Protein AF-0000000075468219 (afdb_homodimer)

pLDDT: mean 97.42, std 2.94, range [62.53, 98.94]

Radius of gyration: 25.11 Å; Cα contacts (8 Å, |Δi|>4): 1893; chains: 2; bounding box: 53×76×61 Å

Foldseek 3Di:
DFFDPPTPCNPPDFLLQLLQVLLLVCVVQVDDLQQAAEEEEFAAFDPPVQVSNLVSCVNSPRDPNYHYYYDYQWLCSQVVLVVVVQVCQVVVVGFKHKRKFWFRCNVGPDDQDDDDPVQCVDPLSVLLRDDPVLLLQLLCVVVVPALLQLLVLLVQQLVLQQVCVVVVLCQVLFGWTDDPRDIDRDYPQHDPDDDSVNSVPFFQPDDDHPSSFGLSSAFGAHTHMDMDMDGDPVVCVVVVHDDFWDFDDKDKFFDRQSNLLQQQLVAVVVQCVVRVHDLVLAQAEEEARRGSSSVSNNCVSSVRPPCRYPSNHHRSRRNRRRRHRNRVSVSSQSSVCQVVVHWKYKYKYRTRSGMIMITMMTGPDHD/DFFEPPTPCNPPDFLLQLLQVLLLVCVVQVDDLQQAAEEEEFAAFDDPVQVSNLVSCVNSPRDPNYHYYYDYQWLQSQVVLVVVVQVCQVVVVGFKHKRKFWFRCNVGPDDQDDDDPVQCVDPLSVLLRDDPVLLLQLLCVVVVPALLQLLVLLVQQLVLQQVCVVVVLCQVLFGWTDDPRDIDGDYPQHDPDDDSVNSVPFFQPDDDHPSSFGLSSAFGAHTHMDMDMDGDPVVCVVVVHDDFKDFDDKDKFFDRQSNLLQQQLVRVVVQCVVRVHDLVLAQAEEEARRGSSSVSNNCVSSVRPVCRYPSNHHRSRRNRRSRHRNRVSVSSQSSVCQVVVHWKYKYKYGTRSGMIMITIMTGPDHD

InterPro domains:
  IPR002155 Thiolase [PIRSF000429] (2-364)
  IPR002155 Thiolase [TIGR01930] (5-361)
  IPR002155 Thiolase [cd00751] (1-361)
  IPR016039 Thiolase-like [G3DSA:3.40.47.10] (1-249)
  IPR016039 Thiolase-like [G3DSA:3.40.47.10] (122-358)
  IPR016039 Thiolase-like [SSF53901] (5-240)
  IPR016039 Thiolase-like [SSF53901] (244-361)
  IPR020615 Thiolase, acyl-enzyme intermediate active site [PS00098] (71-89)
  IPR020616 Thiolase, N-terminal [PF00108] (5-233)
  IPR020617 Thiolase, C-terminal [PF02803] (242-361)
  IPR050215 3-ketoacyl-CoA thiolase-like [PTHR43853] (1-364)

Organism: Phanerochaete carnosa (strain HHB-10118-sp) (NCBI:txid650164)

Secondary structure (DSSP, 8-state):
-EETTTSTTTT--HHHHHHHHHHHHHHHH---GGG--EEEEE-SS-SSHHHHHHHHHHHTT--TTS-EEEEE-GGGHHHHHHHHHHHHHHTTS-SEEEEEEEEETTTSPPP-----HHHHTSHHHHHHTS-HHHHHHHHHHHTT--HHHHHHHHHHHHHHHHHHHHTTGGGGTPPPEEETTEEE-S---PPTT--HHHHHTPPBS--STT---BTTSBPPPEEEEEEEEEE-HHHHHHHT----EEEEEEEEEE--GGGGGGTHHHHHHHHHHHHT--GGG-SEEEE--SBHHHHHHHHHHHT--GGGB-TT--HHHH---HHHHHHHHHHHHHHHHHHHT--EEEEEEEETTTEEEEEEEEE----/-EETTTSTTTT--HHHHHHHHHHHHHHHH---GGG--EEEEE-SS-SSHHHHHHHHHHHTT--TTS-EEEEE-GGGHHHHHHHHHHHHHHTTS-SEEEEEEEEETTTSPPP-----HHHHTSHHHHHHTS-HHHHHHHHHHHTT--HHHHHHHHHHHHHHHHHHHHTTGGGGTPPPEEETTEEE-S---PPTT--HHHHHTPPBS--STT---BTTSBPPPEEEEEEEEEE-HHHHHHHT----EEEEEEEEEE--GGGGGGHHHHHHHHHHHHHT--GGG-SEEEE--SBHHHHHHHHHHHT--GGGB-TT--HHHH---HHHHHHHHHHHHHHHHHHHT--EEEEEEEETTTEEEEEEEEE----

Structure (mmCIF, N/CA/C/O backbone):
data_AF-0000000075468219-model_v1
#
loop_
_entity.id
_entity.type
_entity.pdbx_description
1 polymer '3-ketoacyl-CoA thiolase'
#
loop_
_atom_site.group_PDB
_atom_site.id
_atom_site.type_symbol
_atom_site.label_atom_id
_atom_site.label_alt_id
_atom_site.label_comp_id
_atom_site.label_asym_id
_atom_site.label_entity_id
_atom_site.label_seq_id
_atom_site.pdbx_PDB_ins_code
_atom_site.Cartn_x
_atom_site.Cartn_y
_atom_site.Cartn_z
_atom_site.occupancy
_atom_site.B_iso_or_equiv
_atom_site.auth_seq_id
_atom_site.auth_comp_id
_atom_site.auth_asym_id
_atom_site.auth_atom_id
_atom_site.pdbx_PDB_model_num
ATOM 1 N N . MET A 1 1 ? 11.445 19.703 1.246 1 97.56 1 MET A N 1
ATOM 2 C CA . MET A 1 1 ? 10.211 20.078 0.563 1 97.56 1 MET A CA 1
ATOM 3 C C . MET A 1 1 ? 10.43 21.297 -0.323 1 97.56 1 MET A C 1
ATOM 5 O O . MET A 1 1 ? 11.352 22.078 -0.095 1 97.56 1 MET A O 1
ATOM 9 N N . GLY A 1 2 ? 9.672 21.344 -1.35 1 97.69 2 GLY A N 1
ATOM 10 C CA . GLY A 1 2 ? 9.664 22.484 -2.26 1 97.69 2 GLY A CA 1
ATOM 11 C C . GLY A 1 2 ? 8.273 22.844 -2.748 1 97.69 2 GLY A C 1
ATOM 12 O O . GLY A 1 2 ? 7.391 21.984 -2.809 1 97.69 2 GLY A O 1
ATOM 13 N N . ARG A 1 3 ? 8.156 24.156 -3.078 1 96 3 ARG A N 1
ATOM 14 C CA . ARG A 1 3 ? 6.895 24.609 -3.662 1 96 3 ARG A CA 1
ATOM 15 C C . ARG A 1 3 ? 6.664 23.984 -5.031 1 96 3 ARG A C 1
ATOM 17 O O . ARG A 1 3 ? 7.605 23.812 -5.812 1 96 3 ARG A O 1
ATOM 24 N N . ALA A 1 4 ? 5.445 23.656 -5.273 1 94.75 4 ALA A N 1
ATOM 25 C CA . ALA A 1 4 ? 5.117 23.062 -6.562 1 94.75 4 ALA A CA 1
ATOM 26 C C . ALA A 1 4 ? 5.352 24.047 -7.703 1 94.75 4 ALA A C 1
ATOM 28 O O . ALA A 1 4 ? 5.105 25.234 -7.562 1 94.75 4 ALA A O 1
ATOM 29 N N . ARG A 1 5 ? 5.809 23.609 -8.82 1 94.38 5 ARG A N 1
ATOM 30 C CA . ARG A 1 5 ? 5.938 24.266 -10.117 1 94.38 5 ARG A CA 1
ATOM 31 C C . ARG A 1 5 ? 7.066 25.297 -10.102 1 94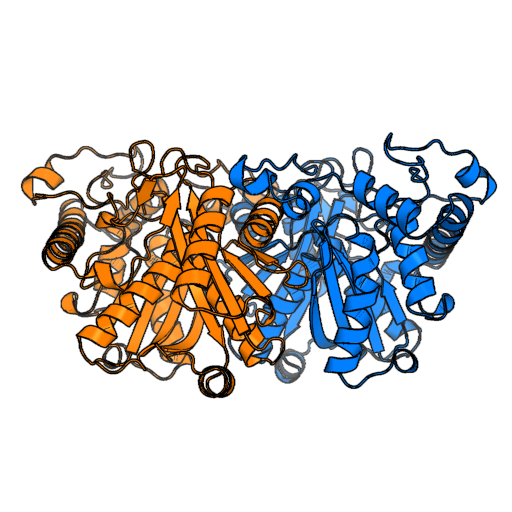.38 5 ARG A C 1
ATOM 33 O O . ARG A 1 5 ? 7.68 25.562 -11.141 1 94.38 5 ARG A O 1
ATOM 40 N N . LYS A 1 6 ? 7.328 25.875 -9 1 94.44 6 LYS A N 1
ATOM 41 C CA . LYS A 1 6 ? 8.289 26.984 -9.008 1 94.44 6 LYS A CA 1
ATOM 42 C C . LYS A 1 6 ? 9.406 26.734 -7.996 1 94.44 6 LYS A C 1
ATOM 44 O O . LYS A 1 6 ? 10.367 27.5 -7.938 1 94.44 6 LYS A O 1
ATOM 49 N N . GLY A 1 7 ? 9.336 25.781 -7.227 1 96.12 7 GLY A N 1
ATOM 50 C CA . GLY A 1 7 ? 10.266 25.562 -6.133 1 96.12 7 GLY A CA 1
ATOM 51 C C . GLY A 1 7 ? 11.477 24.734 -6.531 1 96.12 7 GLY A C 1
ATOM 52 O O . GLY A 1 7 ? 11.641 24.406 -7.707 1 96.12 7 GLY A O 1
ATOM 53 N N . GLN A 1 8 ? 12.289 24.453 -5.57 1 97.44 8 GLN A N 1
ATOM 54 C CA . GLN A 1 8 ? 13.617 23.859 -5.723 1 97.44 8 GLN A CA 1
ATOM 55 C C . GLN A 1 8 ? 13.516 22.406 -6.203 1 97.44 8 GLN A C 1
ATOM 57 O O . GLN A 1 8 ? 14.477 21.859 -6.742 1 97.44 8 GLN A O 1
ATOM 62 N N . LEU A 1 9 ? 12.352 21.797 -6.117 1 98.19 9 LEU A N 1
ATOM 63 C CA . LEU A 1 9 ? 12.203 20.391 -6.48 1 98.19 9 LEU A CA 1
ATOM 64 C C . LEU A 1 9 ? 11.281 20.234 -7.688 1 98.19 9 LEU A C 1
ATOM 66 O O . LEU A 1 9 ? 10.867 19.125 -8.023 1 98.19 9 LEU A O 1
ATOM 70 N N . LYS A 1 10 ? 10.969 21.359 -8.352 1 97.5 10 LYS A N 1
ATOM 71 C CA . LYS A 1 10 ? 9.938 21.406 -9.391 1 97.5 10 LYS A CA 1
ATOM 72 C C . LYS A 1 10 ? 10.273 20.438 -10.531 1 97.5 10 LYS A C 1
ATOM 74 O O . LYS A 1 10 ? 9.375 19.938 -11.203 1 97.5 10 LYS A O 1
ATOM 79 N N . ASP A 1 11 ? 11.578 20.125 -10.789 1 97.38 11 ASP A N 1
ATOM 80 C CA . ASP A 1 11 ? 12 19.281 -11.898 1 97.38 11 ASP A CA 1
ATOM 81 C C . ASP A 1 11 ? 12.523 17.938 -11.406 1 97.38 11 ASP A C 1
ATOM 83 O O . ASP A 1 11 ? 13.172 17.203 -12.156 1 97.38 11 ASP A O 1
ATOM 87 N N . THR A 1 12 ? 12.336 17.562 -10.172 1 98.06 12 THR A N 1
ATOM 88 C CA . THR A 1 12 ? 12.898 16.359 -9.57 1 98.06 12 THR A CA 1
ATOM 89 C C . THR A 1 12 ? 11.844 15.258 -9.477 1 98.06 12 THR A C 1
ATOM 91 O O . THR A 1 12 ? 10.953 15.305 -8.633 1 98.06 12 THR A O 1
ATOM 94 N N . PRO A 1 13 ? 11.969 14.211 -10.305 1 98.19 13 PRO A N 1
ATOM 95 C CA . PRO A 1 13 ? 11.031 13.086 -10.203 1 98.19 13 PRO A CA 1
ATOM 96 C C . PRO A 1 13 ? 11.188 12.305 -8.898 1 98.19 13 PRO A C 1
ATOM 98 O O . PRO A 1 13 ? 12.211 12.43 -8.219 1 98.19 13 PRO A O 1
ATOM 101 N N . VAL A 1 14 ? 10.188 11.539 -8.617 1 98.44 14 VAL A N 1
ATOM 102 C CA . VAL A 1 14 ? 10.086 10.82 -7.352 1 98.44 14 VAL A CA 1
ATOM 103 C C . VAL A 1 14 ? 11.289 9.891 -7.188 1 98.44 14 VAL A C 1
ATOM 105 O O . VAL A 1 14 ? 11.852 9.789 -6.098 1 98.44 14 VAL A O 1
ATOM 108 N N . ASP A 1 15 ? 11.695 9.164 -8.273 1 98.69 15 ASP A N 1
ATOM 109 C CA . ASP A 1 15 ? 12.82 8.234 -8.156 1 98.69 15 ASP A CA 1
ATOM 110 C C . ASP A 1 15 ? 14.109 8.977 -7.82 1 98.69 15 ASP A C 1
ATOM 112 O O . ASP A 1 15 ? 14.922 8.484 -7.035 1 98.69 15 ASP A O 1
ATOM 116 N N . GLU A 1 16 ? 14.336 10.148 -8.398 1 98.69 16 GLU A N 1
ATOM 117 C CA . GLU A 1 16 ? 15.508 10.961 -8.102 1 98.69 16 GLU A CA 1
ATOM 118 C C . GLU A 1 16 ? 15.492 11.445 -6.652 1 98.69 16 GLU A C 1
ATOM 120 O O . GLU A 1 16 ? 16.531 11.453 -5.984 1 98.69 16 GLU A O 1
ATOM 125 N N . LEU A 1 17 ? 14.383 11.875 -6.215 1 98.69 17 LEU A N 1
ATOM 126 C CA . LEU A 1 17 ? 14.227 12.32 -4.836 1 98.69 17 LEU A CA 1
ATOM 127 C C . LEU A 1 17 ? 14.5 11.18 -3.859 1 98.69 17 LEU A C 1
ATOM 129 O O . LEU A 1 17 ? 15.195 11.375 -2.859 1 98.69 17 LEU A O 1
ATOM 133 N N . LEU A 1 18 ? 13.922 10.023 -4.125 1 98.88 18 LEU A N 1
ATOM 134 C CA . LEU A 1 18 ? 14.141 8.844 -3.287 1 98.88 18 LEU A CA 1
ATOM 135 C C . LEU A 1 18 ? 15.609 8.445 -3.285 1 98.88 18 LEU A C 1
ATOM 137 O O . LEU A 1 18 ? 16.172 8.133 -2.232 1 98.88 18 LEU A O 1
ATOM 141 N N . HIS A 1 19 ? 16.203 8.43 -4.465 1 98.88 19 HIS A N 1
ATOM 142 C CA . HIS A 1 19 ? 17.609 8.094 -4.605 1 98.88 19 HIS A CA 1
ATOM 143 C C . HIS A 1 19 ? 18.484 8.992 -3.729 1 98.88 19 HIS A C 1
ATOM 145 O O . HIS A 1 19 ? 19.328 8.492 -2.977 1 98.88 19 HIS A O 1
ATOM 151 N N . ALA A 1 20 ? 18.25 10.273 -3.824 1 98.81 20 ALA A N 1
ATOM 152 C CA . ALA A 1 20 ? 19.016 11.25 -3.053 1 98.81 20 ALA A CA 1
ATOM 153 C C . ALA A 1 20 ? 18.781 11.078 -1.556 1 98.81 20 ALA A C 1
ATOM 155 O O . ALA A 1 20 ? 19.703 11.164 -0.756 1 98.81 20 ALA A O 1
ATOM 156 N N . LEU A 1 21 ? 17.562 10.867 -1.157 1 98.81 21 LEU A N 1
ATOM 157 C CA . LEU A 1 21 ? 17.203 10.711 0.25 1 98.81 21 LEU A CA 1
ATOM 158 C C . LEU A 1 21 ? 17.859 9.453 0.833 1 98.81 21 LEU A C 1
ATOM 160 O O . LEU A 1 21 ? 18.391 9.492 1.938 1 98.81 21 LEU A O 1
ATOM 164 N N . PHE A 1 22 ? 17.75 8.297 0.137 1 98.88 22 PHE A N 1
ATOM 165 C CA . PHE A 1 22 ? 18.359 7.051 0.597 1 98.88 22 PHE A CA 1
ATOM 166 C C . PHE A 1 22 ? 19.859 7.215 0.77 1 98.88 22 PHE A C 1
ATOM 168 O O . PHE A 1 22 ? 20.422 6.805 1.786 1 98.88 22 PHE A O 1
ATOM 175 N N . LYS A 1 23 ? 20.5 7.832 -0.2 1 98.62 23 LYS A N 1
ATOM 176 C CA . LYS A 1 23 ? 21.953 8.039 -0.132 1 98.62 23 LYS A CA 1
ATOM 177 C C . LYS A 1 23 ? 22.328 8.883 1.078 1 98.62 23 LYS A C 1
ATOM 179 O O . LYS A 1 23 ? 23.234 8.531 1.832 1 98.62 23 LYS A O 1
ATOM 184 N N . ALA A 1 24 ? 21.688 10 1.188 1 98.56 24 ALA A N 1
ATOM 185 C CA . ALA A 1 24 ? 21.969 10.906 2.295 1 98.56 24 ALA A CA 1
ATOM 186 C C . ALA A 1 24 ? 21.719 10.227 3.639 1 98.56 24 ALA A C 1
ATOM 188 O O . ALA A 1 24 ? 22.484 10.438 4.594 1 98.56 24 ALA A O 1
ATOM 189 N N . THR A 1 25 ? 20.672 9.445 3.748 1 98.31 25 THR A N 1
ATOM 190 C CA . THR A 1 25 ? 20.328 8.75 4.984 1 98.31 25 THR A CA 1
ATOM 191 C C . THR A 1 25 ? 21.406 7.742 5.359 1 98.31 25 THR A C 1
ATOM 193 O O . THR A 1 25 ? 21.828 7.68 6.512 1 98.31 25 THR A O 1
ATOM 196 N N . LEU A 1 26 ? 21.812 6.922 4.395 1 98.19 26 LEU A N 1
ATOM 197 C CA . LEU A 1 26 ? 22.844 5.93 4.645 1 98.19 26 LEU A CA 1
ATOM 198 C C . LEU A 1 26 ? 24.156 6.602 5.066 1 98.19 26 LEU A C 1
ATOM 200 O O . LEU A 1 26 ? 24.828 6.129 5.98 1 98.19 26 LEU A O 1
ATOM 204 N N . GLU A 1 27 ? 24.438 7.699 4.414 1 97.56 27 GLU A N 1
ATOM 205 C CA . GLU A 1 27 ? 25.672 8.43 4.738 1 97.56 27 GLU A CA 1
ATOM 206 C C . GLU A 1 27 ? 25.609 9.008 6.152 1 97.56 27 GLU A C 1
ATOM 208 O O . GLU A 1 27 ? 26.562 8.898 6.914 1 97.56 27 GLU A O 1
ATOM 213 N N . LYS A 1 28 ? 24.547 9.594 6.52 1 95.88 28 LYS A N 1
ATOM 214 C CA . LYS A 1 28 ? 24.391 10.273 7.805 1 95.88 28 LYS A CA 1
ATOM 215 C C . LYS A 1 28 ? 24.344 9.266 8.953 1 95.88 28 LYS A C 1
ATOM 217 O O . LYS A 1 28 ? 24.953 9.477 10 1 95.88 28 LYS A O 1
ATOM 222 N N . THR A 1 29 ? 23.625 8.18 8.797 1 95.62 29 THR A N 1
ATOM 223 C CA . THR A 1 29 ? 23.344 7.254 9.883 1 95.62 29 THR A CA 1
ATOM 224 C C . THR A 1 29 ? 24.422 6.176 9.961 1 95.62 29 THR A C 1
ATOM 226 O O . THR A 1 29 ? 24.547 5.48 10.977 1 95.62 29 THR A O 1
ATOM 229 N N . LYS A 1 30 ? 25.094 5.93 8.859 1 96.06 30 LYS A N 1
ATOM 230 C CA . LYS A 1 30 ? 26.062 4.852 8.727 1 96.06 30 LYS A CA 1
ATOM 231 C C . LYS A 1 30 ? 25.406 3.49 8.922 1 96.06 30 LYS A C 1
ATOM 233 O O . LYS A 1 30 ? 26.047 2.539 9.367 1 96.06 30 LYS A O 1
ATOM 238 N N . LEU A 1 31 ? 24.172 3.479 8.703 1 96.56 31 LEU A N 1
ATOM 239 C CA . LEU A 1 31 ? 23.422 2.229 8.75 1 96.56 31 LEU A CA 1
ATOM 240 C C . LEU A 1 31 ? 23.953 1.234 7.723 1 96.56 31 LEU A C 1
ATOM 242 O O . LEU A 1 31 ? 24.219 1.6 6.57 1 96.56 31 LEU A O 1
ATOM 246 N N . ASP A 1 32 ? 24.203 -0.008 8.172 1 97.06 32 ASP A N 1
ATOM 247 C CA . ASP A 1 32 ? 24.5 -1.084 7.238 1 97.06 32 ASP A CA 1
ATOM 248 C C . ASP A 1 32 ? 23.281 -1.449 6.406 1 97.06 32 ASP A C 1
ATOM 250 O O . ASP A 1 32 ? 22.328 -2.035 6.922 1 97.06 32 ASP A O 1
ATOM 254 N N . PRO A 1 33 ? 23.297 -1.131 5.125 1 98.19 33 PRO A N 1
ATOM 255 C CA . PRO A 1 33 ? 22.094 -1.348 4.32 1 98.19 33 PRO A CA 1
ATOM 256 C C . PRO A 1 33 ? 21.719 -2.822 4.223 1 98.19 33 PRO A C 1
ATOM 258 O O . PRO A 1 33 ? 20.562 -3.145 3.887 1 98.19 33 PRO A O 1
ATOM 261 N N . THR A 1 34 ? 22.609 -3.771 4.453 1 97.81 34 THR A N 1
ATOM 262 C CA . THR A 1 34 ? 22.312 -5.199 4.391 1 97.81 34 THR A CA 1
ATOM 263 C C . THR A 1 34 ? 21.422 -5.625 5.547 1 97.81 34 THR A C 1
ATOM 265 O O . THR A 1 34 ? 20.844 -6.715 5.527 1 97.81 34 THR A O 1
ATOM 268 N N . LYS A 1 35 ? 21.266 -4.746 6.551 1 97.62 35 LYS A N 1
ATOM 269 C CA . LYS A 1 35 ? 20.453 -5.059 7.727 1 97.62 35 LYS A CA 1
ATOM 270 C C . LYS A 1 35 ? 19.016 -4.625 7.531 1 97.62 35 LYS A C 1
ATOM 272 O O . LYS A 1 35 ? 18.141 -4.977 8.328 1 97.62 35 LYS A O 1
ATOM 277 N N . ILE A 1 36 ? 18.766 -3.924 6.445 1 98.75 36 ILE A N 1
ATOM 278 C CA . ILE A 1 36 ? 17.391 -3.518 6.141 1 98.75 36 ILE A CA 1
ATOM 279 C C . ILE A 1 36 ? 16.594 -4.719 5.633 1 98.75 36 ILE A C 1
ATOM 281 O O . ILE A 1 36 ? 17 -5.379 4.676 1 98.75 36 ILE A O 1
ATOM 285 N N . ASP A 1 37 ? 15.469 -4.977 6.258 1 98.81 37 ASP A N 1
ATOM 286 C CA . ASP A 1 37 ? 14.688 -6.16 5.914 1 98.81 37 ASP A CA 1
ATOM 287 C C . ASP A 1 37 ? 13.57 -5.812 4.93 1 98.81 37 ASP A C 1
ATOM 289 O O . ASP A 1 37 ? 13.07 -6.688 4.219 1 98.81 37 ASP A O 1
ATOM 293 N N . ASP A 1 38 ? 13.102 -4.586 4.965 1 98.88 38 ASP A N 1
ATOM 294 C CA . ASP A 1 38 ? 11.984 -4.172 4.121 1 98.88 38 ASP A CA 1
ATOM 295 C C . ASP A 1 38 ? 11.891 -2.65 4.043 1 98.88 38 ASP A C 1
ATOM 297 O O . ASP A 1 38 ? 12.328 -1.947 4.957 1 98.88 38 ASP A O 1
ATOM 301 N N . ILE A 1 39 ? 11.414 -2.123 2.947 1 98.94 39 ILE A N 1
ATOM 302 C CA . ILE A 1 39 ? 11.156 -0.7 2.756 1 98.94 39 ILE A CA 1
ATOM 303 C C . ILE A 1 39 ? 9.711 -0.494 2.307 1 98.94 39 ILE A C 1
ATOM 305 O O . ILE A 1 39 ? 9.234 -1.167 1.388 1 98.94 39 ILE A O 1
ATOM 309 N N . CYS A 1 40 ? 8.969 0.354 2.943 1 98.94 40 CYS A N 1
ATOM 310 C CA . CYS A 1 40 ? 7.617 0.722 2.543 1 98.94 40 CYS A CA 1
ATOM 311 C C . CYS A 1 40 ? 7.543 2.191 2.146 1 98.94 40 CYS A C 1
ATOM 313 O O . CYS A 1 40 ? 7.891 3.07 2.938 1 98.94 40 CYS A O 1
ATOM 315 N N . ILE A 1 41 ? 7.086 2.465 0.947 1 98.94 41 ILE A N 1
ATOM 316 C CA . ILE A 1 41 ? 7.027 3.824 0.417 1 98.94 41 ILE A CA 1
ATOM 317 C C . ILE A 1 41 ? 5.574 4.273 0.3 1 98.94 41 ILE A C 1
ATOM 319 O O . ILE A 1 41 ? 4.797 3.686 -0.457 1 98.94 41 ILE A O 1
ATOM 323 N N . GLY A 1 42 ? 5.207 5.285 1.076 1 98.88 42 GLY A N 1
ATOM 324 C CA . GLY A 1 42 ? 3.908 5.922 0.924 1 98.88 42 GLY A CA 1
ATOM 325 C C . GLY A 1 42 ? 3.891 6.992 -0.154 1 98.88 42 GLY A C 1
ATOM 326 O O . GLY A 1 42 ? 4.602 7.992 -0.054 1 98.88 42 GLY A O 1
ATOM 327 N N . THR A 1 43 ? 3.105 6.867 -1.19 1 98.69 43 THR A N 1
ATOM 328 C CA . THR A 1 43 ? 2.961 7.824 -2.283 1 98.69 43 TH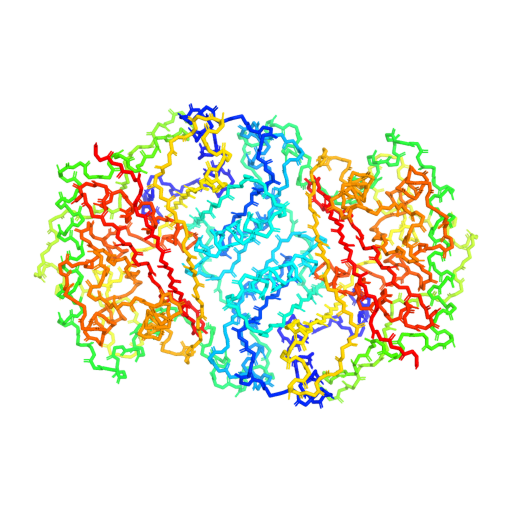R A CA 1
ATOM 329 C C . THR A 1 43 ? 1.582 7.703 -2.926 1 98.69 43 THR A C 1
ATOM 331 O O . THR A 1 43 ? 0.885 6.707 -2.732 1 98.69 43 THR A O 1
ATOM 334 N N . CYS A 1 44 ? 1.195 8.734 -3.689 1 98 44 CYS A N 1
ATOM 335 C CA . CYS A 1 44 ? -0.189 8.758 -4.148 1 98 44 CYS A CA 1
ATOM 336 C C . CYS A 1 44 ? -0.261 8.656 -5.668 1 98 44 CYS A C 1
ATOM 338 O O . CYS A 1 44 ? -0.975 7.805 -6.203 1 98 44 CYS A O 1
ATOM 340 N N . HIS A 1 45 ? 0.565 9.445 -6.402 1 96.12 45 HIS A N 1
ATOM 341 C CA . HIS A 1 45 ? 0.116 9.656 -7.773 1 96.12 45 HIS A CA 1
ATOM 342 C C . HIS A 1 45 ? 1.221 9.32 -8.773 1 96.12 45 HIS A C 1
ATOM 344 O O . HIS A 1 45 ? 0.975 9.258 -9.977 1 96.12 45 HIS A O 1
ATOM 350 N N . PRO A 1 46 ? 2.484 9.141 -8.336 1 95.25 46 PRO A N 1
ATOM 351 C CA . PRO A 1 46 ? 3.469 8.789 -9.359 1 95.25 46 PRO A CA 1
ATOM 352 C C . PRO A 1 46 ? 3.068 7.551 -10.164 1 95.25 46 PRO A C 1
ATOM 354 O O . PRO A 1 46 ? 2.51 6.605 -9.602 1 95.25 46 PRO A O 1
ATOM 357 N N . PRO A 1 47 ? 3.43 7.637 -11.461 1 93.69 47 PRO A N 1
ATOM 358 C CA . PRO A 1 47 ? 3.252 6.414 -12.25 1 93.69 47 PRO A CA 1
ATOM 359 C C . PRO A 1 47 ? 4.27 5.332 -11.891 1 93.69 47 PRO A C 1
ATOM 361 O O . PRO A 1 47 ? 5.41 5.645 -11.539 1 93.69 47 PRO A O 1
ATOM 364 N N . SER A 1 48 ? 3.955 4.094 -11.922 1 96.19 48 SER A N 1
ATOM 365 C CA . SER A 1 48 ? 4.809 2.936 -11.688 1 96.19 48 SER A CA 1
ATOM 366 C C . SER A 1 48 ? 5.539 3.049 -10.352 1 96.19 48 SER A C 1
ATOM 368 O O . SER A 1 48 ? 6.758 2.873 -10.289 1 96.19 48 SER A O 1
ATOM 370 N N . PRO A 1 49 ? 4.777 3.375 -9.281 1 97.62 49 PRO A N 1
ATOM 371 C CA . PRO A 1 49 ? 5.422 3.723 -8.008 1 97.62 49 PRO A CA 1
ATOM 372 C C . PRO A 1 49 ? 6.371 2.633 -7.516 1 97.62 49 PRO A C 1
ATOM 374 O O . PRO A 1 49 ? 7.422 2.938 -6.945 1 97.62 49 PRO A O 1
ATOM 377 N N . LEU A 1 50 ? 6.062 1.395 -7.715 1 98.56 50 LEU A N 1
ATOM 378 C CA . LEU A 1 50 ? 6.891 0.32 -7.172 1 98.56 50 LEU A CA 1
ATOM 379 C C . LEU A 1 50 ? 8.195 0.19 -7.949 1 98.56 50 LEU A C 1
ATOM 381 O O . LEU A 1 50 ? 9.266 0.062 -7.355 1 98.56 50 LEU A O 1
ATOM 385 N N . TYR A 1 51 ? 8.148 0.22 -9.289 1 98.5 51 TYR A N 1
ATOM 386 C CA . TYR A 1 51 ? 9.336 0.05 -10.125 1 98.5 51 TYR A CA 1
ATOM 387 C C . TYR A 1 51 ? 10.359 1.138 -9.844 1 98.5 51 TYR A C 1
ATOM 389 O O . TYR A 1 51 ? 11.547 0.848 -9.664 1 98.5 51 TYR A O 1
ATOM 397 N N . ILE A 1 52 ? 9.883 2.363 -9.805 1 98.5 52 ILE A N 1
ATOM 398 C CA . ILE A 1 52 ? 10.82 3.477 -9.688 1 98.5 52 ILE A CA 1
ATOM 399 C C . ILE A 1 52 ? 11.375 3.543 -8.266 1 98.5 52 ILE A C 1
ATOM 401 O O . ILE A 1 52 ? 12.523 3.949 -8.055 1 98.5 52 ILE A O 1
ATOM 405 N N . SER A 1 53 ? 10.57 3.141 -7.238 1 98.75 53 SER A N 1
ATOM 406 C CA . SER A 1 53 ? 11.039 3.096 -5.859 1 98.75 53 SER A CA 1
ATOM 407 C C . SER A 1 53 ? 12.133 2.053 -5.684 1 98.75 53 SER A C 1
ATOM 409 O O . SER A 1 53 ? 13.148 2.311 -5.027 1 98.75 53 SER A O 1
ATOM 411 N N . ARG A 1 54 ? 11.914 0.864 -6.25 1 98.81 54 ARG A N 1
ATOM 412 C CA . ARG A 1 54 ? 12.898 -0.212 -6.199 1 98.81 54 ARG A CA 1
ATOM 413 C C . ARG A 1 54 ? 14.188 0.195 -6.898 1 98.81 54 ARG A C 1
ATOM 415 O O . ARG A 1 54 ? 15.281 -0.026 -6.371 1 98.81 54 ARG A O 1
ATOM 422 N N . ALA A 1 55 ? 14.055 0.79 -8.062 1 98.88 55 ALA A N 1
ATOM 423 C CA . ALA A 1 55 ? 15.219 1.244 -8.82 1 98.88 55 ALA A CA 1
ATOM 424 C C . ALA A 1 55 ? 16.016 2.273 -8.031 1 98.88 55 ALA A C 1
ATOM 426 O O . ALA A 1 55 ? 17.25 2.207 -7.984 1 98.88 55 ALA A O 1
ATOM 427 N N . ALA A 1 56 ? 15.32 3.215 -7.422 1 98.94 56 ALA A N 1
ATOM 428 C CA . ALA A 1 56 ? 15.977 4.262 -6.641 1 98.94 56 ALA A CA 1
ATOM 429 C C . ALA A 1 56 ? 16.75 3.664 -5.465 1 98.94 56 ALA A C 1
ATOM 431 O O . ALA A 1 56 ? 17.859 4.094 -5.164 1 98.94 56 ALA A O 1
ATOM 432 N N . ALA A 1 57 ? 16.109 2.686 -4.746 1 98.94 57 ALA A N 1
ATOM 433 C CA . ALA A 1 57 ? 16.75 2.043 -3.605 1 98.94 57 ALA A CA 1
ATOM 434 C C . ALA A 1 57 ? 18.047 1.339 -4.031 1 98.94 57 ALA A C 1
ATOM 436 O O . ALA A 1 57 ? 19.078 1.483 -3.381 1 98.94 57 ALA A O 1
ATOM 437 N N . LEU A 1 58 ? 17.969 0.578 -5.117 1 98.88 58 LEU A N 1
ATOM 438 C CA . LEU A 1 58 ? 19.141 -0.137 -5.617 1 98.88 58 LEU A CA 1
ATOM 439 C C . LEU A 1 58 ? 20.25 0.835 -6 1 98.88 58 LEU A C 1
ATOM 441 O O . LEU A 1 58 ? 21.406 0.634 -5.633 1 98.88 58 LEU A O 1
ATOM 445 N N . ALA A 1 59 ? 19.875 1.898 -6.699 1 98.81 59 ALA A N 1
ATOM 446 C CA . ALA A 1 59 ? 20.859 2.883 -7.172 1 98.81 59 ALA A CA 1
ATOM 447 C C . ALA A 1 59 ? 21.5 3.613 -6 1 98.81 59 ALA A C 1
ATOM 449 O O . ALA A 1 59 ? 22.625 4.125 -6.121 1 98.81 59 ALA A O 1
ATOM 450 N N . ALA A 1 60 ? 20.828 3.664 -4.891 1 98.81 60 ALA A N 1
ATOM 451 C CA . ALA A 1 60 ? 21.328 4.371 -3.717 1 98.81 60 ALA A CA 1
ATOM 452 C C . ALA A 1 60 ? 22.297 3.5 -2.92 1 98.81 60 ALA A C 1
ATOM 454 O O . ALA A 1 60 ? 22.875 3.951 -1.931 1 98.81 60 ALA A O 1
ATOM 455 N N . GLY A 1 61 ? 22.422 2.244 -3.264 1 98.5 61 GLY A N 1
ATOM 456 C CA . GLY A 1 61 ? 23.375 1.365 -2.59 1 98.5 61 GLY A CA 1
ATOM 457 C C . GLY A 1 61 ? 22.703 0.369 -1.663 1 98.5 61 GLY A C 1
ATOM 458 O O . GLY A 1 61 ? 23.375 -0.362 -0.935 1 98.5 61 GLY A O 1
ATOM 459 N N . ILE A 1 62 ? 21.469 0.295 -1.628 1 98.88 62 ILE A N 1
ATOM 460 C CA . ILE A 1 62 ? 20.734 -0.731 -0.885 1 98.88 62 ILE A CA 1
ATOM 461 C C . ILE A 1 62 ? 20.766 -2.045 -1.664 1 98.88 62 ILE A C 1
ATOM 463 O O . ILE A 1 62 ? 20.438 -2.076 -2.852 1 98.88 62 ILE A O 1
ATOM 467 N N . PRO A 1 63 ? 21.109 -3.098 -1.048 1 98.75 63 PRO A N 1
ATOM 468 C CA . PRO A 1 63 ? 21.328 -4.359 -1.764 1 98.75 63 PRO A CA 1
ATOM 469 C C . PRO A 1 63 ? 20.047 -4.922 -2.357 1 98.75 63 PRO A C 1
ATOM 471 O O . PRO A 1 63 ? 18.953 -4.641 -1.857 1 98.75 63 PRO A O 1
ATOM 474 N N . ALA A 1 64 ? 20.219 -5.75 -3.373 1 98.69 64 ALA A N 1
ATOM 475 C CA . ALA A 1 64 ? 19.094 -6.34 -4.102 1 98.69 64 ALA A CA 1
ATOM 476 C C . ALA A 1 64 ? 18.25 -7.23 -3.189 1 98.69 64 ALA A C 1
ATOM 478 O O . ALA A 1 64 ? 17.078 -7.488 -3.473 1 98.69 64 ALA A O 1
ATOM 479 N N . GLU A 1 65 ? 18.797 -7.699 -2.072 1 98.69 65 GLU A N 1
ATOM 480 C CA . GLU A 1 65 ? 18.125 -8.609 -1.152 1 98.69 65 GLU A CA 1
ATOM 481 C C . GLU A 1 65 ? 17.031 -7.898 -0.365 1 98.69 65 GLU A C 1
ATOM 483 O O . GLU A 1 65 ? 16.188 -8.547 0.261 1 98.69 65 GLU A O 1
ATOM 488 N N . VAL A 1 66 ? 17.031 -6.539 -0.38 1 98.88 66 VAL A N 1
ATOM 489 C CA . VAL A 1 66 ? 16.078 -5.766 0.396 1 98.88 66 VAL A CA 1
ATOM 490 C C . VAL A 1 66 ? 14.836 -5.473 -0.454 1 98.88 66 VAL A C 1
ATOM 492 O O . VAL A 1 66 ? 14.922 -4.738 -1.443 1 98.88 66 VAL A O 1
ATOM 495 N N . PRO A 1 67 ? 13.695 -6.027 -0.113 1 98.88 67 PRO A N 1
ATOM 496 C CA . PRO A 1 67 ? 12.477 -5.789 -0.895 1 98.88 67 PRO A CA 1
ATOM 497 C C . PRO A 1 67 ? 11.828 -4.445 -0.579 1 98.88 67 PRO A C 1
ATOM 499 O O . PRO A 1 67 ? 12.156 -3.816 0.428 1 98.88 67 PRO A O 1
ATOM 502 N N . VAL A 1 68 ? 10.906 -4.008 -1.484 1 98.88 68 VAL A N 1
ATOM 503 C CA . VAL A 1 68 ? 10.195 -2.742 -1.339 1 98.88 68 VAL A CA 1
ATOM 504 C C . VAL A 1 68 ? 8.703 -2.957 -1.592 1 98.88 68 VAL A C 1
ATOM 506 O O . VAL A 1 68 ? 8.312 -3.869 -2.326 1 98.88 68 VAL A O 1
ATOM 509 N N . SER A 1 69 ? 7.848 -2.273 -0.959 1 98.88 69 SER A N 1
ATOM 510 C CA . SER A 1 69 ? 6.422 -2.156 -1.244 1 98.88 69 SER A CA 1
ATOM 511 C C . SER A 1 69 ? 5.98 -0.697 -1.261 1 98.88 69 SER A C 1
ATOM 513 O O . SER A 1 69 ? 6.664 0.172 -0.719 1 98.88 69 SER A O 1
ATOM 515 N N . THR A 1 70 ? 4.938 -0.396 -1.922 1 98.88 70 THR A N 1
ATOM 516 C CA . THR A 1 70 ? 4.359 0.942 -1.866 1 98.88 70 THR A CA 1
ATOM 517 C C . THR A 1 70 ? 2.934 0.893 -1.319 1 98.88 70 THR A C 1
ATOM 519 O O . THR A 1 70 ? 2.242 -0.118 -1.461 1 98.88 70 THR A O 1
ATOM 522 N N . VAL A 1 71 ? 2.539 1.949 -0.64 1 98.88 71 VAL A N 1
ATOM 523 C CA . VAL A 1 71 ? 1.197 2.072 -0.081 1 98.88 71 VAL A CA 1
ATOM 524 C C . VAL A 1 71 ? 0.606 3.432 -0.451 1 98.88 71 VAL A C 1
ATOM 526 O O . VAL A 1 71 ? 1.343 4.398 -0.669 1 98.88 71 VAL A O 1
ATOM 529 N N . ASN A 1 72 ? -0.689 3.43 -0.608 1 98.81 72 ASN A N 1
ATOM 530 C CA . ASN A 1 72 ? -1.449 4.641 -0.897 1 98.81 72 ASN A CA 1
ATOM 531 C C . ASN A 1 72 ? -2.68 4.758 -0.001 1 98.81 72 ASN A C 1
ATOM 533 O O . ASN A 1 72 ? -3.58 3.92 -0.065 1 98.81 72 ASN A O 1
ATOM 537 N N . ARG A 1 73 ? -2.645 5.68 0.892 1 98.75 73 ARG A N 1
ATOM 538 C CA . ARG A 1 73 ? -3.805 6.109 1.665 1 98.75 73 ARG A CA 1
ATOM 539 C C . ARG A 1 73 ? -3.955 7.625 1.634 1 98.75 73 ARG A C 1
ATOM 541 O O . ARG A 1 73 ? -4.137 8.258 2.676 1 98.75 73 ARG A O 1
ATOM 548 N N . LEU A 1 74 ? -3.65 8.164 0.402 1 98.5 74 LEU A N 1
ATOM 549 C CA . LEU A 1 74 ? -3.719 9.586 0.09 1 98.5 74 LEU A CA 1
ATOM 550 C C . LEU A 1 74 ? -2.943 10.406 1.117 1 98.5 74 LEU A C 1
ATOM 552 O O . LEU A 1 74 ? -1.749 10.18 1.323 1 98.5 74 LEU A O 1
ATOM 556 N N . CYS A 1 75 ? -3.539 11.328 1.785 1 98.62 75 CYS A N 1
ATOM 557 C CA . CYS A 1 75 ? -2.836 12.258 2.662 1 98.62 75 CYS A CA 1
ATOM 558 C C . CYS A 1 75 ? -2.125 11.516 3.787 1 98.62 75 CYS A C 1
ATOM 560 O O . CYS A 1 75 ? -1.193 12.047 4.395 1 98.62 75 CYS A O 1
ATOM 562 N N . ALA A 1 76 ? -2.531 10.281 4.047 1 98.81 76 ALA A N 1
ATOM 563 C CA . ALA A 1 76 ? -1.95 9.547 5.168 1 98.81 76 ALA A CA 1
ATOM 564 C C . ALA A 1 76 ? -1.007 8.453 4.68 1 98.81 76 ALA A C 1
ATOM 566 O O . ALA A 1 76 ? -0.669 7.535 5.426 1 98.81 76 ALA A O 1
ATOM 567 N N . SER A 1 77 ? -0.592 8.516 3.426 1 98.88 77 SER A N 1
ATOM 568 C CA . SER A 1 77 ? 0.262 7.473 2.871 1 98.88 77 SER A CA 1
ATOM 569 C C . SER A 1 77 ? 1.562 7.348 3.658 1 98.88 77 SER A C 1
ATOM 571 O O . SER A 1 77 ? 2.047 6.238 3.893 1 98.88 77 SER A O 1
ATOM 573 N N . GLY A 1 78 ? 2.143 8.5 4.023 1 98.88 78 GLY A N 1
ATOM 574 C CA . GLY A 1 78 ? 3.336 8.453 4.852 1 98.88 78 GLY A CA 1
ATOM 575 C C . GLY A 1 78 ? 3.113 7.77 6.188 1 98.88 78 GLY A C 1
ATOM 576 O O . GLY A 1 78 ? 3.924 6.945 6.609 1 98.88 78 GLY A O 1
ATOM 577 N N . LEU A 1 79 ? 2.012 8.094 6.895 1 98.94 79 LEU A N 1
ATOM 578 C CA . LEU A 1 79 ? 1.688 7.445 8.156 1 98.94 79 LEU A CA 1
ATOM 579 C C . LEU A 1 79 ? 1.42 5.957 7.953 1 98.94 79 LEU A C 1
ATOM 581 O O . LEU A 1 79 ? 1.787 5.133 8.797 1 98.94 79 LEU A O 1
ATOM 585 N N . GLN A 1 80 ? 0.773 5.645 6.848 1 98.94 80 GLN A N 1
ATOM 586 C CA . GLN A 1 80 ? 0.513 4.246 6.531 1 98.94 80 GLN A CA 1
ATOM 587 C C . GLN A 1 80 ? 1.814 3.473 6.344 1 98.94 80 GLN A C 1
ATOM 589 O O . GLN A 1 80 ? 1.903 2.299 6.707 1 98.94 80 GLN A O 1
ATOM 594 N N . SER A 1 81 ? 2.822 4.102 5.668 1 98.94 81 SER A N 1
ATOM 595 C CA . SER A 1 81 ? 4.113 3.434 5.512 1 98.94 81 SER A CA 1
ATOM 596 C C . SER A 1 81 ? 4.754 3.146 6.863 1 98.94 81 SER A C 1
ATOM 598 O O . SER A 1 81 ? 5.312 2.068 7.078 1 98.94 81 SER A O 1
ATOM 600 N N . ILE A 1 82 ? 4.645 4.078 7.828 1 98.94 82 ILE A N 1
ATOM 601 C CA . ILE A 1 82 ? 5.156 3.881 9.18 1 98.94 82 ILE A CA 1
ATOM 602 C C . ILE A 1 82 ? 4.41 2.729 9.852 1 98.94 82 ILE A C 1
ATOM 604 O O . ILE A 1 82 ? 5.031 1.841 10.445 1 98.94 82 ILE A O 1
ATOM 608 N N . ARG A 1 83 ? 3.07 2.742 9.75 1 98.88 83 ARG A N 1
ATOM 609 C CA . ARG A 1 83 ? 2.26 1.683 10.336 1 98.88 83 ARG A CA 1
ATOM 610 C C . ARG A 1 83 ? 2.664 0.317 9.789 1 98.88 83 ARG A C 1
ATOM 612 O O . ARG A 1 83 ? 2.775 -0.651 10.547 1 98.88 83 ARG A O 1
ATOM 619 N N . SER A 1 84 ? 2.85 0.235 8.461 1 98.88 84 SER A N 1
ATOM 620 C CA . SER A 1 84 ? 3.186 -1.029 7.816 1 98.88 84 SER A CA 1
ATOM 621 C C . SER A 1 84 ? 4.488 -1.6 8.359 1 98.88 84 SER A C 1
ATOM 623 O O . SER A 1 84 ? 4.566 -2.785 8.695 1 98.88 84 SER A O 1
ATOM 625 N N . ILE A 1 85 ? 5.516 -0.772 8.445 1 98.94 85 ILE A N 1
ATOM 626 C CA . ILE A 1 85 ? 6.812 -1.228 8.93 1 98.94 85 ILE A CA 1
ATOM 627 C C . ILE A 1 85 ? 6.73 -1.513 10.43 1 98.94 85 ILE A C 1
ATOM 629 O O . ILE A 1 85 ? 7.289 -2.502 10.906 1 98.94 85 ILE A O 1
ATOM 633 N N . ALA A 1 86 ? 6.031 -0.669 11.18 1 98.88 86 ALA A N 1
ATOM 634 C CA . ALA A 1 86 ? 5.898 -0.862 12.617 1 98.88 86 ALA A CA 1
ATOM 635 C C . ALA A 1 86 ? 5.223 -2.193 12.938 1 98.88 86 ALA A C 1
ATOM 637 O O . ALA A 1 86 ? 5.656 -2.922 13.828 1 98.88 86 ALA A O 1
ATOM 638 N N . HIS A 1 87 ? 4.121 -2.459 12.25 1 98.81 87 HIS A N 1
ATOM 639 C CA . HIS A 1 87 ? 3.418 -3.717 12.469 1 98.81 87 HIS A CA 1
ATOM 640 C C . HIS A 1 87 ? 4.297 -4.91 12.109 1 98.81 87 HIS A C 1
ATOM 642 O O . HIS A 1 87 ? 4.262 -5.938 12.797 1 98.81 87 HIS A O 1
ATOM 648 N N . ALA A 1 88 ? 5.043 -4.797 11 1 98.69 88 ALA A N 1
ATOM 649 C CA . ALA A 1 88 ? 5.93 -5.887 10.594 1 98.69 88 ALA A CA 1
ATOM 650 C C . ALA A 1 88 ? 6.996 -6.145 11.648 1 98.69 88 ALA A C 1
ATOM 652 O O . ALA A 1 88 ? 7.332 -7.301 11.938 1 98.69 88 ALA A O 1
ATOM 653 N N . VAL A 1 89 ? 7.543 -5.105 12.227 1 98.56 89 VAL A N 1
ATOM 654 C CA . VAL A 1 89 ? 8.539 -5.227 13.289 1 98.56 89 VAL A CA 1
ATOM 655 C C . VAL A 1 89 ? 7.895 -5.844 14.531 1 98.56 89 VAL A C 1
ATOM 657 O O . VAL A 1 89 ? 8.445 -6.766 15.133 1 98.56 89 VAL A O 1
ATOM 660 N N . ARG A 1 90 ? 6.727 -5.371 14.898 1 97.94 90 ARG A N 1
ATOM 661 C CA . ARG A 1 90 ? 6.039 -5.797 16.109 1 97.94 90 ARG A CA 1
ATOM 662 C C . ARG A 1 90 ? 5.664 -7.273 16.031 1 97.94 90 ARG A C 1
ATOM 664 O O . ARG A 1 90 ? 5.652 -7.969 17.062 1 97.94 90 ARG A O 1
ATOM 671 N N . THR A 1 91 ? 5.316 -7.734 14.844 1 97 91 THR A N 1
ATOM 672 C CA . THR A 1 91 ? 4.895 -9.125 14.688 1 97 91 THR A CA 1
ATOM 673 C C . THR A 1 91 ? 6.102 -10.039 14.508 1 97 91 THR A C 1
ATOM 675 O O . THR A 1 91 ? 5.949 -11.258 14.406 1 97 91 THR A O 1
ATOM 678 N N . GLY A 1 92 ? 7.297 -9.461 14.445 1 96.62 92 GLY A N 1
ATOM 679 C CA . GLY A 1 92 ? 8.516 -10.25 14.32 1 96.62 92 GLY A CA 1
ATOM 680 C C . GLY A 1 92 ? 8.828 -10.648 12.891 1 96.62 92 GLY A C 1
ATOM 681 O O . GLY A 1 92 ? 9.766 -11.406 12.641 1 96.62 92 GLY A O 1
ATOM 682 N N . SER A 1 93 ? 8.078 -10.141 11.938 1 96.81 93 SER A N 1
ATOM 683 C CA . SER A 1 93 ? 8.281 -10.484 10.531 1 96.81 93 SER A CA 1
ATOM 684 C C . SER A 1 93 ? 9.586 -9.891 10.008 1 96.81 93 SER A C 1
ATOM 686 O O . SER A 1 93 ? 10.188 -10.438 9.086 1 96.81 93 SER A O 1
ATOM 688 N N . ILE A 1 94 ? 9.906 -8.719 10.508 1 98.25 94 ILE A N 1
ATOM 689 C CA . ILE A 1 94 ? 11.18 -8.086 10.18 1 98.25 94 ILE A CA 1
ATOM 690 C C . ILE A 1 94 ? 11.812 -7.508 11.445 1 98.25 94 ILE A C 1
ATOM 692 O O . ILE A 1 94 ? 11.141 -7.379 12.477 1 98.25 94 ILE A O 1
ATOM 696 N N . SER A 1 95 ? 13.086 -7.184 11.352 1 98.06 95 SER A N 1
ATOM 697 C CA . SER A 1 95 ? 13.797 -6.598 12.492 1 98.06 95 SER A CA 1
ATOM 698 C C . SER A 1 95 ? 14 -5.098 12.297 1 98.06 95 SER A C 1
ATOM 700 O O . SER A 1 95 ? 13.992 -4.34 13.273 1 98.06 95 SER A O 1
ATOM 702 N N . LEU A 1 96 ? 14.289 -4.703 11.102 1 98.62 96 LEU A N 1
ATOM 703 C CA . LEU A 1 96 ? 14.562 -3.309 10.773 1 98.62 96 LEU A CA 1
ATOM 704 C C . LEU A 1 96 ? 13.984 -2.947 9.406 1 98.62 96 LEU A C 1
ATOM 706 O O . LEU A 1 96 ? 14.164 -3.686 8.438 1 98.62 96 LEU A O 1
ATOM 710 N N . GLY A 1 97 ? 13.258 -1.866 9.344 1 98.88 97 GLY A N 1
ATOM 711 C CA . GLY A 1 97 ? 12.695 -1.412 8.078 1 98.88 97 GLY A CA 1
ATOM 712 C C . GLY A 1 97 ? 12.711 0.098 7.93 1 98.88 97 GLY A C 1
ATOM 713 O O . GLY A 1 97 ? 12.945 0.821 8.898 1 98.88 97 GLY A O 1
ATOM 714 N N . LEU A 1 98 ? 12.562 0.56 6.68 1 98.94 98 LEU A N 1
ATOM 715 C CA . LEU A 1 98 ? 12.445 1.978 6.359 1 98.94 98 LEU A CA 1
ATOM 716 C C . LEU A 1 98 ? 11.016 2.332 5.98 1 98.94 98 LEU A C 1
ATOM 718 O O . LEU A 1 98 ? 10.398 1.654 5.152 1 98.94 98 LEU A O 1
ATOM 722 N N . ALA A 1 99 ? 10.438 3.301 6.617 1 98.94 99 ALA A N 1
ATOM 723 C CA . ALA A 1 99 ? 9.188 3.928 6.207 1 98.94 99 ALA A CA 1
ATOM 724 C C . ALA A 1 99 ? 9.438 5.273 5.539 1 98.94 99 ALA A C 1
ATOM 726 O O . ALA A 1 99 ? 10.07 6.156 6.121 1 98.94 99 ALA A O 1
ATOM 727 N N . VAL A 1 100 ? 8.93 5.398 4.336 1 98.94 100 VAL A N 1
ATOM 728 C CA . VAL A 1 100 ? 9.227 6.578 3.535 1 98.94 100 VAL A CA 1
ATOM 729 C C . VAL A 1 100 ? 7.93 7.219 3.047 1 98.94 100 VAL A C 1
ATOM 731 O O . VAL A 1 100 ? 6.945 6.52 2.801 1 98.94 100 VAL A O 1
ATOM 734 N N . GLY A 1 101 ? 7.848 8.484 3.027 1 98.88 101 GLY A N 1
ATOM 735 C CA . GLY A 1 101 ? 6.844 9.258 2.318 1 98.88 101 GLY A CA 1
ATOM 736 C C . GLY A 1 101 ? 7.426 10.141 1.233 1 98.88 101 GLY A C 1
ATOM 737 O O . GLY A 1 101 ? 8.438 10.812 1.45 1 98.88 101 GLY A O 1
ATOM 738 N N . VAL A 1 102 ? 6.805 10.094 0.046 1 98.88 102 VAL A N 1
ATOM 739 C CA . VAL A 1 102 ? 7.34 10.898 -1.047 1 98.88 102 VAL A CA 1
ATOM 740 C C . VAL A 1 102 ? 6.211 11.305 -1.99 1 98.88 102 VAL A C 1
ATOM 742 O O . VAL A 1 102 ? 5.266 10.539 -2.205 1 98.88 102 VAL A O 1
ATOM 745 N N . GLU A 1 103 ? 6.324 12.508 -2.49 1 98.62 103 GLU A N 1
ATOM 746 C CA . GLU A 1 103 ? 5.406 12.977 -3.521 1 98.62 103 GLU A CA 1
ATOM 747 C C . GLU A 1 103 ? 6.039 14.086 -4.355 1 98.62 103 GLU A C 1
ATOM 749 O O . GLU A 1 103 ? 6.77 14.93 -3.828 1 98.62 103 GLU A O 1
ATOM 754 N N . SER A 1 104 ? 5.875 14.062 -5.605 1 98.44 104 SER A N 1
ATOM 755 C CA . SER A 1 104 ? 6.0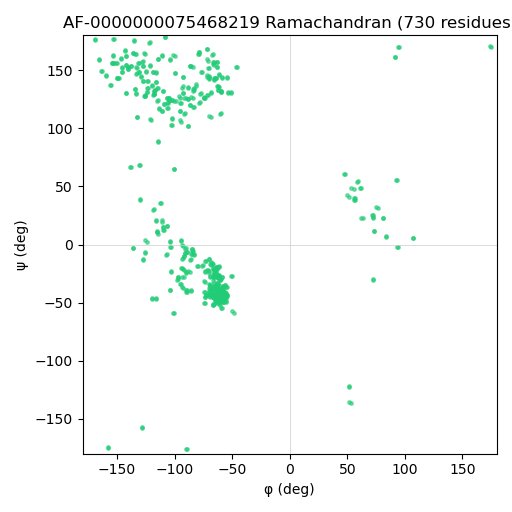94 15.195 -6.5 1 98.44 104 SER A CA 1
ATOM 756 C C . SER A 1 104 ? 4.789 15.641 -7.148 1 98.44 104 SER A C 1
ATOM 758 O O . SER A 1 104 ? 4.438 15.172 -8.234 1 98.44 104 SER A O 1
ATOM 760 N N . MET A 1 105 ? 4.133 16.516 -6.457 1 97.81 105 MET A N 1
ATOM 761 C CA . MET A 1 105 ? 2.83 16.953 -6.953 1 97.81 105 MET A CA 1
ATOM 762 C C . MET A 1 105 ? 2.988 17.828 -8.195 1 97.81 105 MET A C 1
ATOM 764 O O . MET A 1 105 ? 2.062 17.938 -9 1 97.81 105 MET A O 1
ATOM 768 N N . THR A 1 106 ? 4.191 18.438 -8.367 1 98.25 106 THR A N 1
ATOM 769 C CA . THR A 1 106 ? 4.5 19.188 -9.586 1 98.25 106 THR A CA 1
ATOM 770 C C . THR A 1 106 ? 4.41 18.281 -10.812 1 98.25 106 THR A C 1
ATOM 772 O O . THR A 1 106 ? 3.738 18.625 -11.789 1 98.25 106 THR A O 1
ATOM 775 N N . LEU A 1 107 ? 5.031 17.125 -10.734 1 97.94 107 LEU A N 1
ATOM 776 C CA . LEU A 1 107 ? 5.184 16.266 -11.906 1 97.94 107 LEU A CA 1
ATOM 777 C C . LEU A 1 107 ? 4.059 15.242 -11.969 1 97.94 107 LEU A C 1
ATOM 779 O O . LEU A 1 107 ? 3.828 14.633 -13.023 1 97.94 107 LEU A O 1
ATOM 783 N N . ASN A 1 108 ? 3.426 15 -10.844 1 97.06 108 ASN A N 1
ATOM 784 C CA . ASN A 1 108 ? 2.342 14.031 -10.758 1 97.06 108 ASN A CA 1
ATOM 785 C C . ASN A 1 108 ? 1.115 14.617 -10.062 1 97.06 108 ASN A C 1
ATOM 787 O O . ASN A 1 108 ? 0.736 14.172 -8.984 1 97.06 108 ASN A O 1
ATOM 791 N N . PRO A 1 109 ? 0.434 15.57 -10.672 1 95.75 109 PRO A N 1
ATOM 792 C CA . PRO A 1 109 ? -0.767 16.156 -10.07 1 95.75 109 PRO A CA 1
ATOM 793 C C . PRO A 1 109 ? -1.894 15.141 -9.898 1 95.75 109 PRO A C 1
ATOM 795 O O . PRO A 1 109 ? -1.908 14.109 -10.562 1 95.75 109 PRO A O 1
ATOM 798 N N . ARG A 1 110 ? -2.797 15.43 -8.961 1 94.12 110 ARG A N 1
ATOM 799 C CA . ARG A 1 110 ? -3.953 14.57 -8.742 1 94.12 110 ARG A CA 1
ATOM 800 C C . ARG A 1 110 ? -4.688 14.289 -10.047 1 94.12 110 ARG A C 1
ATOM 802 O O . ARG A 1 110 ? -5.02 15.219 -10.789 1 94.12 110 ARG A O 1
ATOM 809 N N . PRO A 1 111 ? -4.961 13.055 -10.281 1 93.62 111 PRO A N 1
ATOM 810 C CA . PRO A 1 111 ? -5.801 12.75 -11.445 1 93.62 111 PRO A CA 1
ATOM 811 C C . PRO A 1 111 ? -7.285 13 -11.188 1 93.62 111 PRO A C 1
ATOM 813 O O . PRO A 1 111 ? -7.684 13.234 -10.039 1 93.62 111 PRO A O 1
ATOM 816 N N . THR A 1 112 ? -8.055 13.023 -12.266 1 94.38 112 THR A N 1
ATOM 817 C CA . THR A 1 112 ? -9.508 12.984 -12.148 1 94.38 112 THR A CA 1
ATOM 818 C C . THR A 1 112 ? -10.008 11.547 -12.117 1 94.38 112 THR A C 1
ATOM 820 O O . THR A 1 112 ? -10.109 10.898 -13.164 1 94.38 112 THR A O 1
ATOM 823 N N . PRO A 1 113 ? -10.328 11.07 -10.938 1 96.56 113 PRO A N 1
ATOM 824 C CA . PRO A 1 113 ? -10.805 9.688 -10.883 1 96.56 113 PRO A CA 1
ATOM 825 C C . PRO A 1 113 ? -12.125 9.492 -11.625 1 96.56 113 PRO A C 1
ATOM 827 O O . PRO A 1 113 ? -12.977 10.375 -11.625 1 96.56 113 PRO A O 1
ATOM 830 N N . GLU A 1 114 ? -12.258 8.367 -12.25 1 96.25 114 GLU A N 1
ATOM 831 C CA . GLU A 1 114 ? -13.484 7.996 -12.945 1 96.25 114 GLU A CA 1
ATOM 832 C C . GLU A 1 114 ? -14.086 6.719 -12.367 1 96.25 114 GLU A C 1
ATOM 834 O O . GLU A 1 114 ? -13.352 5.785 -12.023 1 96.25 114 GLU A O 1
ATOM 839 N N . VAL A 1 115 ? -15.367 6.719 -12.203 1 97.88 115 VAL A N 1
ATOM 840 C CA . VAL A 1 115 ? -16.078 5.531 -11.734 1 97.88 115 VAL A CA 1
ATOM 841 C C . VAL A 1 115 ? -17.234 5.211 -12.688 1 97.88 115 VAL A C 1
ATOM 843 O O . VAL A 1 115 ? -17.719 6.094 -13.391 1 97.88 115 VAL A O 1
ATOM 846 N N . VAL A 1 116 ? -17.625 4.008 -12.758 1 98 116 VAL A N 1
ATOM 847 C CA . VAL A 1 116 ? -18.719 3.58 -13.617 1 98 116 VAL A CA 1
ATOM 848 C C . VAL A 1 116 ? -20.047 4.078 -13.047 1 98 116 VAL A C 1
ATOM 850 O O . VAL A 1 116 ? -20.125 4.469 -11.883 1 98 116 VAL A O 1
ATOM 853 N N . ASP A 1 117 ? -21.125 4.008 -13.781 1 97.31 117 ASP A N 1
ATOM 854 C CA . ASP A 1 117 ? -22.438 4.523 -13.406 1 97.31 117 ASP A CA 1
ATOM 855 C C . ASP A 1 117 ? -22.984 3.805 -12.172 1 97.31 117 ASP A C 1
ATOM 857 O O . ASP A 1 117 ? -23.547 4.434 -11.281 1 97.31 117 ASP A O 1
ATOM 861 N N . ALA A 1 118 ? -22.766 2.502 -12.141 1 96.75 118 ALA A N 1
ATOM 862 C CA . ALA A 1 118 ? -23.281 1.709 -11.023 1 96.75 118 ALA A CA 1
ATOM 863 C C . ALA A 1 118 ? -22.703 2.18 -9.695 1 96.75 118 ALA A C 1
ATOM 865 O O . ALA A 1 118 ? -23.359 2.113 -8.664 1 96.75 118 ALA A O 1
ATOM 866 N N . VAL A 1 119 ? -21.484 2.695 -9.734 1 98.12 119 VAL A N 1
ATOM 867 C CA . VAL A 1 119 ? -20.812 3.205 -8.539 1 98.12 119 VAL A CA 1
ATOM 868 C C . VAL A 1 119 ? -21.219 4.656 -8.297 1 98.12 119 VAL A C 1
ATOM 870 O O . VAL A 1 119 ? -21.531 5.039 -7.172 1 98.12 119 VAL A O 1
ATOM 873 N N . ARG A 1 120 ? -21.312 5.352 -9.328 1 97.44 120 ARG A N 1
ATOM 874 C CA . ARG A 1 120 ? -21.562 6.785 -9.289 1 97.44 120 ARG A CA 1
ATOM 875 C C . ARG A 1 120 ? -22.953 7.086 -8.727 1 97.44 120 ARG A C 1
ATOM 877 O O . ARG A 1 120 ? -23.188 8.172 -8.195 1 97.44 120 ARG A O 1
ATOM 884 N N . THR A 1 121 ? -23.922 6.172 -8.867 1 97.12 121 THR A N 1
ATOM 885 C CA . THR A 1 121 ? -25.297 6.383 -8.438 1 97.12 121 THR A CA 1
ATOM 886 C C . THR A 1 121 ? -25.375 6.562 -6.926 1 97.12 121 THR A C 1
ATOM 888 O O . THR A 1 121 ? -26.328 7.164 -6.414 1 97.12 121 THR A O 1
ATOM 891 N N . ASN A 1 122 ? -24.391 5.992 -6.215 1 98.12 122 ASN A N 1
ATOM 892 C CA . ASN A 1 122 ? -24.281 6.246 -4.781 1 98.12 122 ASN A CA 1
ATOM 893 C C . ASN A 1 122 ? -23.656 7.605 -4.5 1 98.12 122 ASN A C 1
ATOM 895 O O . ASN A 1 122 ? -22.516 7.863 -4.906 1 98.12 122 ASN A O 1
ATOM 899 N N . GLN A 1 123 ? -24.359 8.438 -3.777 1 98.25 123 GLN A N 1
ATOM 900 C CA . GLN A 1 123 ? -23.922 9.812 -3.596 1 98.25 123 GLN A CA 1
ATOM 901 C C . GLN A 1 123 ? -22.578 9.867 -2.873 1 98.25 123 GLN A C 1
ATOM 903 O O . GLN A 1 123 ? -21.719 10.688 -3.209 1 98.25 123 GLN A O 1
ATOM 908 N N . GLN A 1 124 ? -22.453 9.086 -1.87 1 98.5 124 GLN A N 1
ATOM 909 C CA . GLN A 1 124 ? -21.188 9.086 -1.139 1 98.5 124 GLN A CA 1
ATOM 910 C C . GLN A 1 124 ? -20.031 8.633 -2.031 1 98.5 124 GLN A C 1
ATOM 912 O O . GLN A 1 124 ? -18.906 9.133 -1.91 1 98.5 124 GLN A O 1
ATOM 917 N N . ALA A 1 125 ? -20.344 7.629 -2.896 1 98.56 125 ALA A N 1
ATOM 918 C CA . ALA A 1 125 ? -19.328 7.188 -3.857 1 98.56 125 ALA A CA 1
ATOM 919 C C . ALA A 1 125 ? -18.953 8.312 -4.82 1 98.56 125 ALA A C 1
ATOM 921 O O . ALA A 1 125 ? -17.781 8.492 -5.148 1 98.56 125 ALA A O 1
ATOM 922 N N . GLU A 1 126 ? -19.953 9.023 -5.297 1 98.25 126 GLU A N 1
ATOM 923 C CA . GLU A 1 126 ? -19.703 10.172 -6.168 1 98.25 126 GLU A CA 1
ATOM 924 C C . GLU A 1 126 ? -18.875 11.234 -5.457 1 98.25 126 GLU A C 1
ATOM 926 O O . GLU A 1 126 ? -17.984 11.836 -6.062 1 98.25 126 GLU A O 1
ATOM 931 N N . ASP A 1 127 ? -19.125 11.461 -4.199 1 98.25 127 ASP A N 1
ATOM 932 C CA . ASP A 1 127 ? -18.406 12.461 -3.41 1 98.25 127 ASP A CA 1
ATOM 933 C C . ASP A 1 127 ? -16.938 12.078 -3.254 1 98.25 127 ASP A C 1
ATOM 935 O O . ASP A 1 127 ? -16.078 12.945 -3.086 1 98.25 127 ASP A O 1
ATOM 939 N N . CYS A 1 128 ? -16.578 10.789 -3.33 1 97.69 128 CYS A N 1
ATOM 940 C CA . CYS A 1 128 ? -15.219 10.289 -3.15 1 97.69 128 CYS A CA 1
ATOM 941 C C . CYS A 1 128 ? -14.281 10.859 -4.215 1 97.69 128 CYS A C 1
ATOM 943 O O . CYS A 1 128 ? -13.078 10.984 -3.986 1 97.69 128 CYS A O 1
ATOM 945 N N . ILE A 1 129 ? -14.859 11.148 -5.355 1 97.19 129 ILE A N 1
ATOM 946 C CA . ILE A 1 129 ? -13.977 11.461 -6.473 1 97.19 129 ILE A CA 1
ATOM 947 C C . ILE A 1 129 ? -13.961 12.969 -6.719 1 97.19 129 ILE A C 1
ATOM 949 O O . ILE A 1 129 ? -13.297 13.445 -7.648 1 97.19 129 ILE A O 1
ATOM 953 N N . GLN A 1 130 ? -14.664 13.742 -5.895 1 96.75 130 GLN A N 1
ATOM 954 C CA . GLN A 1 130 ? -14.68 15.195 -6.027 1 96.75 130 GLN A CA 1
ATOM 955 C C . GLN A 1 130 ? -13.336 15.797 -5.621 1 96.75 130 GLN A C 1
ATOM 957 O O . GLN A 1 130 ? -12.586 15.195 -4.848 1 96.75 130 GLN A O 1
ATOM 962 N N . PRO A 1 131 ? -13 16.922 -6.191 1 95.44 131 PRO A N 1
ATOM 963 C CA . PRO A 1 131 ? -11.719 17.562 -5.859 1 95.44 131 PRO A CA 1
ATOM 964 C C . PRO A 1 131 ? -11.633 17.984 -4.391 1 95.44 131 PRO A C 1
ATOM 966 O O . PRO A 1 131 ? -12.656 18.297 -3.775 1 95.44 131 PRO A O 1
ATOM 969 N N . MET A 1 132 ? -10.43 18.031 -3.906 1 94.75 132 MET A N 1
ATOM 970 C CA . MET A 1 132 ? -10.195 18.344 -2.496 1 94.75 132 MET A CA 1
ATOM 971 C C . MET A 1 132 ? -10.695 19.734 -2.152 1 94.75 132 MET A C 1
ATOM 973 O O . MET A 1 132 ? -11.188 19.969 -1.05 1 94.75 132 MET A O 1
ATOM 977 N N . GLY A 1 133 ? -10.492 20.688 -3.121 1 95.38 133 GLY A N 1
ATOM 978 C CA . GLY A 1 133 ? -11.016 22.031 -2.889 1 95.38 133 GLY A CA 1
ATOM 979 C C . GLY A 1 133 ? -12.508 22.047 -2.652 1 95.38 133 GLY A C 1
ATOM 980 O O . GLY A 1 133 ? -13.008 22.859 -1.861 1 95.38 133 GLY A O 1
ATOM 981 N N . TRP A 1 134 ? -13.227 21.219 -3.402 1 96.62 134 TRP A N 1
ATOM 982 C CA . TRP A 1 134 ? -14.672 21.078 -3.205 1 96.62 134 TRP A CA 1
ATOM 983 C C . TRP A 1 134 ? -14.984 20.641 -1.775 1 96.62 134 TRP A C 1
ATOM 985 O O . TRP A 1 134 ? -15.898 21.188 -1.146 1 96.62 134 TRP A O 1
ATOM 995 N N . THR A 1 135 ? -14.242 19.75 -1.215 1 96.94 135 THR A N 1
ATOM 996 C CA . THR A 1 135 ? -14.484 19.266 0.141 1 96.94 135 THR A CA 1
ATOM 997 C C . THR A 1 135 ? -14.227 20.375 1.16 1 96.94 135 THR A C 1
ATOM 999 O O . THR A 1 135 ? -14.898 20.438 2.193 1 96.94 135 THR A O 1
ATOM 1002 N N . SER A 1 136 ? -13.195 21.219 0.924 1 97.44 136 SER A N 1
ATOM 1003 C CA . SER A 1 136 ? -12.945 22.359 1.798 1 97.44 136 SER A CA 1
ATOM 1004 C C . SER A 1 136 ? -14.164 23.266 1.901 1 97.44 136 SER A C 1
ATOM 1006 O O . SER A 1 136 ? -14.531 23.703 2.994 1 97.44 136 SER A O 1
ATOM 1008 N N . GLU A 1 137 ? -14.766 23.5 0.78 1 97.69 137 GLU A N 1
ATOM 1009 C CA . GLU A 1 137 ? -15.938 24.359 0.738 1 97.69 137 GLU A CA 1
ATOM 1010 C C . GLU A 1 137 ? -17.141 23.703 1.398 1 97.69 137 GLU A C 1
ATOM 1012 O O . GLU A 1 137 ? -17.969 24.359 2.029 1 97.69 137 GLU A O 1
ATOM 1017 N N . MET A 1 138 ? -17.281 22.359 1.206 1 97.44 138 MET A N 1
ATOM 1018 C CA . MET A 1 138 ? -18.359 21.641 1.86 1 97.44 138 MET A CA 1
ATOM 1019 C C . MET A 1 138 ? -18.25 21.75 3.377 1 97.44 138 MET A C 1
ATOM 1021 O O . MET A 1 138 ? -19.25 21.984 4.059 1 97.44 138 MET A O 1
ATOM 1025 N N . VAL A 1 139 ? -17.078 21.578 3.924 1 97.94 139 VAL A N 1
ATOM 1026 C CA . VAL A 1 139 ? -16.844 21.688 5.363 1 97.94 139 VAL A CA 1
ATOM 1027 C C . VAL A 1 139 ? -17.141 23.109 5.832 1 97.94 139 VAL A C 1
ATOM 1029 O O . VAL A 1 139 ? -17.812 23.312 6.84 1 97.94 139 VAL A O 1
ATOM 1032 N N . ALA A 1 140 ? -16.594 24.094 5.121 1 97.69 140 ALA A N 1
ATOM 1033 C CA . ALA A 1 140 ? -16.781 25.484 5.488 1 97.69 140 ALA A CA 1
ATOM 1034 C C . ALA A 1 140 ? -18.266 25.828 5.578 1 97.69 140 ALA A C 1
ATOM 1036 O O . ALA A 1 140 ? -18.688 26.531 6.504 1 97.69 140 ALA A O 1
ATOM 1037 N N . THR A 1 141 ? -19 25.344 4.617 1 96.94 141 THR A N 1
ATOM 1038 C CA . THR A 1 141 ? -20.422 25.641 4.539 1 96.94 141 THR A CA 1
ATOM 1039 C C . THR A 1 141 ? -21.203 24.859 5.609 1 96.94 141 THR A C 1
ATOM 1041 O O . THR A 1 141 ? -21.969 25.453 6.367 1 96.94 141 THR A O 1
ATOM 1044 N N . ALA A 1 142 ? -21 23.594 5.711 1 97.56 142 ALA A N 1
ATOM 1045 C CA . ALA A 1 142 ? -21.781 22.719 6.586 1 97.56 142 ALA A CA 1
ATOM 1046 C C . ALA A 1 142 ? -21.547 23.062 8.055 1 97.56 142 ALA A C 1
ATOM 1048 O O . ALA A 1 142 ? -22.453 22.938 8.883 1 97.56 142 ALA A O 1
ATOM 1049 N N . TYR A 1 143 ? -20.328 23.5 8.344 1 97.44 143 TYR A N 1
ATOM 1050 C CA . TYR A 1 143 ? -19.984 23.688 9.75 1 97.44 143 TYR A CA 1
ATOM 1051 C C . TYR A 1 143 ? -19.75 25.172 10.047 1 97.44 143 TYR A C 1
ATOM 1053 O O . TYR A 1 143 ? -19.188 25.516 11.086 1 97.44 143 TYR A O 1
ATOM 1061 N N . ASP A 1 144 ? -20.031 25.984 9.172 1 96.38 144 ASP A N 1
ATOM 1062 C CA . ASP A 1 144 ? -20.047 27.453 9.305 1 96.38 144 ASP A CA 1
ATOM 1063 C C . ASP A 1 144 ? -18.688 27.969 9.711 1 96.38 144 ASP A C 1
ATOM 1065 O O . ASP A 1 144 ? -18.562 28.688 10.711 1 96.38 144 ASP A O 1
ATOM 1069 N N . VAL A 1 145 ? -17.703 27.641 8.992 1 98.25 145 VAL A N 1
ATOM 1070 C CA . VAL A 1 145 ? -16.359 28.172 9.172 1 98.25 145 VAL A CA 1
ATOM 1071 C C . VAL A 1 145 ? -16.141 29.375 8.234 1 98.25 145 VAL A C 1
ATOM 1073 O O . VAL A 1 145 ? -15.852 29.188 7.051 1 98.25 145 VAL A O 1
ATOM 1076 N N . SER A 1 146 ? -16.156 30.547 8.773 1 97.62 146 SER A N 1
ATOM 1077 C CA . SER A 1 146 ? -16.125 31.766 7.969 1 97.62 146 SER A CA 1
ATOM 1078 C C . SER A 1 146 ? -14.758 31.969 7.32 1 97.62 146 SER A C 1
ATOM 1080 O O . SER A 1 146 ? -13.758 31.406 7.777 1 97.62 146 SER A O 1
ATOM 1082 N N . ARG A 1 147 ? -14.75 32.75 6.254 1 97.25 147 ARG A N 1
ATOM 1083 C CA . ARG A 1 147 ? -13.508 33.156 5.609 1 97.25 147 ARG A CA 1
ATOM 1084 C C . ARG A 1 147 ? -12.562 33.812 6.605 1 97.25 147 ARG A C 1
ATOM 1086 O O . ARG A 1 147 ? -11.359 33.562 6.594 1 97.25 147 ARG A O 1
ATOM 1093 N N . GLU A 1 148 ? -13.039 34.656 7.441 1 97.75 148 GLU A N 1
ATOM 1094 C CA . GLU A 1 148 ? -12.234 35.375 8.445 1 97.75 148 GLU A CA 1
ATOM 1095 C C . GLU A 1 148 ? -11.578 34.375 9.406 1 97.75 148 GLU A C 1
ATOM 1097 O O . GLU A 1 148 ? -10.391 34.5 9.727 1 97.75 148 GLU A O 1
ATOM 1102 N N . LYS A 1 149 ? -12.32 33.438 9.867 1 98.25 149 LYS A N 1
ATOM 1103 C CA . LYS A 1 149 ? -11.781 32.406 10.758 1 98.25 149 LYS A CA 1
ATOM 1104 C C . LYS A 1 149 ? -10.695 31.609 10.062 1 98.25 149 LYS A C 1
ATOM 1106 O O . LYS A 1 149 ? -9.656 31.312 10.656 1 98.25 149 LYS A O 1
ATOM 1111 N N . GLN A 1 150 ? -10.984 31.203 8.852 1 98.62 150 GLN A N 1
ATOM 1112 C CA . GLN A 1 150 ? -10.008 30.453 8.078 1 98.62 150 GLN A CA 1
ATOM 1113 C C . GLN A 1 150 ? -8.695 31.219 7.949 1 98.62 150 GLN A C 1
ATOM 1115 O O . GLN A 1 150 ? -7.617 30.672 8.172 1 98.62 150 GLN A O 1
ATOM 1120 N N . ASP A 1 151 ? -8.781 32.5 7.637 1 98.69 151 ASP A N 1
ATOM 1121 C CA . ASP A 1 151 ? -7.594 33.344 7.496 1 98.69 151 ASP A CA 1
ATOM 1122 C C . ASP A 1 151 ? -6.867 33.5 8.828 1 98.69 151 ASP A C 1
ATOM 1124 O O . ASP A 1 151 ? -5.641 33.594 8.867 1 98.69 151 ASP A O 1
ATOM 1128 N N . GLN A 1 152 ? -7.598 33.562 9.875 1 98.56 152 GLN A N 1
ATOM 1129 C CA . GLN A 1 152 ? -6.992 33.656 11.203 1 98.56 152 GLN A CA 1
ATOM 1130 C C . GLN A 1 152 ? -6.145 32.438 11.508 1 98.56 152 GLN A C 1
ATOM 1132 O O . GLN A 1 152 ? -5.02 32.562 11.992 1 98.56 152 GLN A O 1
ATOM 1137 N N . TYR A 1 153 ? -6.664 31.281 11.266 1 98.69 153 TYR A N 1
ATOM 1138 C CA . TYR A 1 153 ? -5.926 30.047 11.523 1 98.69 153 TYR A CA 1
ATOM 1139 C C . TYR A 1 153 ? -4.754 29.906 10.562 1 98.69 153 TYR A C 1
ATOM 1141 O O . TYR A 1 153 ? -3.693 29.391 10.93 1 98.69 153 TYR A O 1
ATOM 1149 N N . ALA A 1 154 ? -4.965 30.312 9.312 1 98.75 154 ALA A N 1
ATOM 1150 C CA . ALA A 1 154 ? -3.863 30.328 8.352 1 98.75 154 ALA A CA 1
ATOM 1151 C C . ALA A 1 154 ? -2.729 31.219 8.828 1 98.75 154 ALA A C 1
ATOM 1153 O O . ALA A 1 154 ? -1.553 30.891 8.672 1 98.75 154 ALA A O 1
ATOM 1154 N N . LEU A 1 155 ? -3.1 32.375 9.344 1 98.75 155 LEU A N 1
ATOM 1155 C CA . LEU A 1 155 ? -2.104 33.312 9.844 1 98.75 155 LEU A CA 1
ATOM 1156 C C . LEU A 1 155 ? -1.266 32.688 10.945 1 98.75 155 LEU A C 1
ATOM 1158 O O . LEU A 1 155 ? -0.059 32.938 11.031 1 98.75 155 LEU A O 1
ATOM 1162 N N . ILE A 1 156 ? -1.89 31.938 11.828 1 98.62 156 ILE A N 1
ATOM 1163 C CA . ILE A 1 156 ? -1.166 31.25 12.883 1 98.62 156 ILE A CA 1
ATOM 1164 C C . ILE A 1 156 ? -0.101 30.344 12.273 1 98.62 156 ILE A C 1
ATOM 1166 O O . ILE A 1 156 ? 1.059 30.359 12.688 1 98.62 156 ILE A O 1
ATOM 1170 N N . SER A 1 157 ? -0.486 29.531 11.281 1 98.69 157 SER A N 1
ATOM 1171 C CA . SER A 1 157 ? 0.429 28.609 10.617 1 98.69 157 SER A CA 1
ATOM 1172 C C . SER A 1 157 ? 1.595 29.359 9.977 1 98.69 157 SER A C 1
ATOM 1174 O O . SER A 1 157 ? 2.754 28.984 10.164 1 98.69 157 SER A O 1
ATOM 1176 N N . HIS A 1 158 ? 1.269 30.422 9.242 1 98.56 158 HIS A N 1
ATOM 1177 C CA . HIS A 1 158 ? 2.283 31.188 8.539 1 98.56 158 HIS A CA 1
ATOM 1178 C C . HIS A 1 158 ? 3.242 31.859 9.516 1 98.56 158 HIS A C 1
ATOM 1180 O O . HIS A 1 158 ? 4.457 31.844 9.305 1 98.56 158 HIS A O 1
ATOM 1186 N N . THR A 1 159 ? 2.719 32.469 10.523 1 98.38 159 THR A N 1
ATOM 1187 C CA . THR A 1 159 ? 3.523 33.156 11.508 1 98.38 159 THR A CA 1
ATOM 1188 C C . THR A 1 159 ? 4.461 32.188 12.234 1 98.38 159 THR A C 1
ATOM 1190 O O . THR A 1 159 ? 5.648 32.469 12.398 1 98.38 159 THR A O 1
ATOM 1193 N N . ARG A 1 160 ? 3.963 31.109 12.648 1 98.56 160 ARG A N 1
ATOM 1194 C CA . ARG A 1 160 ? 4.766 30.125 13.359 1 98.56 160 ARG A CA 1
ATOM 1195 C C . ARG A 1 160 ? 5.855 29.562 12.461 1 98.56 160 ARG A C 1
ATOM 1197 O O . ARG A 1 160 ? 6.992 29.359 12.898 1 98.56 160 ARG A O 1
ATOM 1204 N N . ALA A 1 161 ? 5.508 29.25 11.211 1 98.25 161 ALA A N 1
ATOM 1205 C CA . ALA A 1 161 ? 6.488 28.719 10.266 1 98.25 161 ALA A CA 1
ATOM 1206 C C . ALA A 1 161 ? 7.625 29.719 10.039 1 98.25 161 ALA A C 1
ATOM 1208 O O . ALA A 1 161 ? 8.797 29.328 10.016 1 98.25 161 ALA A O 1
ATOM 1209 N N . GLU A 1 162 ? 7.246 30.953 9.859 1 97.94 162 GLU A N 1
ATOM 1210 C CA . GLU A 1 162 ? 8.25 32 9.656 1 97.94 162 GLU A CA 1
ATOM 1211 C C . GLU A 1 162 ? 9.18 32.094 10.867 1 97.94 162 GLU A C 1
ATOM 1213 O O . GLU A 1 162 ? 10.398 32.156 10.719 1 97.94 162 GLU A O 1
ATOM 1218 N N . LYS A 1 163 ? 8.633 32.156 12.039 1 97.81 163 LYS A N 1
ATOM 1219 C CA . LYS A 1 163 ? 9.414 32.219 13.273 1 97.81 163 LYS A CA 1
ATOM 1220 C C . LYS A 1 163 ? 10.328 31 13.398 1 97.81 163 LYS A C 1
ATOM 1222 O O . LYS A 1 163 ? 11.477 31.109 13.844 1 97.81 163 LYS A O 1
ATOM 1227 N N . SER A 1 164 ? 9.828 29.859 13.078 1 97.44 164 SER A N 1
ATOM 1228 C CA . SER A 1 164 ? 10.586 28.609 13.172 1 97.44 164 SER A CA 1
ATOM 1229 C C . SER A 1 164 ? 11.797 28.641 12.242 1 97.44 164 SER A C 1
ATOM 1231 O O . SER A 1 164 ? 12.875 28.156 12.602 1 97.44 164 SER A O 1
ATOM 1233 N N . ILE A 1 165 ? 11.609 29.125 11.062 1 95.56 165 ILE A N 1
ATOM 1234 C CA . ILE A 1 165 ? 12.719 29.25 10.117 1 95.56 165 ILE A CA 1
ATOM 1235 C C . ILE A 1 165 ? 13.766 30.203 10.68 1 95.56 165 ILE A C 1
ATOM 1237 O O . ILE A 1 165 ? 14.961 29.922 10.641 1 95.56 165 ILE A O 1
ATOM 1241 N N . GLU A 1 166 ? 13.305 31.328 11.18 1 95.75 166 GLU A N 1
ATOM 1242 C CA . GLU A 1 166 ? 14.203 32.344 11.75 1 95.75 166 GLU A CA 1
ATOM 1243 C C . GLU A 1 166 ? 15.016 31.766 12.898 1 95.75 166 GLU A C 1
ATOM 1245 O O . GLU A 1 166 ? 16.188 32.125 13.078 1 95.75 166 GLU A O 1
ATOM 1250 N N . LYS A 1 167 ? 14.422 30.938 13.648 1 96.56 167 LYS A N 1
ATOM 1251 C CA . LYS A 1 167 ? 15.078 30.359 14.82 1 96.56 167 LYS A CA 1
ATOM 1252 C C . LYS A 1 167 ? 15.906 29.141 14.445 1 96.56 167 LYS A C 1
ATOM 1254 O O . LYS A 1 167 ? 16.578 28.547 15.289 1 96.56 167 LYS A O 1
ATOM 1259 N N . GLY A 1 168 ? 15.812 28.672 13.258 1 96.19 168 GLY A N 1
ATOM 1260 C CA . GLY A 1 168 ? 16.578 27.516 12.805 1 96.19 168 GLY A CA 1
ATOM 1261 C C . GLY A 1 168 ? 16.031 26.203 13.312 1 96.19 168 GLY A C 1
ATOM 1262 O O . GLY A 1 168 ? 16.781 25.234 13.492 1 96.19 168 GLY A O 1
ATOM 1263 N N . ILE A 1 169 ? 14.773 26.109 13.508 1 96.44 169 ILE A N 1
ATOM 1264 C CA . ILE A 1 169 ? 14.141 24.969 14.148 1 96.44 169 ILE A CA 1
ATOM 1265 C C . ILE A 1 169 ? 14.258 23.734 13.242 1 96.44 169 ILE A C 1
ATOM 1267 O O . ILE A 1 169 ? 14.461 22.625 13.727 1 96.44 169 ILE A O 1
ATOM 1271 N N . PHE A 1 170 ? 14.141 23.891 11.93 1 96 170 PHE A N 1
ATOM 1272 C CA . PHE A 1 170 ? 14.008 22.781 11 1 96 170 PHE A CA 1
ATOM 1273 C C . PHE A 1 170 ? 15.383 22.219 10.625 1 96 170 PHE A C 1
ATOM 1275 O O . PHE A 1 170 ? 15.477 21.156 10.008 1 96 170 PHE A O 1
ATOM 1282 N N . VAL A 1 171 ? 16.438 22.844 11.062 1 92.81 171 VAL A N 1
ATOM 1283 C CA . VAL A 1 171 ? 17.797 22.484 10.672 1 92.81 171 VAL A CA 1
ATOM 1284 C C . VAL A 1 171 ? 18.109 21.062 11.156 1 92.81 171 VAL A C 1
ATOM 1286 O O . VAL A 1 171 ? 18.766 20.297 10.453 1 92.81 171 VAL A O 1
ATOM 1289 N N . GLU A 1 172 ? 17.562 20.719 12.258 1 89.25 172 GLU A N 1
ATOM 1290 C CA . GLU A 1 172 ? 17.891 19.422 12.836 1 89.25 172 GLU A CA 1
ATOM 1291 C C . GLU A 1 172 ? 17.094 18.297 12.172 1 89.25 172 GLU A C 1
ATOM 1293 O O . GLU A 1 172 ? 17.469 17.141 12.258 1 89.25 172 GLU A O 1
ATOM 1298 N N . GLU A 1 173 ? 16.031 18.656 11.508 1 94.06 173 GLU A N 1
ATOM 1299 C CA . GLU A 1 173 ? 15.172 17.594 10.984 1 94.06 173 GLU A CA 1
ATOM 1300 C C . GLU A 1 173 ? 15.312 17.484 9.469 1 94.06 173 GLU A C 1
ATOM 1302 O O . GLU A 1 173 ? 14.836 16.516 8.867 1 94.06 173 GLU A O 1
ATOM 1307 N N . ILE A 1 174 ? 15.992 18.406 8.82 1 97.25 174 ILE A N 1
ATOM 1308 C CA . ILE A 1 174 ? 16.203 18.359 7.375 1 97.25 174 ILE A CA 1
ATOM 1309 C C . ILE A 1 174 ? 17.594 17.781 7.078 1 97.25 174 ILE A C 1
ATOM 1311 O O . ILE A 1 174 ? 18.594 18.266 7.609 1 97.25 174 ILE A O 1
ATOM 1315 N N . ILE A 1 175 ? 17.641 16.766 6.328 1 97.69 175 ILE A N 1
ATOM 1316 C CA . ILE A 1 175 ? 18.922 16.234 5.863 1 97.69 175 ILE A CA 1
ATOM 1317 C C . ILE A 1 175 ? 19.234 16.781 4.477 1 97.69 175 ILE A C 1
ATOM 1319 O O . ILE A 1 175 ? 18.406 16.719 3.57 1 97.69 175 ILE A O 1
ATOM 1323 N N . PRO A 1 176 ? 20.438 17.359 4.332 1 98.06 176 PRO A N 1
ATOM 1324 C CA . PRO A 1 176 ? 20.797 17.828 2.994 1 98.06 176 PRO A CA 1
ATOM 1325 C C . PRO A 1 176 ? 20.875 16.703 1.965 1 98.06 176 PRO A C 1
ATOM 1327 O O . PRO A 1 176 ? 21.375 15.617 2.266 1 98.06 176 PRO A O 1
ATOM 1330 N N . ILE A 1 177 ? 20.328 16.938 0.832 1 98.31 177 ILE A N 1
ATOM 1331 C CA . ILE A 1 177 ? 20.438 15.977 -0.262 1 98.31 177 ILE A CA 1
ATOM 1332 C C . ILE A 1 177 ? 21.109 16.641 -1.467 1 98.31 177 ILE A C 1
ATOM 1334 O O . ILE A 1 177 ? 21.031 17.859 -1.624 1 98.31 177 ILE A O 1
ATOM 1338 N N . GLU A 1 178 ? 21.734 15.867 -2.275 1 97.81 178 GLU A N 1
ATOM 1339 C CA . GLU A 1 178 ? 22.359 16.359 -3.492 1 97.81 178 GLU A CA 1
ATOM 1340 C C . GLU A 1 178 ? 21.562 15.961 -4.73 1 97.81 178 GLU A C 1
ATOM 1342 O O . GLU A 1 178 ? 21.281 14.773 -4.938 1 97.81 178 GLU A O 1
ATOM 1347 N N . LEU A 1 179 ? 21.156 16.891 -5.457 1 97.44 179 LEU A N 1
ATOM 1348 C CA . LEU A 1 179 ? 20.438 16.703 -6.715 1 97.44 179 LEU A CA 1
ATOM 1349 C C . LEU A 1 179 ? 21.203 17.344 -7.875 1 97.44 179 LEU A C 1
ATOM 1351 O O . LEU A 1 179 ? 21.266 18.562 -7.973 1 97.44 179 LEU A O 1
ATOM 1355 N N . ARG A 1 180 ? 21.844 16.625 -8.789 1 95.38 180 ARG A N 1
ATOM 1356 C CA . ARG A 1 180 ? 22.531 17.078 -9.992 1 95.38 180 ARG A CA 1
ATOM 1357 C C . ARG A 1 180 ? 23.609 18.094 -9.641 1 95.38 180 ARG A C 1
ATOM 1359 O O . ARG A 1 180 ? 23.688 19.156 -10.266 1 95.38 180 ARG A O 1
ATOM 1366 N N . GLY A 1 181 ? 24.234 17.844 -8.578 1 94.69 181 GLY A N 1
ATOM 1367 C CA . GLY A 1 181 ? 25.375 18.656 -8.18 1 94.69 181 GLY A CA 1
ATOM 1368 C C . GLY A 1 181 ? 25 19.797 -7.246 1 94.69 181 GLY A C 1
ATOM 1369 O O . GLY A 1 181 ? 25.875 20.5 -6.723 1 94.69 181 GLY A O 1
ATOM 1370 N N . THR A 1 182 ? 23.781 19.969 -6.941 1 96.56 182 THR A N 1
ATOM 1371 C CA . THR A 1 182 ? 23.312 21.031 -6.055 1 96.56 182 THR A CA 1
ATOM 1372 C C . THR A 1 182 ? 22.828 20.453 -4.73 1 96.56 182 THR A C 1
ATOM 1374 O O . THR A 1 182 ? 22.047 19.516 -4.715 1 96.56 182 THR A O 1
ATOM 1377 N N . VAL A 1 183 ? 23.297 21.078 -3.701 1 97.69 183 VAL A N 1
ATOM 1378 C CA . VAL A 1 183 ? 22.859 20.641 -2.381 1 97.69 183 VAL A CA 1
ATOM 1379 C C . VAL A 1 183 ? 21.594 21.375 -1.982 1 97.69 183 VAL A C 1
ATOM 1381 O O . VAL A 1 183 ? 21.547 22.609 -2.025 1 97.69 183 VAL A O 1
ATOM 1384 N N . VAL A 1 184 ? 20.578 20.688 -1.656 1 97.56 184 VAL A N 1
ATOM 1385 C CA . VAL A 1 184 ? 19.312 21.219 -1.131 1 97.56 184 VAL A CA 1
ATOM 1386 C C . VAL A 1 184 ? 19.219 20.922 0.364 1 97.56 184 VAL A C 1
ATOM 1388 O O . VAL A 1 184 ? 19.172 19.766 0.772 1 97.56 184 VAL A O 1
ATOM 1391 N N . SER A 1 185 ? 19.172 22.031 1.177 1 97 185 SER A N 1
ATOM 1392 C CA . SER A 1 185 ? 19.25 21.797 2.617 1 97 185 SER A CA 1
ATOM 1393 C C . SER A 1 185 ? 18.234 22.656 3.363 1 97 185 SER A C 1
ATOM 1395 O O . SER A 1 185 ? 18.125 22.578 4.59 1 97 185 SER A O 1
ATOM 1397 N N . VAL A 1 186 ? 17.547 23.453 2.645 1 96.31 186 VAL A N 1
ATOM 1398 C CA . VAL A 1 186 ? 16.531 24.297 3.238 1 96.31 186 VAL A CA 1
ATOM 1399 C C . VAL A 1 186 ? 15.25 24.25 2.398 1 96.31 186 VAL A C 1
ATOM 1401 O O . VAL A 1 186 ? 15.312 24.312 1.167 1 96.31 186 VAL A O 1
ATOM 1404 N N . ASP A 1 187 ? 14.148 24.094 3.084 1 97 187 ASP A N 1
ATOM 1405 C CA . ASP A 1 187 ? 12.875 24.109 2.371 1 97 187 ASP A CA 1
ATOM 1406 C C . ASP A 1 187 ? 12.547 25.5 1.859 1 97 187 ASP A C 1
ATOM 1408 O O . ASP A 1 187 ? 12.844 26.5 2.527 1 97 187 ASP A O 1
ATOM 1412 N N . ASP A 1 188 ? 11.93 25.594 0.693 1 97.31 188 ASP A N 1
ATOM 1413 C CA . ASP A 1 188 ? 11.617 26.891 0.118 1 97.31 188 ASP A CA 1
ATOM 1414 C C . ASP A 1 188 ? 10.109 27.141 0.088 1 97.31 188 ASP A C 1
ATOM 1416 O O . ASP A 1 188 ? 9.594 27.75 -0.845 1 97.31 188 ASP A O 1
ATOM 1420 N N . THR A 1 189 ? 9.422 26.703 1.03 1 96.56 189 THR A N 1
ATOM 1421 C CA . THR A 1 189 ? 7.961 26.656 0.99 1 96.56 189 THR A CA 1
ATOM 1422 C C . THR A 1 189 ? 7.359 27.781 1.814 1 96.56 189 THR A C 1
ATOM 1424 O O . THR A 1 189 ? 6.195 28.141 1.635 1 96.56 189 THR A O 1
ATOM 1427 N N . VAL A 1 190 ? 8.086 28.359 2.795 1 96.75 190 VAL A N 1
ATOM 1428 C CA . VAL A 1 190 ? 7.535 29.312 3.756 1 96.75 190 VAL A CA 1
ATOM 1429 C C . VAL A 1 190 ? 7.57 30.719 3.166 1 96.75 190 VAL A C 1
ATOM 1431 O O . VAL A 1 190 ? 8.617 31.172 2.703 1 96.75 190 VAL A O 1
ATOM 1434 N N . ARG A 1 191 ? 6.469 31.359 3.172 1 94.44 191 ARG A N 1
ATOM 1435 C CA . ARG A 1 191 ? 6.355 32.75 2.742 1 94.44 191 ARG A CA 1
ATOM 1436 C C . ARG A 1 191 ? 6.602 33.688 3.904 1 94.44 191 ARG A C 1
ATOM 1438 O O . ARG A 1 191 ? 5.988 33.562 4.965 1 94.44 191 ARG A O 1
ATOM 1445 N N . LYS A 1 192 ? 7.375 34.719 3.674 1 95.19 192 LYS A N 1
ATOM 1446 C CA . LYS A 1 192 ? 7.688 35.688 4.719 1 95.19 192 LYS A CA 1
ATOM 1447 C C . LYS A 1 192 ? 6.715 36.844 4.684 1 95.19 192 LYS A C 1
ATOM 1449 O O . LYS A 1 192 ? 6.234 37.25 3.615 1 95.19 192 LYS A O 1
ATOM 1454 N N . GLY A 1 193 ? 6.441 37.281 5.801 1 96.56 193 GLY A N 1
ATOM 1455 C CA . GLY A 1 193 ? 5.75 38.562 5.914 1 96.56 193 GLY A CA 1
ATOM 1456 C C . GLY A 1 193 ? 4.25 38.438 5.695 1 96.56 193 GLY A C 1
ATOM 1457 O O . GLY A 1 193 ? 3.598 39.406 5.32 1 96.56 193 GLY A O 1
ATOM 1458 N N . VAL A 1 194 ? 3.689 37.312 5.875 1 97.62 194 VAL A N 1
ATOM 1459 C CA . VAL A 1 194 ? 2.246 37.156 5.734 1 97.62 194 VAL A CA 1
ATOM 1460 C C . VAL A 1 194 ? 1.524 37.906 6.852 1 97.62 194 VAL A C 1
ATOM 1462 O O . VAL A 1 194 ? 1.91 37.812 8.016 1 97.62 194 VAL A O 1
ATOM 1465 N N . THR A 1 195 ? 0.53 38.688 6.504 1 98.12 195 THR A N 1
ATOM 1466 C CA . THR A 1 195 ? -0.26 39.438 7.465 1 98.12 195 THR A CA 1
ATOM 1467 C C . THR A 1 195 ? -1.748 39.156 7.289 1 98.12 195 THR A C 1
ATOM 1469 O O . THR A 1 195 ? -2.158 38.562 6.285 1 98.12 195 THR A O 1
ATOM 1472 N N . SER A 1 196 ? -2.475 39.562 8.352 1 98 196 SER A N 1
ATOM 1473 C CA . SER A 1 196 ? -3.926 39.438 8.25 1 98 196 SER A CA 1
ATOM 1474 C C . SER A 1 196 ? -4.453 40.188 7.027 1 98 196 SER A C 1
ATOM 1476 O O . SER A 1 196 ? -5.371 39.719 6.355 1 98 196 SER A O 1
ATOM 1478 N N . GLU A 1 197 ? -3.947 41.344 6.758 1 97.88 197 GLU A N 1
ATOM 1479 C CA . GLU A 1 197 ? -4.375 42.156 5.633 1 97.88 197 GLU A CA 1
ATOM 1480 C C . GLU A 1 197 ? -4.07 41.5 4.301 1 97.88 197 GLU A C 1
ATOM 1482 O O . GLU A 1 197 ? -4.906 41.469 3.395 1 97.88 197 GLU A O 1
ATOM 1487 N N . SER A 1 198 ? -2.861 41.031 4.176 1 97.75 198 SER A N 1
ATOM 1488 C CA . SER A 1 198 ? -2.488 40.375 2.924 1 97.75 198 SER A CA 1
ATOM 1489 C C . SER A 1 198 ? -3.359 39.156 2.656 1 97.75 198 SER A C 1
ATOM 1491 O O . SER A 1 198 ? -3.705 38.875 1.507 1 97.75 198 SER A O 1
ATOM 1493 N N . LEU A 1 199 ? -3.664 38.344 3.691 1 98.06 199 LEU A N 1
ATOM 1494 C CA . LEU A 1 199 ? -4.523 37.188 3.541 1 98.06 199 LEU A CA 1
ATOM 1495 C C . LEU A 1 199 ? -5.93 37.594 3.117 1 98.06 199 LEU A C 1
ATOM 1497 O O . LEU A 1 199 ? -6.543 36.938 2.268 1 98.06 199 LEU A O 1
ATOM 1501 N N . ALA A 1 200 ? -6.461 38.656 3.719 1 97.06 200 ALA A N 1
ATOM 1502 C CA . ALA A 1 200 ? -7.824 39.125 3.459 1 97.06 200 ALA A CA 1
ATOM 1503 C C . ALA A 1 200 ? -7.988 39.562 2.006 1 97.06 200 ALA A C 1
ATOM 1505 O O . ALA A 1 200 ? -9.094 39.531 1.461 1 97.06 200 ALA A O 1
ATOM 1506 N N . GLN A 1 201 ? -6.945 39.938 1.373 1 97.12 201 GLN A N 1
ATOM 1507 C CA . GLN A 1 201 ? -6.992 40.469 0.02 1 97.12 201 GLN A CA 1
ATOM 1508 C C . GLN A 1 201 ? -6.949 39.344 -1.022 1 97.12 201 GLN A C 1
ATOM 1510 O O . GLN A 1 201 ? -7.23 39.594 -2.199 1 97.12 201 GLN A O 1
ATOM 1515 N N . LEU A 1 202 ? -6.637 38.188 -0.603 1 96.81 202 LEU A N 1
ATOM 1516 C CA . LEU A 1 202 ? -6.5 37.094 -1.555 1 96.81 202 LEU A CA 1
ATOM 1517 C C . LEU A 1 202 ? -7.855 36.688 -2.115 1 96.81 202 LEU A C 1
ATOM 1519 O O . LEU A 1 202 ? -8.852 36.688 -1.391 1 96.81 202 LEU A O 1
ATOM 1523 N N . LYS A 1 203 ? -7.879 36.344 -3.369 1 95.81 203 LYS A N 1
ATOM 1524 C CA . LYS A 1 203 ? -9.094 35.906 -4.035 1 95.81 203 LYS A CA 1
ATOM 1525 C C . LYS A 1 203 ? -9.305 34.406 -3.811 1 95.81 203 LYS A C 1
ATOM 1527 O O . LYS A 1 203 ? -8.344 33.656 -3.654 1 95.81 203 LYS A O 1
ATOM 1532 N N . PRO A 1 204 ? -10.586 33.969 -3.867 1 94.69 204 PRO A N 1
ATOM 1533 C CA . PRO A 1 204 ? -10.852 32.531 -3.783 1 94.69 204 PRO A CA 1
ATOM 1534 C C . PRO A 1 204 ? -10.203 31.75 -4.926 1 94.69 204 PRO A C 1
ATOM 1536 O O . PRO A 1 204 ? -10.156 32.219 -6.059 1 94.69 204 PRO A O 1
ATOM 1539 N N . VAL A 1 205 ? -9.781 30.531 -4.641 1 91.69 205 VAL A N 1
ATOM 1540 C CA . VAL A 1 205 ? -9.117 29.703 -5.637 1 91.69 205 VAL A CA 1
ATOM 1541 C C . VAL A 1 205 ? -10.141 28.812 -6.344 1 91.69 205 VAL A C 1
ATOM 1543 O O . VAL A 1 205 ? -9.938 28.406 -7.488 1 91.69 205 VAL A O 1
ATOM 1546 N N . PHE A 1 206 ? -11.195 28.484 -5.664 1 87.25 206 PHE A N 1
ATOM 1547 C CA . PHE A 1 206 ? -12.18 27.562 -6.203 1 87.25 206 PHE A CA 1
ATOM 1548 C C . PHE A 1 206 ? -13.516 28.266 -6.438 1 87.25 206 PHE A C 1
ATOM 1550 O O . PHE A 1 206 ? -13.781 29.312 -5.848 1 87.25 206 PHE A O 1
ATOM 1557 N N . ASP A 1 207 ? -14.328 27.672 -7.277 1 84.69 207 ASP A N 1
ATOM 1558 C CA . ASP A 1 207 ? -15.586 28.297 -7.664 1 84.69 207 ASP A CA 1
ATOM 1559 C C . ASP A 1 207 ? -16.781 27.547 -7.09 1 84.69 207 ASP A C 1
ATOM 1561 O O . ASP A 1 207 ? -17.906 27.688 -7.578 1 84.69 207 ASP A O 1
ATOM 1565 N N . TRP A 1 208 ? -16.531 26.812 -6.137 1 84.31 208 TRP A N 1
ATOM 1566 C CA . TRP A 1 208 ? -17.625 26.078 -5.512 1 84.31 208 TRP A CA 1
ATOM 1567 C C . TRP A 1 208 ? -18.094 26.766 -4.238 1 84.31 208 TRP A C 1
ATOM 1569 O O . TRP A 1 208 ? -17.422 27.656 -3.719 1 84.31 208 TRP A O 1
ATOM 1579 N N . GLY A 1 209 ? -19.25 26.422 -3.793 1 84.69 209 GLY A N 1
ATOM 1580 C CA . GLY A 1 209 ? -19.75 26.875 -2.5 1 84.69 209 GLY A CA 1
ATOM 1581 C C . GLY A 1 209 ? -19.672 28.375 -2.322 1 84.69 209 GLY A C 1
ATOM 1582 O O . GLY A 1 209 ? -20.016 29.141 -3.238 1 84.69 209 GLY A O 1
ATOM 1583 N N . ASP A 1 210 ? -19.172 28.75 -1.067 1 87.62 210 ASP A N 1
ATOM 1584 C CA . ASP A 1 210 ? -19.141 30.156 -0.713 1 87.62 210 ASP A CA 1
ATOM 1585 C C . ASP A 1 210 ? -17.781 30.781 -1.034 1 87.62 210 ASP A C 1
ATOM 1587 O O . ASP A 1 210 ? -17.5 31.906 -0.635 1 87.62 210 ASP A O 1
ATOM 1591 N N . ARG A 1 211 ? -16.953 30 -1.601 1 93.06 211 ARG A N 1
ATOM 1592 C CA . ARG A 1 211 ? -15.688 30.5 -2.125 1 93.06 211 ARG A CA 1
ATOM 1593 C C . ARG A 1 211 ? -14.828 31.078 -1.011 1 93.06 211 ARG A C 1
ATOM 1595 O O . ARG A 1 211 ? -14.359 32.219 -1.115 1 93.06 211 ARG A O 1
ATOM 1602 N N . ARG A 1 212 ? -14.703 30.328 0.024 1 96.31 212 ARG A N 1
ATOM 1603 C CA . ARG A 1 212 ? -13.992 30.781 1.218 1 96.31 212 ARG A CA 1
ATOM 1604 C C . ARG A 1 212 ? -12.531 30.344 1.188 1 96.31 212 ARG A C 1
ATOM 1606 O O . ARG A 1 212 ? -11.719 30.844 1.971 1 96.31 212 ARG A O 1
ATOM 1613 N N . THR A 1 213 ? -12.188 29.438 0.267 1 97.25 213 THR A N 1
ATOM 1614 C CA . THR A 1 213 ? -10.828 28.906 0.218 1 97.25 213 THR A CA 1
ATOM 1615 C C . THR A 1 213 ? -9.945 29.75 -0.694 1 97.25 213 THR A C 1
ATOM 1617 O O . THR A 1 213 ? -10.312 30.031 -1.837 1 97.25 213 THR A O 1
ATOM 1620 N N . THR A 1 214 ? -8.852 30.188 -0.181 1 97.44 214 THR A N 1
ATOM 1621 C CA . THR A 1 214 ? -7.867 30.953 -0.949 1 97.44 214 THR A CA 1
ATOM 1622 C C . THR A 1 214 ? -6.504 30.25 -0.913 1 97.44 214 THR A C 1
ATOM 1624 O O . THR A 1 214 ? -6.316 29.281 -0.177 1 97.44 214 THR A O 1
ATOM 1627 N N . ALA A 1 215 ? -5.586 30.812 -1.695 1 95.19 215 ALA A N 1
ATOM 1628 C CA . ALA A 1 215 ? -4.227 30.281 -1.7 1 95.19 215 ALA A CA 1
ATOM 1629 C C . ALA A 1 215 ? -3.547 30.5 -0.352 1 95.19 215 ALA A C 1
ATOM 1631 O O . ALA A 1 215 ? -2.6 29.797 -0.002 1 95.19 215 ALA A O 1
ATOM 1632 N N . GLY A 1 216 ? -4.004 31.438 0.413 1 97.19 216 GLY A N 1
ATOM 1633 C CA . GLY A 1 216 ? -3.396 31.781 1.689 1 97.19 216 GLY A CA 1
ATOM 1634 C C . GLY A 1 216 ? -3.922 30.938 2.84 1 97.19 216 GLY A C 1
ATOM 1635 O O . GLY A 1 216 ? -3.289 30.859 3.895 1 97.19 216 GLY A O 1
ATOM 1636 N N . ASN A 1 217 ? -5.125 30.406 2.643 1 98.19 217 ASN A N 1
ATOM 1637 C CA . ASN A 1 217 ? -5.699 29.625 3.736 1 98.19 217 ASN A CA 1
ATOM 1638 C C . ASN A 1 217 ? -5.887 28.156 3.344 1 98.19 217 ASN A C 1
ATOM 1640 O O . ASN A 1 217 ? -6.75 27.469 3.891 1 98.19 217 ASN A O 1
ATOM 1644 N N . ALA A 1 218 ? -5.18 27.688 2.34 1 98 218 ALA A N 1
ATOM 1645 C CA . ALA A 1 218 ? -5.047 26.297 1.93 1 98 218 ALA A CA 1
ATOM 1646 C C . ALA A 1 218 ? -3.578 25.875 1.882 1 98 218 ALA A C 1
ATOM 1648 O O . ALA A 1 218 ? -2.695 26.719 1.688 1 98 218 ALA A O 1
ATOM 1649 N N . SER A 1 219 ? -3.432 24.578 2.172 1 97.31 219 SER A N 1
ATOM 1650 C CA . SER A 1 219 ? -2.059 24.109 2.037 1 97.31 219 SER A CA 1
ATOM 1651 C C . SER A 1 219 ? -1.542 24.312 0.616 1 97.31 219 SER A C 1
ATOM 1653 O O . SER A 1 219 ? -2.303 24.203 -0.348 1 97.31 219 SER A O 1
ATOM 1655 N N . GLY A 1 220 ? -0.33 24.625 0.531 1 90.94 220 GLY A N 1
ATOM 1656 C CA . GLY A 1 220 ? 0.3 24.609 -0.78 1 90.94 220 GLY A CA 1
ATOM 1657 C C . GLY A 1 220 ? 0.405 23.219 -1.382 1 90.94 220 GLY A C 1
ATOM 1658 O O . GLY A 1 220 ? 0.324 22.219 -0.665 1 90.94 220 GLY A O 1
ATOM 1659 N N . VAL A 1 221 ? 0.47 23.188 -2.707 1 94.12 221 VAL A N 1
ATOM 1660 C CA . VAL A 1 221 ? 0.91 21.984 -3.396 1 94.12 221 VAL A CA 1
ATOM 1661 C C . VAL A 1 221 ? 2.436 21.906 -3.398 1 94.12 221 VAL A C 1
ATOM 1663 O O . VAL A 1 221 ? 3.109 22.938 -3.504 1 94.12 221 VAL A O 1
ATOM 1666 N N . GLY A 1 222 ? 2.947 20.781 -3.139 1 97.06 222 GLY A N 1
ATOM 1667 C CA . GLY A 1 222 ? 4.395 20.75 -3.004 1 97.06 222 GLY A CA 1
ATOM 1668 C C . GLY A 1 222 ? 4.992 19.391 -3.34 1 97.06 222 GLY A C 1
ATOM 1669 O O . GLY A 1 222 ? 4.27 18.469 -3.723 1 97.06 222 GLY A O 1
ATOM 1670 N N . ASP A 1 223 ? 6.289 19.359 -3.289 1 98.5 223 ASP A N 1
ATOM 1671 C CA . ASP A 1 223 ? 7.137 18.203 -3.533 1 98.5 223 ASP A CA 1
ATOM 1672 C C . ASP A 1 223 ? 8.039 17.922 -2.336 1 98.5 223 ASP A C 1
ATOM 1674 O O . ASP A 1 223 ? 8.516 18.844 -1.677 1 98.5 223 ASP A O 1
ATOM 1678 N N . GLY A 1 224 ? 8.211 16.625 -2.029 1 98.38 224 GLY A N 1
ATOM 1679 C CA . GLY A 1 224 ? 9.117 16.344 -0.93 1 98.38 224 GLY A CA 1
ATOM 1680 C C . GLY A 1 224 ? 9.156 14.875 -0.562 1 98.38 224 GLY A C 1
ATOM 1681 O O . GLY A 1 224 ? 8.414 14.062 -1.122 1 98.38 224 GLY A O 1
ATOM 1682 N N . ALA A 1 225 ? 10.094 14.555 0.275 1 98.75 225 ALA A N 1
ATOM 1683 C CA . ALA A 1 225 ? 10.266 13.203 0.788 1 98.75 225 ALA A CA 1
ATOM 1684 C C . ALA A 1 225 ? 10.758 13.219 2.234 1 98.75 225 ALA A C 1
ATOM 1686 O O . ALA A 1 225 ? 11.391 14.188 2.67 1 98.75 225 ALA A O 1
ATOM 1687 N N . ALA A 1 226 ? 10.398 12.273 2.977 1 98.81 226 ALA A N 1
ATOM 1688 C CA . ALA A 1 226 ? 10.82 12.07 4.359 1 98.81 226 ALA A CA 1
ATOM 1689 C C . ALA A 1 226 ? 10.93 10.586 4.688 1 98.81 226 ALA A C 1
ATOM 1691 O O . ALA A 1 226 ? 10.375 9.742 3.973 1 98.81 226 ALA A O 1
ATOM 1692 N N . LEU A 1 227 ? 11.68 10.258 5.723 1 98.69 227 LEU A N 1
ATOM 1693 C CA . LEU A 1 227 ? 11.969 8.859 6.016 1 98.69 227 LEU A CA 1
ATOM 1694 C C . LEU A 1 227 ? 12.125 8.641 7.516 1 98.69 227 LEU A C 1
ATOM 1696 O O . LEU A 1 227 ? 12.664 9.5 8.219 1 98.69 227 LEU A O 1
ATOM 1700 N N . CYS A 1 228 ? 11.641 7.488 7.996 1 98.62 228 CYS A N 1
ATOM 1701 C CA . CYS A 1 228 ? 11.875 6.969 9.336 1 98.62 228 CYS A CA 1
ATOM 1702 C C . CYS A 1 228 ? 12.492 5.578 9.289 1 98.62 228 CYS A C 1
ATOM 1704 O O . CYS A 1 228 ? 12.086 4.746 8.469 1 98.62 228 CYS A O 1
ATOM 1706 N N . ILE A 1 229 ? 13.5 5.359 10.094 1 98.75 229 ILE A N 1
ATOM 1707 C CA . ILE A 1 229 ? 14.039 4.023 10.32 1 98.75 229 ILE A CA 1
ATOM 1708 C C . ILE A 1 229 ? 13.406 3.412 11.562 1 98.75 229 ILE A C 1
ATOM 1710 O O . ILE A 1 229 ? 13.461 3.998 12.648 1 98.75 229 ILE A O 1
ATOM 1714 N N . LEU A 1 230 ? 12.742 2.242 11.406 1 98.88 230 LEU A N 1
ATOM 1715 C CA . LEU A 1 230 ? 12.062 1.591 12.516 1 98.88 230 LEU A CA 1
ATOM 1716 C C . LEU A 1 230 ? 12.703 0.241 12.828 1 98.88 230 LEU A C 1
ATOM 1718 O O . LEU A 1 230 ? 13.062 -0.506 11.914 1 98.88 230 LEU A O 1
ATOM 1722 N N . THR A 1 231 ? 12.844 -0.079 14.078 1 98.62 231 THR A N 1
ATOM 1723 C CA . THR A 1 231 ? 13.391 -1.343 14.57 1 98.62 231 THR A CA 1
ATOM 1724 C C . THR A 1 231 ? 12.93 -1.616 16 1 98.62 231 THR A C 1
ATOM 1726 O O . THR A 1 231 ? 12.031 -0.935 16.5 1 98.62 231 THR A O 1
ATOM 1729 N N . THR A 1 232 ? 13.43 -2.668 16.625 1 98.25 232 THR A N 1
ATOM 1730 C CA . THR A 1 232 ? 13.195 -2.922 18.047 1 98.25 232 THR A CA 1
ATOM 1731 C C . THR A 1 232 ? 14.234 -2.207 18.906 1 98.25 232 THR A C 1
ATOM 1733 O O . THR A 1 232 ? 15.336 -1.928 18.438 1 98.25 232 THR A O 1
ATOM 1736 N N . ARG A 1 233 ? 13.836 -1.907 20.109 1 97.31 233 ARG A N 1
ATOM 1737 C CA . ARG A 1 233 ? 14.789 -1.297 21.031 1 97.31 233 ARG A CA 1
ATOM 1738 C C . ARG A 1 233 ? 16.047 -2.141 21.156 1 97.31 233 ARG A C 1
ATOM 1740 O O . ARG A 1 233 ? 17.156 -1.609 21.141 1 97.31 233 ARG A O 1
ATOM 1747 N N . ARG A 1 234 ? 15.883 -3.443 21.281 1 97.06 234 ARG A N 1
ATOM 1748 C CA . ARG A 1 234 ? 17.016 -4.352 21.422 1 97.06 234 ARG A CA 1
ATOM 1749 C C . ARG A 1 234 ? 17.953 -4.254 20.234 1 97.06 234 ARG A C 1
ATOM 1751 O O . ARG A 1 234 ? 19.172 -4.141 20.391 1 97.06 234 ARG A O 1
ATOM 1758 N N . HIS A 1 235 ? 17.359 -4.238 19.062 1 96.44 235 HIS A N 1
ATOM 1759 C CA . HIS A 1 235 ? 18.188 -4.156 17.859 1 96.44 235 HIS A CA 1
ATOM 1760 C C . HIS A 1 235 ? 18.922 -2.828 17.781 1 96.44 235 HIS A C 1
ATOM 1762 O O . HIS A 1 235 ? 20.094 -2.783 17.375 1 96.44 235 HIS A O 1
ATOM 1768 N N . ALA A 1 236 ? 18.234 -1.768 18.062 1 96.12 236 ALA A N 1
ATOM 1769 C CA . ALA A 1 236 ? 18.859 -0.444 18.062 1 96.12 236 ALA A CA 1
ATOM 1770 C C . ALA A 1 236 ? 20.031 -0.381 19.016 1 96.12 236 ALA A C 1
ATOM 1772 O O . ALA A 1 236 ? 21.094 0.143 18.672 1 96.12 236 ALA A O 1
ATOM 1773 N N . GLN A 1 237 ? 19.859 -0.929 20.188 1 96.38 237 GLN A N 1
ATOM 1774 C CA . GLN A 1 237 ? 20.906 -0.913 21.203 1 96.38 237 GLN A CA 1
ATOM 1775 C C . GLN A 1 237 ? 22.109 -1.748 20.781 1 96.38 237 GLN A C 1
ATOM 1777 O O . GLN A 1 237 ? 23.25 -1.306 20.906 1 96.38 237 GLN A O 1
ATOM 1782 N N . VAL A 1 238 ? 21.891 -2.924 20.266 1 95.75 238 VAL A N 1
ATOM 1783 C CA . VAL A 1 238 ? 22.953 -3.818 19.828 1 95.75 238 VAL A CA 1
ATOM 1784 C C . VAL A 1 238 ? 23.734 -3.176 18.688 1 95.75 238 VAL A C 1
ATOM 1786 O O . VAL A 1 238 ? 24.953 -3.309 18.594 1 95.75 238 VAL A O 1
ATOM 1789 N N . ALA A 1 239 ? 23.016 -2.436 17.844 1 93.69 239 ALA A N 1
ATOM 1790 C CA . ALA A 1 239 ? 23.625 -1.834 16.672 1 93.69 239 ALA A CA 1
ATOM 1791 C C . ALA A 1 239 ? 24.188 -0.455 16.984 1 93.69 239 ALA A C 1
ATOM 1793 O O . ALA A 1 239 ? 24.828 0.175 16.141 1 93.69 239 ALA A O 1
ATOM 1794 N N . GLY A 1 240 ? 23.953 0.057 18.172 1 93.62 240 GLY A N 1
ATOM 1795 C CA . GLY A 1 240 ? 24.438 1.371 18.562 1 93.62 240 GLY A CA 1
ATOM 1796 C C . GLY A 1 240 ? 23.719 2.508 17.875 1 93.62 240 GLY A C 1
ATOM 1797 O O . GLY A 1 240 ? 24.297 3.566 17.625 1 93.62 240 GLY A O 1
ATOM 1798 N N . LEU A 1 241 ? 22.5 2.271 17.469 1 93.62 241 LEU A N 1
ATOM 1799 C CA . LEU A 1 241 ? 21.688 3.311 16.844 1 93.62 241 LEU A CA 1
ATOM 1800 C C . LEU A 1 241 ? 21 4.184 17.891 1 93.62 241 LEU A C 1
ATOM 1802 O O . LEU A 1 241 ? 20.469 3.67 18.875 1 93.62 241 LEU A O 1
ATOM 1806 N N . PRO A 1 242 ? 21.078 5.535 17.672 1 94.69 242 PRO A N 1
ATOM 1807 C CA . PRO A 1 242 ? 20.344 6.383 18.594 1 94.69 242 PRO A CA 1
ATOM 1808 C C . PRO A 1 242 ? 18.828 6.141 18.547 1 94.69 242 PRO A C 1
ATOM 1810 O O . PRO A 1 242 ? 18.266 5.957 17.469 1 94.69 242 PRO A O 1
ATOM 1813 N N . ILE A 1 243 ? 18.219 6.074 19.719 1 96.88 243 ILE A N 1
ATOM 1814 C CA . ILE A 1 243 ? 16.781 5.902 19.812 1 96.88 243 ILE A CA 1
ATOM 1815 C C . ILE A 1 243 ? 16.109 7.266 19.969 1 96.88 243 ILE A C 1
ATOM 1817 O O . ILE A 1 243 ? 16.312 7.957 20.969 1 96.88 243 ILE A O 1
ATOM 1821 N N . LEU A 1 244 ? 15.289 7.668 18.938 1 96.94 244 LEU A N 1
ATOM 1822 C CA . LEU A 1 244 ? 14.695 9 18.906 1 96.94 244 LEU A CA 1
ATOM 1823 C C . LEU A 1 244 ? 13.289 8.984 19.5 1 96.94 244 LEU A C 1
ATOM 1825 O O . LEU A 1 244 ? 12.836 9.977 20.062 1 96.94 244 LEU A O 1
ATOM 1829 N N . GLY A 1 245 ? 12.602 7.855 19.266 1 98.12 245 GLY A N 1
ATOM 1830 C CA . GLY A 1 245 ? 11.219 7.75 19.703 1 98.12 245 GLY A CA 1
ATOM 1831 C C . GLY A 1 245 ? 10.672 6.344 19.594 1 98.12 245 GLY A C 1
ATOM 1832 O O . GLY A 1 245 ? 11.391 5.41 19.234 1 98.12 245 GLY A O 1
ATOM 1833 N N . LYS A 1 246 ? 9.469 6.207 20.062 1 98.38 246 LYS A N 1
ATOM 1834 C CA . LYS A 1 246 ? 8.75 4.934 20.047 1 98.38 246 LYS A CA 1
ATOM 1835 C C . LYS A 1 246 ? 7.398 5.074 19.359 1 98.38 246 LYS A C 1
ATOM 1837 O O . LYS A 1 246 ? 6.629 5.984 19.672 1 98.38 246 LYS A O 1
ATOM 1842 N N . TYR A 1 247 ? 7.137 4.227 18.406 1 98.81 247 TYR A N 1
ATOM 1843 C CA . TYR A 1 247 ? 5.801 4.082 17.844 1 98.81 247 TYR A CA 1
ATOM 1844 C C . TYR A 1 247 ? 4.883 3.334 18.797 1 98.81 247 TYR A C 1
ATOM 1846 O O . TYR A 1 247 ? 5.191 2.215 19.219 1 98.81 247 TYR A O 1
ATOM 1854 N N . VAL A 1 248 ? 3.729 3.941 19.125 1 98.75 248 VAL A N 1
ATOM 1855 C CA . VAL A 1 248 ? 2.812 3.303 20.062 1 98.75 248 VAL A CA 1
ATOM 1856 C C . VAL A 1 248 ? 1.675 2.629 19.297 1 98.75 248 VAL A C 1
ATOM 1858 O O . VAL A 1 248 ? 1.482 1.416 19.406 1 98.75 248 VAL A O 1
ATOM 1861 N N . ALA A 1 249 ? 0.923 3.414 18.516 1 98.75 249 ALA A N 1
ATOM 1862 C CA . ALA A 1 249 ? -0.224 2.91 17.766 1 98.75 249 ALA A CA 1
ATOM 1863 C C . ALA A 1 249 ? -0.667 3.914 16.703 1 98.75 249 ALA A C 1
ATOM 1865 O O . ALA A 1 249 ? -0.313 5.094 16.766 1 98.75 249 ALA A O 1
ATOM 1866 N N . SER A 1 250 ? -1.345 3.49 15.742 1 98.81 250 SER A N 1
ATOM 1867 C CA . SER A 1 250 ? -2.047 4.309 14.758 1 98.81 250 SER A CA 1
ATOM 1868 C C . SER A 1 250 ? -3.43 3.742 14.453 1 98.81 250 SER A C 1
ATOM 1870 O O . SER A 1 250 ? -3.668 2.545 14.633 1 98.81 250 SER A O 1
ATOM 1872 N N . THR A 1 251 ? -4.316 4.586 14.047 1 98.81 251 THR A N 1
ATOM 1873 C CA . THR A 1 251 ? -5.672 4.172 13.695 1 98.81 251 THR A CA 1
ATOM 1874 C C . THR A 1 251 ? -6.184 4.953 12.492 1 98.81 251 THR A C 1
ATOM 1876 O O . THR A 1 251 ? -5.664 6.027 12.172 1 98.81 251 THR A O 1
ATOM 1879 N N . PHE A 1 252 ? -7.07 4.395 11.805 1 98.88 252 PHE A N 1
ATOM 1880 C CA . PHE A 1 252 ? -7.738 5.02 10.672 1 98.88 252 PHE A CA 1
ATOM 1881 C C . PHE A 1 252 ? -9.25 4.898 10.797 1 98.88 252 PHE A C 1
ATOM 1883 O O . PHE A 1 252 ? -9.758 3.902 11.32 1 98.88 252 PHE A O 1
ATOM 1890 N N . VAL A 1 253 ? -9.945 5.93 10.352 1 98.81 253 VAL A N 1
ATOM 1891 C CA . VAL A 1 253 ? -11.398 5.996 10.422 1 98.81 253 VAL A CA 1
ATOM 1892 C C . VAL A 1 253 ? -11.969 6.461 9.086 1 98.81 253 VAL A C 1
ATOM 1894 O O . VAL A 1 253 ? -11.227 6.938 8.227 1 98.81 253 VAL A O 1
ATOM 1897 N N . GLY A 1 254 ? -13.273 6.242 8.922 1 98.75 254 GLY A N 1
ATOM 1898 C CA . GLY A 1 254 ? -13.992 6.816 7.797 1 98.75 254 GLY A CA 1
ATOM 1899 C C . GLY A 1 254 ? -15.062 7.805 8.219 1 98.75 254 GLY A C 1
ATOM 1900 O O . GLY A 1 254 ? -15.602 7.711 9.32 1 98.75 254 GLY A O 1
ATOM 1901 N N . VAL A 1 255 ? -15.266 8.766 7.402 1 98.75 255 VAL A N 1
ATOM 1902 C CA . VAL A 1 255 ? -16.375 9.703 7.5 1 98.75 255 VAL A CA 1
ATOM 1903 C C . VAL A 1 255 ? -17 9.914 6.125 1 98.75 255 VAL A C 1
ATOM 1905 O O . VAL A 1 255 ? -16.547 9.336 5.137 1 98.75 255 VAL A O 1
ATOM 1908 N N . GLU A 1 256 ? -18.094 10.68 6.086 1 98.56 256 GLU A N 1
ATOM 1909 C CA . GLU A 1 256 ? -18.672 10.977 4.777 1 98.56 256 GLU A CA 1
ATOM 1910 C C . GLU A 1 256 ? -17.672 11.695 3.883 1 98.56 256 GLU A C 1
ATOM 1912 O O . GLU A 1 256 ? -17.047 12.672 4.301 1 98.56 256 GLU A O 1
ATOM 1917 N N . PRO A 1 257 ? -17.531 11.219 2.637 1 98.62 257 PRO A N 1
ATOM 1918 C CA . PRO A 1 257 ? -16.484 11.75 1.76 1 98.62 257 PRO A CA 1
ATOM 1919 C C . PRO A 1 257 ? -16.578 13.258 1.575 1 98.62 257 PRO A C 1
ATOM 1921 O O . PRO A 1 257 ? -15.555 13.945 1.54 1 98.62 257 PRO A O 1
ATOM 1924 N N . LYS A 1 258 ? -17.75 13.82 1.54 1 97.62 258 LYS A N 1
ATOM 1925 C CA . LYS A 1 258 ? -17.938 15.258 1.321 1 97.62 258 LYS A CA 1
ATOM 1926 C C . LYS A 1 258 ? -17.391 16.062 2.496 1 97.62 258 LYS A C 1
ATOM 1928 O O . LYS A 1 258 ? -17.062 17.25 2.348 1 97.62 258 LYS A O 1
ATOM 1933 N N . TYR A 1 259 ? -17.234 15.438 3.65 1 98.38 259 TYR A N 1
ATOM 1934 C CA . TYR A 1 259 ? -16.766 16.109 4.859 1 98.38 259 TYR A CA 1
ATOM 1935 C C . TYR A 1 259 ? -15.461 15.492 5.344 1 98.38 259 TYR A C 1
ATOM 1937 O O . TYR A 1 259 ? -15.211 15.43 6.551 1 98.38 259 TYR A O 1
ATOM 1945 N N . MET A 1 260 ? -14.711 14.977 4.359 1 98.19 260 MET A N 1
ATOM 1946 C CA . MET A 1 260 ? -13.484 14.273 4.719 1 98.19 260 MET A CA 1
ATOM 1947 C C . MET A 1 260 ? -12.633 15.117 5.672 1 98.19 260 MET A C 1
ATOM 1949 O O . MET A 1 260 ? -11.922 14.57 6.52 1 98.19 260 MET A O 1
ATOM 1953 N N . GLY A 1 261 ? -12.758 16.453 5.613 1 98.31 261 GLY A N 1
ATOM 1954 C CA . GLY A 1 261 ? -11.93 17.375 6.391 1 98.31 261 GLY A CA 1
ATOM 1955 C C . GLY A 1 261 ? -12.156 17.25 7.887 1 98.31 261 GLY A C 1
ATOM 1956 O O . GLY A 1 261 ? -11.281 17.609 8.68 1 98.31 261 GLY A O 1
ATOM 1957 N N . ILE A 1 262 ? -13.219 16.734 8.375 1 98.56 262 ILE A N 1
ATOM 1958 C CA . ILE A 1 262 ? -13.539 16.734 9.797 1 98.56 262 ILE A CA 1
ATOM 1959 C C . ILE A 1 262 ? -13.031 15.445 10.445 1 98.56 262 ILE A C 1
ATOM 1961 O O . ILE A 1 262 ? -13.203 15.242 11.648 1 98.56 262 ILE A O 1
ATOM 1965 N N . SER A 1 263 ? -12.43 14.562 9.664 1 98.88 263 SER A N 1
ATOM 1966 C CA . SER A 1 263 ? -12.117 13.195 10.086 1 98.88 263 SER A CA 1
ATOM 1967 C C . SER A 1 263 ? -11.172 13.188 11.273 1 98.88 263 SER A C 1
ATOM 1969 O O . SER A 1 263 ? -11.211 12.266 12.094 1 98.88 263 SER A O 1
ATOM 1971 N N . PRO A 1 264 ? -10.297 14.188 11.484 1 98.88 264 PRO A N 1
ATOM 1972 C CA . PRO A 1 264 ? -9.477 14.18 12.695 1 98.88 264 PRO A CA 1
ATOM 1973 C C . PRO A 1 264 ? -10.32 14.195 13.977 1 98.88 264 PRO A C 1
ATOM 1975 O O . PRO A 1 264 ? -9.898 13.656 15 1 98.88 264 PRO A O 1
ATOM 1978 N N . VAL A 1 265 ? -11.508 14.797 13.945 1 98.81 265 VAL A N 1
ATOM 1979 C CA . VAL A 1 265 ? -12.406 14.859 15.094 1 98.81 265 VAL A CA 1
ATOM 1980 C C . VAL A 1 265 ? -12.828 13.445 15.492 1 98.81 265 VAL A C 1
ATOM 1982 O O . VAL A 1 265 ? -13.125 13.188 16.656 1 98.81 265 VAL A O 1
ATOM 1985 N N . ALA A 1 266 ? -12.836 12.531 14.547 1 98.81 266 ALA A N 1
ATOM 1986 C CA . ALA A 1 266 ? -13.141 11.125 14.82 1 98.81 266 ALA A CA 1
ATOM 1987 C C . ALA A 1 266 ? -11.875 10.344 15.156 1 98.81 266 ALA A C 1
ATOM 1989 O O . ALA A 1 266 ? -11.883 9.5 16.047 1 98.81 266 ALA A O 1
ATOM 1990 N N . ALA A 1 267 ? -10.766 10.609 14.484 1 98.88 267 ALA A N 1
ATOM 1991 C CA . ALA A 1 267 ? -9.547 9.805 14.57 1 98.88 267 ALA A CA 1
ATOM 1992 C C . ALA A 1 267 ? -8.82 10.047 15.891 1 98.88 267 ALA A C 1
ATOM 1994 O O . ALA A 1 267 ? -8.312 9.109 16.5 1 98.88 267 ALA A O 1
ATOM 1995 N N . VAL A 1 268 ? -8.75 11.312 16.359 1 98.94 268 VAL A N 1
ATOM 1996 C CA . VAL A 1 268 ? -7.973 11.672 17.531 1 98.94 268 VAL A CA 1
ATOM 1997 C C . VAL A 1 268 ? -8.586 11.023 18.781 1 98.94 268 VAL A C 1
ATOM 1999 O O . VAL A 1 268 ? -7.902 10.32 19.516 1 98.94 268 VAL A O 1
ATOM 2002 N N . PRO A 1 269 ? -9.922 11.195 19.031 1 98.81 269 PRO A N 1
ATOM 2003 C CA . PRO A 1 269 ? -10.492 10.5 20.188 1 98.81 269 PRO A CA 1
ATOM 2004 C C . PRO A 1 269 ? -10.328 8.984 20.109 1 98.81 269 PRO A C 1
ATOM 2006 O O . PRO A 1 269 ? -10.102 8.328 21.125 1 98.81 269 PRO A O 1
ATOM 2009 N N . LYS A 1 270 ? -10.422 8.453 18.906 1 98.75 270 LYS A N 1
ATOM 2010 C CA . LYS A 1 270 ? -10.297 7.004 18.766 1 98.75 270 LYS A CA 1
ATOM 2011 C C . LYS A 1 270 ? -8.914 6.523 19.219 1 98.75 270 LYS A C 1
ATOM 2013 O O . LYS A 1 270 ? -8.805 5.582 20 1 98.75 270 LYS A O 1
ATOM 2018 N N . ILE A 1 271 ? -7.828 7.18 18.734 1 98.81 271 ILE A N 1
ATOM 2019 C CA . ILE A 1 271 ? -6.48 6.719 19.062 1 98.81 271 ILE A CA 1
ATOM 2020 C C . ILE A 1 271 ? -6.199 6.953 20.547 1 98.81 271 ILE A C 1
ATOM 2022 O O . ILE A 1 271 ? -5.492 6.168 21.172 1 98.81 271 ILE A O 1
ATOM 2026 N N . LEU A 1 272 ? -6.691 8.07 21.094 1 98.81 272 LEU A N 1
ATOM 2027 C CA . LEU A 1 272 ? -6.539 8.312 22.516 1 98.81 272 LEU A CA 1
ATOM 2028 C C . LEU A 1 272 ? -7.227 7.227 23.328 1 98.81 272 LEU A C 1
ATOM 2030 O O . LEU A 1 272 ? -6.652 6.707 24.297 1 98.81 272 LEU A O 1
ATOM 2034 N N . GLY A 1 273 ? -8.438 6.859 22.922 1 98.5 273 GLY A N 1
ATOM 2035 C CA . GLY A 1 273 ? -9.141 5.773 23.594 1 98.5 273 GLY A CA 1
ATOM 2036 C C . GLY A 1 273 ? -8.406 4.449 23.5 1 98.5 273 GLY A C 1
ATOM 2037 O O . GLY A 1 273 ? -8.312 3.723 24.5 1 98.5 273 GLY A O 1
ATOM 2038 N N . GLU A 1 274 ? -7.871 4.137 22.375 1 98 274 GLU A N 1
ATOM 2039 C CA . GLU A 1 274 ? -7.172 2.877 22.141 1 98 274 GLU A CA 1
ATOM 2040 C C . GLU A 1 274 ? -5.898 2.785 22.969 1 98 274 GLU A C 1
ATOM 2042 O O . GLU A 1 274 ? -5.445 1.688 23.312 1 98 274 GLU A O 1
ATOM 2047 N N . THR A 1 275 ? -5.309 3.939 23.297 1 98.25 275 THR A N 1
ATOM 2048 C CA . THR A 1 275 ? -4.027 3.943 24 1 98.25 275 THR A CA 1
ATOM 2049 C C . THR A 1 275 ? -4.223 4.289 25.469 1 98.25 275 THR A C 1
ATOM 2051 O O . THR A 1 275 ? -3.254 4.348 26.234 1 98.25 275 THR A O 1
ATOM 2054 N N . GLY A 1 276 ? -5.473 4.57 25.875 1 98.5 276 GLY A N 1
ATOM 2055 C CA . GLY A 1 276 ? -5.766 4.898 27.266 1 98.5 276 GLY A CA 1
ATOM 2056 C C . GLY A 1 276 ? -5.273 6.277 27.656 1 98.5 276 GLY A C 1
ATOM 2057 O O . GLY A 1 276 ? -4.984 6.523 28.828 1 98.5 276 GLY A O 1
ATOM 2058 N N . LEU A 1 277 ? -5.094 7.168 26.703 1 98.69 277 LEU A N 1
ATOM 2059 C CA . LEU A 1 277 ? -4.621 8.531 26.938 1 98.69 277 LEU A CA 1
ATOM 2060 C C . LEU A 1 277 ? -5.766 9.531 26.844 1 98.69 277 LEU A C 1
ATOM 2062 O O . LEU A 1 277 ? -6.836 9.203 26.328 1 98.69 277 LEU A O 1
ATOM 2066 N N . THR A 1 278 ? -5.57 10.664 27.422 1 98.38 278 THR A N 1
ATOM 2067 C CA . THR A 1 278 ? -6.453 11.812 27.234 1 98.38 278 THR A CA 1
ATOM 2068 C C . THR A 1 278 ? -5.742 12.914 26.438 1 98.38 278 THR A C 1
ATOM 2070 O O . THR A 1 278 ? -4.523 12.867 26.266 1 98.38 278 THR A O 1
ATOM 2073 N N . LYS A 1 279 ? -6.535 13.828 25.922 1 98 279 LYS A N 1
ATOM 2074 C CA . LYS A 1 279 ? -5.934 14.914 25.141 1 98 279 LYS A CA 1
ATOM 2075 C C . LYS A 1 279 ? -4.984 15.742 26.016 1 98 279 LYS A C 1
ATOM 2077 O O . LYS A 1 279 ? -4.012 16.297 25.5 1 98 279 LYS A O 1
ATOM 2082 N N . GLU A 1 280 ? -5.207 15.789 27.359 1 97.94 280 GLU A N 1
ATOM 2083 C CA . GLU A 1 280 ? -4.355 16.531 28.281 1 97.94 280 GLU A CA 1
ATOM 2084 C C . GLU A 1 280 ? -2.986 15.867 28.422 1 97.94 280 GLU A C 1
ATOM 2086 O O . GLU A 1 280 ? -2 16.531 28.75 1 97.94 280 GLU A O 1
ATOM 2091 N N . ASP A 1 281 ? -2.896 14.594 28.141 1 98.56 281 ASP A N 1
ATOM 2092 C CA . ASP A 1 281 ? -1.643 13.852 28.25 1 98.56 281 ASP A CA 1
ATOM 2093 C C . ASP A 1 281 ? -0.698 14.211 27.109 1 98.56 281 ASP A C 1
ATOM 2095 O O . ASP A 1 281 ? 0.517 14.031 27.219 1 98.56 281 ASP A O 1
ATOM 2099 N N . ILE A 1 282 ? -1.216 14.688 26 1 98.88 282 ILE A N 1
ATOM 2100 C CA . ILE A 1 282 ? -0.436 14.914 24.781 1 98.88 282 ILE A CA 1
ATOM 2101 C C . ILE A 1 282 ? 0.275 16.266 24.875 1 98.88 282 ILE A C 1
ATOM 2103 O O . ILE A 1 282 ? -0.344 17.281 25.203 1 98.88 282 ILE A O 1
ATOM 2107 N N . ASP A 1 283 ? 1.531 16.281 24.562 1 98.81 283 ASP A N 1
ATOM 2108 C CA . ASP A 1 283 ? 2.33 17.5 24.656 1 98.81 283 ASP A CA 1
ATOM 2109 C C . ASP A 1 283 ? 2.293 18.281 23.359 1 98.81 283 ASP A C 1
ATOM 2111 O O . ASP A 1 283 ? 2.252 19.516 23.375 1 98.81 283 ASP A O 1
ATOM 2115 N N . VAL A 1 284 ? 2.373 17.578 22.25 1 98.81 284 VAL A N 1
ATOM 2116 C CA . VAL A 1 284 ? 2.355 18.203 20.938 1 98.81 284 VAL A CA 1
ATOM 2117 C C . VAL A 1 284 ? 1.386 17.469 20.016 1 98.81 284 VAL A C 1
ATOM 2119 O O . VAL A 1 284 ? 1.367 16.234 19.984 1 98.81 284 VAL A O 1
ATOM 2122 N N . PHE A 1 285 ? 0.533 18.219 19.391 1 98.94 285 PHE A N 1
ATOM 2123 C CA . PHE A 1 285 ? -0.308 17.719 18.312 1 98.94 285 PHE A CA 1
ATOM 2124 C C . PHE A 1 285 ? 0.199 18.203 16.953 1 98.94 285 PHE A C 1
ATOM 2126 O O . PHE A 1 285 ? 0.491 19.391 16.781 1 98.94 285 PHE A O 1
ATOM 2133 N N . GLU A 1 286 ? 0.431 17.328 16.047 1 98.88 286 GLU A N 1
ATOM 2134 C CA . GLU A 1 286 ? 0.559 17.656 14.633 1 98.88 286 GLU A CA 1
ATOM 2135 C C . GLU A 1 286 ? -0.71 17.281 13.867 1 98.88 286 GLU A C 1
ATOM 2137 O O . GLU A 1 286 ? -0.976 16.109 13.617 1 98.88 286 GLU A O 1
ATOM 2142 N N . ILE A 1 287 ? -1.498 18.219 13.555 1 98.88 287 ILE A N 1
ATOM 2143 C CA . ILE A 1 287 ? -2.709 18.031 12.766 1 98.88 287 ILE A CA 1
ATOM 2144 C C . ILE A 1 287 ? -2.527 18.641 11.375 1 98.88 287 ILE A C 1
ATOM 2146 O O . ILE A 1 287 ? -2.268 19.828 11.25 1 98.88 287 ILE A O 1
ATOM 2150 N N . ASN A 1 288 ? -2.65 17.844 10.328 1 98.81 288 ASN A N 1
ATOM 2151 C CA . ASN A 1 288 ? -2.408 18.328 8.977 1 98.81 288 ASN A CA 1
ATOM 2152 C C . ASN A 1 288 ? -3.393 19.438 8.594 1 98.81 288 ASN A C 1
ATOM 2154 O O . ASN A 1 288 ? -4.598 19.297 8.812 1 98.81 288 ASN A O 1
ATOM 2158 N N . GLU A 1 289 ? -2.826 20.453 8.055 1 98.5 289 GLU A N 1
ATOM 2159 C CA . GLU A 1 289 ? -3.58 21.625 7.637 1 98.5 289 GLU A CA 1
ATOM 2160 C C . GLU A 1 289 ? -3.826 21.625 6.129 1 98.5 289 GLU A C 1
ATOM 2162 O O . GLU A 1 289 ? -3.42 22.547 5.426 1 98.5 289 GLU A O 1
ATOM 2167 N N . ALA A 1 290 ? -4.605 20.625 5.668 1 98.19 290 ALA A N 1
ATOM 2168 C CA . ALA A 1 290 ? -4.887 20.609 4.234 1 98.19 290 ALA A CA 1
ATOM 2169 C C . ALA A 1 290 ? -5.594 21.891 3.801 1 98.19 290 ALA A C 1
ATOM 2171 O O . ALA A 1 290 ? -5.289 22.453 2.746 1 98.19 290 ALA A O 1
ATOM 2172 N N . PHE A 1 291 ? -6.539 22.312 4.535 1 98.5 291 PHE A N 1
ATOM 2173 C CA . PHE A 1 291 ? -7.277 23.562 4.395 1 98.5 291 PHE A CA 1
ATOM 2174 C C . PHE A 1 291 ? -7.555 24.188 5.758 1 98.5 291 PHE A C 1
ATOM 2176 O O . PHE A 1 291 ? -7.711 23.484 6.75 1 98.5 291 PHE A O 1
ATOM 2183 N N . ALA A 1 292 ? -7.645 25.516 5.746 1 98.69 292 ALA A N 1
ATOM 2184 C CA . ALA A 1 292 ? -7.953 26.188 7.004 1 98.69 292 ALA A CA 1
ATOM 2185 C C . ALA A 1 292 ? -9.367 25.859 7.473 1 98.69 292 ALA A C 1
ATOM 2187 O O . ALA A 1 292 ? -9.641 25.828 8.68 1 98.69 292 ALA A O 1
ATOM 2188 N N . SER A 1 293 ? -10.281 25.562 6.535 1 98.25 293 SER A N 1
ATOM 2189 C CA . SER A 1 293 ? -11.648 25.203 6.895 1 98.25 293 SER A CA 1
ATOM 2190 C C . SER A 1 293 ? -11.695 23.984 7.793 1 98.25 293 SER A C 1
ATOM 2192 O O . SER A 1 293 ? -12.234 24.031 8.898 1 98.25 293 SER A O 1
ATOM 2194 N N . GLN A 1 294 ? -11.078 22.906 7.312 1 98.5 294 GLN A N 1
ATOM 2195 C CA . GLN A 1 294 ? -11.086 21.672 8.102 1 98.5 294 GLN A CA 1
ATOM 2196 C C . GLN A 1 294 ? -10.227 21.812 9.352 1 98.5 294 GLN A C 1
ATOM 2198 O O . GLN A 1 294 ? -10.562 21.281 10.414 1 98.5 294 GLN A O 1
ATOM 2203 N N . PHE A 1 295 ? -9.102 22.547 9.273 1 98.75 295 PHE A N 1
ATOM 2204 C CA . PHE A 1 295 ? -8.195 22.703 10.398 1 98.75 295 PHE A CA 1
ATOM 2205 C C . PHE A 1 295 ? -8.859 23.469 11.539 1 98.75 295 PHE A C 1
ATOM 2207 O O . PHE A 1 295 ? -8.859 23.016 12.68 1 98.75 295 PHE A O 1
ATOM 2214 N N . ALA A 1 296 ? -9.43 24.594 11.234 1 98.69 296 ALA A N 1
ATOM 2215 C CA . ALA A 1 296 ? -10.109 25.406 12.234 1 98.69 296 ALA A CA 1
ATOM 2216 C C . ALA A 1 296 ? -11.227 24.625 12.922 1 98.69 296 ALA A C 1
ATOM 2218 O O . ALA A 1 296 ? -11.328 24.625 14.148 1 98.69 296 ALA A O 1
ATOM 2219 N N . TYR A 1 297 ? -12.039 23.984 12.148 1 98.62 297 TYR A N 1
ATOM 2220 C CA . TYR A 1 297 ? -13.141 23.188 12.695 1 98.62 297 TYR A CA 1
ATOM 2221 C C . TYR A 1 297 ? -12.625 22.125 13.648 1 98.62 297 TYR A C 1
ATOM 2223 O O . TYR A 1 297 ? -13.156 21.969 14.75 1 98.62 297 TYR A O 1
ATOM 2231 N N . CYS A 1 298 ? -11.594 21.344 13.242 1 98.75 298 CYS A N 1
ATOM 2232 C CA . CYS A 1 298 ? -11.07 20.234 14.039 1 98.75 298 CYS A CA 1
ATOM 2233 C C . CYS A 1 298 ? -10.477 20.75 15.352 1 98.75 298 CYS A C 1
ATOM 2235 O O . CYS A 1 298 ? -10.688 20.156 16.406 1 98.75 298 CYS A O 1
ATOM 2237 N N . VAL A 1 299 ? -9.703 21.844 15.258 1 98.38 299 VAL A N 1
ATOM 2238 C CA . VAL A 1 299 ? -9.094 22.422 16.453 1 98.38 299 VAL A CA 1
ATOM 2239 C C . VAL A 1 299 ? -10.172 22.797 17.453 1 98.38 299 VAL A C 1
ATOM 2241 O O . VAL A 1 299 ? -10.094 22.453 18.641 1 98.38 299 VAL A O 1
ATOM 2244 N N . GLU A 1 300 ? -11.148 23.484 16.984 1 98.25 300 GLU A N 1
ATOM 2245 C CA . GLU A 1 300 ? -12.203 23.969 17.875 1 98.25 300 GLU A CA 1
ATOM 2246 C C . GLU A 1 300 ? -13.039 22.812 18.422 1 98.25 300 GLU A C 1
ATOM 2248 O O . GLU A 1 300 ? -13.375 22.781 19.609 1 98.25 300 GLU A O 1
ATOM 2253 N N . GLN A 1 301 ? -13.367 21.844 17.578 1 98.5 301 GLN A N 1
ATOM 2254 C CA . GLN A 1 301 ? -14.188 20.719 18 1 98.5 301 GLN A CA 1
ATOM 2255 C C . GLN A 1 301 ? -13.453 19.844 19 1 98.5 301 GLN A C 1
ATOM 2257 O O . GLN A 1 301 ? -14.062 19.297 19.922 1 98.5 301 GLN A O 1
ATOM 2262 N N . LEU A 1 302 ? -12.148 19.656 18.797 1 98.56 302 LEU A N 1
ATOM 2263 C CA . LEU A 1 302 ? -11.344 18.812 19.672 1 98.56 302 LEU A CA 1
ATOM 2264 C C . LEU A 1 302 ? -11.031 19.516 20.984 1 98.56 302 LEU A C 1
ATOM 2266 O O . LEU A 1 302 ? -10.641 18.891 21.953 1 98.56 302 LEU A O 1
ATOM 2270 N N . GLN A 1 303 ? -11.172 20.828 21.016 1 98.12 303 GLN A N 1
ATOM 2271 C CA . GLN A 1 303 ? -10.938 21.641 22.203 1 98.12 303 GLN A CA 1
ATOM 2272 C C . GLN A 1 303 ? -9.523 21.438 22.734 1 98.12 303 GLN A C 1
ATOM 2274 O O . GLN A 1 303 ? -9.328 21.234 23.938 1 98.12 303 GLN A O 1
ATOM 2279 N N . ILE A 1 304 ? -8.602 21.344 21.828 1 97.31 304 ILE A N 1
ATOM 2280 C CA . ILE A 1 304 ? -7.184 21.281 22.172 1 97.31 304 ILE A CA 1
ATOM 2281 C C . ILE A 1 304 ? -6.582 22.688 22.156 1 97.31 304 ILE A C 1
ATOM 2283 O O . ILE A 1 304 ? -6.832 23.469 21.234 1 97.31 304 ILE A O 1
ATOM 2287 N N . PRO A 1 305 ? -5.875 23.047 23.203 1 97.38 305 PRO A N 1
ATOM 2288 C CA . PRO A 1 305 ? -5.234 24.359 23.188 1 97.38 305 PRO A CA 1
ATOM 2289 C C . PRO A 1 305 ? -4.367 24.578 21.953 1 97.38 305 PRO A C 1
ATOM 2291 O O . PRO A 1 305 ? -3.527 23.734 21.625 1 97.38 305 PRO A O 1
ATOM 2294 N N . ILE A 1 306 ? -4.527 25.672 21.281 1 97.69 306 ILE A N 1
ATOM 2295 C CA . ILE A 1 306 ? -3.898 25.969 20 1 97.69 306 ILE A CA 1
ATOM 2296 C C . ILE A 1 306 ? -2.379 25.984 20.156 1 97.69 306 ILE A C 1
ATOM 2298 O O . ILE A 1 306 ? -1.646 25.672 19.219 1 97.69 306 ILE A O 1
ATOM 2302 N N . ASP A 1 307 ? -1.863 26.297 21.359 1 96.94 307 ASP A N 1
ATOM 2303 C CA . ASP A 1 307 ? -0.424 26.375 21.578 1 96.94 307 ASP A CA 1
ATOM 2304 C C . ASP A 1 307 ? 0.224 25 21.516 1 96.94 307 ASP A C 1
ATOM 2306 O O . ASP A 1 307 ? 1.44 24.891 21.344 1 96.94 307 ASP A O 1
ATOM 2310 N N . LYS A 1 308 ? -0.561 23.891 21.625 1 98.19 308 LYS A N 1
ATOM 2311 C CA . LYS A 1 308 ? -0.053 22.531 21.562 1 98.19 308 LYS A CA 1
ATOM 2312 C C . LYS A 1 308 ? -0.103 22 20.125 1 98.19 308 LYS A C 1
ATOM 2314 O O . LYS A 1 308 ? 0.462 20.938 19.828 1 98.19 308 LYS A O 1
ATOM 2319 N N . ILE A 1 309 ? -0.764 22.766 19.266 1 98.75 309 ILE A N 1
ATOM 2320 C CA . ILE A 1 309 ? -1.021 22.234 17.938 1 98.75 309 ILE A CA 1
ATOM 2321 C C . ILE A 1 309 ? -0.078 22.906 16.938 1 98.75 309 ILE A C 1
ATOM 2323 O O . ILE A 1 309 ? -0.06 24.141 16.812 1 98.75 309 ILE A O 1
ATOM 2327 N N . ASN A 1 310 ? 0.666 22.109 16.219 1 98.69 310 ASN A N 1
ATOM 2328 C CA . ASN A 1 310 ? 1.553 22.578 15.164 1 98.69 310 ASN A CA 1
ATOM 2329 C C . ASN A 1 310 ? 2.396 23.766 15.617 1 98.69 310 ASN A C 1
ATOM 2331 O O . ASN A 1 310 ? 2.371 24.828 14.992 1 98.69 310 ASN A O 1
ATOM 2335 N N . PRO A 1 311 ? 3.193 23.562 16.625 1 98.5 311 PRO A N 1
ATOM 2336 C CA . PRO A 1 311 ? 3.908 24.703 17.203 1 98.5 311 PRO A CA 1
ATOM 2337 C C . PRO A 1 311 ? 4.879 25.344 16.219 1 98.5 311 PRO A C 1
ATOM 2339 O O . PRO A 1 311 ? 5.246 26.516 16.375 1 98.5 311 PRO A O 1
ATOM 2342 N N . ASN A 1 312 ? 5.281 24.656 15.164 1 98.25 312 ASN A N 1
ATOM 2343 C CA . ASN A 1 312 ? 6.262 25.156 14.211 1 98.25 312 ASN A CA 1
ATOM 2344 C C . ASN A 1 312 ? 5.621 25.484 12.859 1 98.25 312 ASN A C 1
ATOM 2346 O O . ASN A 1 312 ? 6.316 25.609 11.852 1 98.25 312 ASN A O 1
ATOM 2350 N N . GLY A 1 313 ? 4.305 25.562 12.852 1 98.12 313 GLY A N 1
ATOM 2351 C CA . GLY A 1 313 ? 3.568 25.703 11.609 1 98.12 313 GLY A CA 1
ATOM 2352 C C . GLY A 1 313 ? 3.158 24.375 11.008 1 98.12 313 GLY A C 1
ATOM 2353 O O . GLY A 1 313 ? 3.674 23.328 11.398 1 98.12 313 GLY A O 1
ATOM 2354 N N . GLY A 1 314 ? 2.211 24.453 10.148 1 98 314 GLY A N 1
ATOM 2355 C CA . GLY A 1 314 ? 1.715 23.266 9.492 1 98 314 GLY A CA 1
ATOM 2356 C C . GLY A 1 314 ? 1.683 23.391 7.977 1 98 314 GLY A C 1
ATOM 2357 O O . GLY A 1 314 ? 2.416 24.188 7.398 1 98 314 GLY A O 1
ATOM 2358 N N . SER A 1 315 ? 0.883 22.609 7.344 1 98.56 315 SER A N 1
ATOM 2359 C CA . SER A 1 315 ? 0.915 22.406 5.898 1 98.56 315 SER A CA 1
ATOM 2360 C C . SER A 1 315 ? 0.466 23.656 5.16 1 98.56 315 SER A C 1
ATOM 2362 O O . SER A 1 315 ? 0.827 23.875 3.998 1 98.56 315 SER A O 1
ATOM 2364 N N . ILE A 1 316 ? -0.362 24.484 5.758 1 98.62 316 ILE A N 1
ATOM 2365 C CA . ILE A 1 316 ? -0.756 25.719 5.102 1 98.62 316 ILE A CA 1
ATOM 2366 C C . ILE A 1 316 ? 0.481 26.562 4.805 1 98.62 316 ILE A C 1
ATOM 2368 O O . ILE A 1 316 ? 0.58 27.188 3.742 1 98.62 316 ILE A O 1
ATOM 2372 N N . ALA A 1 317 ? 1.393 26.562 5.727 1 98.31 317 ALA A N 1
ATOM 2373 C CA . ALA A 1 317 ? 2.609 27.344 5.559 1 98.31 317 ALA A CA 1
ATOM 2374 C C . ALA A 1 317 ? 3.729 26.516 4.945 1 98.31 317 ALA A C 1
ATOM 2376 O O . ALA A 1 317 ? 4.512 27.016 4.137 1 98.31 317 ALA A O 1
ATOM 2377 N N . LEU A 1 318 ? 3.848 25.234 5.297 1 97.94 318 LEU A N 1
ATOM 2378 C CA . LEU A 1 318 ? 4.988 24.391 4.957 1 97.94 318 LEU A CA 1
ATOM 2379 C C . LEU A 1 318 ? 4.75 23.656 3.645 1 97.94 318 LEU A C 1
ATOM 2381 O O . LEU A 1 318 ? 5.699 23.188 3.006 1 97.94 318 LEU A O 1
ATOM 2385 N N . THR A 1 319 ? 3.596 23.469 3.197 1 97.5 319 THR A N 1
ATOM 2386 C CA . THR A 1 319 ? 3.129 22.703 2.041 1 97.5 319 THR A CA 1
ATOM 2387 C C . THR A 1 319 ? 2.717 21.297 2.449 1 97.5 319 THR A C 1
ATOM 2389 O O . THR A 1 319 ? 2.83 20.922 3.619 1 97.5 319 THR A O 1
ATOM 2392 N N . HIS A 1 320 ? 2.094 20.625 1.512 1 98 320 HIS A N 1
ATOM 2393 C CA . HIS A 1 320 ? 1.509 19.328 1.808 1 98 320 HIS A CA 1
ATOM 2394 C C . HIS A 1 320 ? 1.772 18.328 0.679 1 98 320 HIS A C 1
ATOM 2396 O O . HIS A 1 320 ? 0.838 17.875 0.016 1 98 320 HIS A O 1
ATOM 2402 N N . PRO A 1 321 ? 3.107 17.938 0.479 1 98.19 321 PRO A N 1
ATOM 2403 C CA . PRO A 1 321 ? 3.254 16.766 -0.375 1 98.19 321 PRO A CA 1
ATOM 2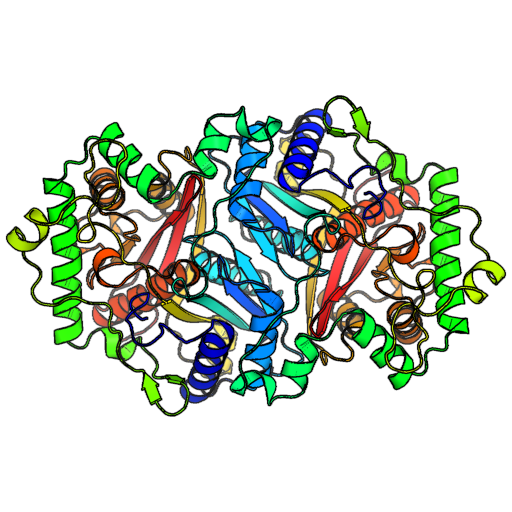404 C C . PRO A 1 321 ? 2.561 15.523 0.2 1 98.19 321 PRO A C 1
ATOM 2406 O O . PRO A 1 321 ? 2.988 14.992 1.228 1 98.19 321 PRO A O 1
ATOM 2409 N N . LEU A 1 322 ? 1.534 15.062 -0.421 1 97.5 322 LEU A N 1
ATOM 2410 C CA . LEU A 1 322 ? 0.561 14.117 0.123 1 97.5 322 LEU A CA 1
ATOM 2411 C C . LEU A 1 322 ? 1.259 12.93 0.767 1 97.5 322 LEU A C 1
ATOM 2413 O O . LEU A 1 322 ? 1.145 12.719 1.977 1 97.5 322 LEU A O 1
ATOM 2417 N N . GLY A 1 323 ? 2.057 12.219 -0.026 1 97.75 323 GLY A N 1
ATOM 2418 C CA . GLY A 1 323 ? 2.682 10.984 0.436 1 97.75 323 GLY A CA 1
ATOM 2419 C C . GLY A 1 323 ? 3.695 11.211 1.541 1 97.75 323 GLY A C 1
ATOM 2420 O O . GLY A 1 323 ? 4.008 10.297 2.301 1 97.75 323 GLY A O 1
ATOM 2421 N N . MET A 1 324 ? 4.156 12.43 1.733 1 98.25 324 MET A N 1
ATOM 2422 C CA . MET A 1 324 ? 5.266 12.734 2.637 1 98.25 324 MET A CA 1
ATOM 2423 C C . MET A 1 324 ? 4.75 13.195 3.994 1 98.25 324 MET A C 1
ATOM 2425 O O . MET A 1 324 ? 5.406 12.992 5.016 1 98.25 324 MET A O 1
ATOM 2429 N N . THR A 1 325 ? 3.611 13.812 4.023 1 98.38 325 THR A N 1
ATOM 2430 C CA . THR A 1 325 ? 3.168 14.641 5.141 1 98.38 325 THR A CA 1
ATOM 2431 C C . THR A 1 325 ? 3.092 13.812 6.422 1 98.38 325 THR A C 1
ATOM 2433 O O . THR A 1 325 ? 3.482 14.281 7.496 1 98.38 325 THR A O 1
ATOM 2436 N N . GLY A 1 326 ? 2.6 12.57 6.297 1 98.69 326 GLY A N 1
ATOM 2437 C CA . GLY A 1 326 ? 2.51 11.734 7.48 1 98.69 326 GLY A CA 1
ATOM 2438 C C . GLY A 1 326 ? 3.854 11.477 8.133 1 98.69 326 GLY A C 1
ATOM 2439 O O . GLY A 1 326 ? 3.963 11.477 9.367 1 98.69 326 GLY A O 1
ATOM 2440 N N . VAL A 1 327 ? 4.879 11.25 7.391 1 98.88 327 VAL A N 1
ATOM 2441 C CA . VAL A 1 327 ? 6.219 11.023 7.926 1 98.88 327 VAL A CA 1
ATOM 2442 C C . VAL A 1 327 ? 6.789 12.336 8.453 1 98.88 327 VAL A C 1
ATOM 2444 O O . VAL A 1 327 ? 7.387 12.375 9.531 1 98.88 327 VAL A O 1
ATOM 2447 N N . ARG A 1 328 ? 6.605 13.422 7.703 1 98.38 328 ARG A N 1
ATOM 2448 C CA . ARG A 1 328 ? 7.098 14.727 8.125 1 98.38 328 ARG A CA 1
ATOM 2449 C C . ARG A 1 328 ? 6.543 15.109 9.492 1 98.38 328 ARG A C 1
ATOM 2451 O O . ARG A 1 328 ? 7.273 15.617 10.344 1 98.38 328 ARG A O 1
ATOM 2458 N N . GLN A 1 329 ? 5.215 14.875 9.695 1 98.81 329 GLN A N 1
ATOM 2459 C CA . GLN A 1 329 ? 4.602 15.219 10.977 1 98.81 329 GLN A CA 1
ATOM 2460 C C . GLN A 1 329 ? 5.281 14.484 12.125 1 98.81 329 GLN A C 1
ATOM 2462 O O . GLN A 1 329 ? 5.434 15.039 13.219 1 98.81 329 GLN A O 1
ATOM 2467 N N . VAL A 1 330 ? 5.66 13.258 11.906 1 98.81 330 VAL A N 1
ATOM 2468 C CA . VAL A 1 330 ? 6.32 12.469 12.945 1 98.81 330 VAL A CA 1
ATOM 2469 C C . VAL A 1 330 ? 7.719 13.016 13.195 1 98.81 330 VAL A C 1
ATOM 2471 O O . VAL A 1 330 ? 8.117 13.211 14.352 1 98.81 330 VAL A O 1
ATOM 2474 N N . VAL A 1 331 ? 8.445 13.312 12.141 1 98.44 331 VAL A N 1
ATOM 2475 C CA . VAL A 1 331 ? 9.805 13.836 12.242 1 98.44 331 VAL A CA 1
ATOM 2476 C C . VAL A 1 331 ? 9.789 15.172 12.977 1 98.44 331 VAL A C 1
ATOM 2478 O O . VAL A 1 331 ? 10.539 15.359 13.945 1 98.44 331 VAL A O 1
ATOM 2481 N N . THR A 1 332 ? 8.906 16.047 12.555 1 98.38 332 THR A N 1
ATOM 2482 C CA . THR A 1 332 ? 8.812 17.391 13.125 1 98.38 332 THR A CA 1
ATOM 2483 C C . THR A 1 332 ? 8.328 17.328 14.57 1 98.38 332 THR A C 1
ATOM 2485 O O . THR A 1 332 ? 8.836 18.047 15.43 1 98.38 332 THR A O 1
ATOM 2488 N N . GLY A 1 333 ? 7.312 16.484 14.789 1 98.38 333 GLY A N 1
ATOM 2489 C CA . GLY A 1 333 ? 6.766 16.359 16.125 1 98.38 333 GLY A CA 1
ATOM 2490 C C . GLY A 1 333 ? 7.773 15.82 17.125 1 98.38 333 GLY A C 1
ATOM 2491 O O . GLY A 1 333 ? 7.867 16.328 18.25 1 98.38 333 GLY A O 1
ATOM 2492 N N . LEU A 1 334 ? 8.516 14.797 16.781 1 98.19 334 LEU A N 1
ATOM 2493 C CA . LEU A 1 334 ? 9.508 14.219 17.688 1 98.19 334 LEU A CA 1
ATOM 2494 C C . LEU A 1 334 ? 10.641 15.211 17.953 1 98.19 334 LEU A C 1
ATOM 2496 O O . LEU A 1 334 ? 11.156 15.289 19.062 1 98.19 334 LEU A O 1
ATOM 2500 N N . ALA A 1 335 ? 11.039 15.93 16.891 1 97.25 335 ALA A N 1
ATOM 2501 C CA . ALA A 1 335 ? 12.062 16.953 17.078 1 97.25 335 ALA A CA 1
ATOM 2502 C C . ALA A 1 335 ? 11.594 18.031 18.047 1 97.25 335 ALA A C 1
ATOM 2504 O O . ALA A 1 335 ? 12.375 18.484 18.891 1 97.25 335 ALA A O 1
ATOM 2505 N N . GLU A 1 336 ? 10.367 18.422 17.906 1 97.69 336 GLU A N 1
ATOM 2506 C CA . GLU A 1 336 ? 9.805 19.422 18.797 1 97.69 336 GLU A CA 1
ATOM 2507 C C . GLU A 1 336 ? 9.75 18.922 20.234 1 97.69 336 GLU A C 1
ATOM 2509 O O . GLU A 1 336 ? 10.062 19.656 21.172 1 97.69 336 GLU A O 1
ATOM 2514 N N . LEU A 1 337 ? 9.289 17.703 20.406 1 97.88 337 LEU A N 1
ATOM 2515 C CA . LEU A 1 337 ? 9.242 17.125 21.75 1 97.88 337 LEU A CA 1
ATOM 2516 C C . LEU A 1 337 ? 10.625 17.109 22.391 1 97.88 337 LEU A C 1
ATOM 2518 O O . LEU A 1 337 ? 10.766 17.359 23.578 1 97.88 337 LEU A O 1
ATOM 2522 N N . ARG A 1 338 ? 11.602 16.719 21.641 1 96.81 338 ARG A N 1
ATOM 2523 C CA . ARG A 1 338 ? 12.977 16.719 22.141 1 96.81 338 ARG A CA 1
ATOM 2524 C C . ARG A 1 338 ? 13.383 18.109 22.609 1 96.81 338 ARG A C 1
ATOM 2526 O O . ARG A 1 338 ? 13.945 18.266 23.688 1 96.81 338 ARG A O 1
ATOM 2533 N N . ARG A 1 339 ? 13.094 19.141 21.797 1 95.19 339 ARG A N 1
ATOM 2534 C CA . ARG A 1 339 ? 13.445 20.516 22.109 1 95.19 339 ARG A CA 1
ATOM 2535 C C . ARG A 1 339 ? 12.742 20.984 23.391 1 95.19 339 ARG A C 1
ATOM 2537 O O . ARG A 1 339 ? 13.312 21.734 24.172 1 95.19 339 ARG A O 1
ATOM 2544 N N . ARG A 1 340 ? 11.539 20.484 23.578 1 94.94 340 ARG A N 1
ATOM 2545 C CA . ARG A 1 340 ? 10.719 20.891 24.719 1 94.94 340 ARG A CA 1
ATOM 2546 C C . ARG A 1 340 ? 10.961 19.984 25.922 1 94.94 340 ARG A C 1
ATOM 2548 O O . ARG A 1 340 ? 10.43 20.234 27.016 1 94.94 340 ARG A O 1
ATOM 2555 N N . ASN A 1 341 ? 11.75 19 25.781 1 96.81 341 ASN A N 1
ATOM 2556 C CA . ASN A 1 341 ? 11.883 17.953 26.797 1 96.81 341 ASN A CA 1
ATOM 2557 C C . ASN A 1 341 ? 10.523 17.422 27.234 1 96.81 341 ASN A C 1
ATOM 2559 O O . ASN A 1 341 ? 10.234 17.359 28.438 1 96.81 341 ASN A O 1
ATOM 2563 N N . ALA A 1 342 ? 9.664 17.219 26.25 1 97.81 342 ALA A N 1
ATOM 2564 C CA . ALA A 1 342 ? 8.328 16.688 26.469 1 97.81 342 ALA A CA 1
ATOM 2565 C C . ALA A 1 342 ? 8.211 15.258 25.953 1 97.81 342 ALA A C 1
ATOM 2567 O O . ALA A 1 342 ? 9.164 14.727 25.375 1 97.81 342 ALA A O 1
ATOM 2568 N N . LYS A 1 343 ? 7.039 14.633 26.109 1 98.12 343 LYS A N 1
ATOM 2569 C CA . LYS A 1 343 ? 7.059 13.18 26.016 1 98.12 343 LYS A CA 1
ATOM 2570 C C . LYS A 1 343 ? 6.168 12.688 24.891 1 98.12 343 LYS A C 1
ATOM 2572 O O . LYS A 1 343 ? 6.57 11.82 24.109 1 98.12 343 LYS A O 1
ATOM 2577 N N . LEU A 1 344 ? 4.941 13.141 24.703 1 98.81 344 LEU A N 1
ATOM 2578 C CA . LEU A 1 344 ? 3.953 12.461 23.875 1 98.81 344 LEU A CA 1
ATOM 2579 C C . LEU A 1 344 ? 3.586 13.305 22.672 1 98.81 344 LEU A C 1
ATOM 2581 O O . LEU A 1 344 ? 3.354 14.508 22.797 1 98.81 344 LEU A O 1
ATOM 2585 N N . LEU A 1 345 ? 3.531 12.672 21.5 1 98.94 345 LEU A N 1
ATOM 2586 C CA . LEU A 1 345 ? 3.119 13.258 20.234 1 98.94 345 LEU A CA 1
ATOM 2587 C C . LEU A 1 345 ? 1.872 12.562 19.703 1 98.94 345 LEU A C 1
ATOM 2589 O O . LEU A 1 345 ? 1.801 11.328 19.672 1 98.94 345 LEU A O 1
ATOM 2593 N N . CYS A 1 346 ? 0.896 13.312 19.344 1 98.94 346 CYS A N 1
ATOM 2594 C CA . CYS A 1 346 ? -0.234 12.82 18.562 1 98.94 346 CYS A CA 1
ATOM 2595 C C . CYS A 1 346 ? -0.252 13.445 17.172 1 98.94 346 CYS A C 1
ATOM 2597 O O . CYS A 1 346 ? -0.313 14.672 17.047 1 98.94 346 CYS A O 1
ATOM 2599 N N . THR A 1 347 ? -0.111 12.664 16.141 1 98.94 347 THR A N 1
ATOM 2600 C CA . THR A 1 347 ? -0.278 13.148 14.773 1 98.94 347 THR A CA 1
ATOM 2601 C C . THR A 1 347 ? -1.659 12.781 14.234 1 98.94 347 THR A C 1
ATOM 2603 O O . THR A 1 347 ? -2.227 11.758 14.609 1 98.94 347 THR A O 1
ATOM 2606 N N . SER A 1 348 ? -2.227 13.609 13.383 1 98.88 348 SER A N 1
ATOM 2607 C CA . SER A 1 348 ? -3.508 13.32 12.75 1 98.88 348 SER A CA 1
ATOM 2608 C C . SER A 1 348 ? -3.646 14.055 11.422 1 98.88 348 SER A C 1
ATOM 2610 O O . SER A 1 348 ? -2.941 15.031 11.172 1 98.88 348 SER A O 1
ATOM 2612 N N . MET A 1 349 ? -4.484 13.531 10.562 1 98.81 349 MET A N 1
ATOM 2613 C CA . MET A 1 349 ? -4.727 14.148 9.266 1 98.81 349 MET A CA 1
ATOM 2614 C C . MET A 1 349 ? -6.055 13.68 8.68 1 98.81 349 MET A C 1
ATOM 2616 O O . MET A 1 349 ? -6.488 12.555 8.938 1 98.81 349 MET A O 1
ATOM 2620 N N . CYS A 1 350 ? -6.68 14.617 7.984 1 98.81 350 CYS A N 1
ATOM 2621 C CA . CYS A 1 350 ? -7.785 14.211 7.129 1 98.81 350 CYS A CA 1
ATOM 2622 C C . CYS A 1 350 ? -7.277 13.555 5.852 1 98.81 350 CYS A C 1
ATOM 2624 O O . CYS A 1 350 ? -6.145 13.797 5.434 1 98.81 350 CYS A O 1
ATOM 2626 N N . ILE A 1 351 ? -8.047 12.641 5.359 1 98.81 351 ILE A N 1
ATOM 2627 C CA . ILE A 1 351 ? -7.668 11.867 4.184 1 98.81 351 ILE A CA 1
ATOM 2628 C C . ILE A 1 351 ? -8.75 12 3.111 1 98.81 351 ILE A C 1
ATOM 2630 O O . ILE A 1 351 ? -9.938 11.828 3.395 1 98.81 351 ILE A O 1
ATOM 2634 N N . GLY A 1 352 ? -8.305 12.312 1.86 1 97.81 352 GLY A N 1
ATOM 2635 C CA . GLY A 1 352 ? -9.227 12.359 0.737 1 97.81 352 GLY A CA 1
ATOM 2636 C C . GLY A 1 352 ? -10.164 11.172 0.684 1 97.81 352 GLY A C 1
ATOM 2637 O O . GLY A 1 352 ? -9.812 10.07 1.116 1 97.81 352 GLY A O 1
ATOM 2638 N N . SER A 1 353 ? -11.312 11.359 0.119 1 97.81 353 SER A N 1
ATOM 2639 C CA . SER A 1 353 ? -12.352 10.352 -0.091 1 97.81 353 SER A CA 1
ATOM 2640 C C . SER A 1 353 ? -13.047 10 1.218 1 97.81 353 SER A C 1
ATOM 2642 O O . SER A 1 353 ? -13.766 9 1.293 1 97.81 353 SER A O 1
ATOM 2644 N N . GLY A 1 354 ? -12.852 10.711 2.24 1 98.62 354 GLY A N 1
ATOM 2645 C CA . GLY A 1 354 ? -13.641 10.602 3.455 1 98.62 354 GLY A CA 1
ATOM 2646 C C . GLY A 1 354 ? -13.031 9.664 4.48 1 98.62 354 GLY A C 1
ATOM 2647 O O . GLY A 1 354 ? -13.711 8.758 4.977 1 98.62 354 GLY A O 1
ATOM 2648 N N . MET A 1 355 ? -11.758 9.93 4.863 1 98.88 355 MET A N 1
ATOM 2649 C CA . MET A 1 355 ? -11.094 9.125 5.883 1 98.88 355 MET A CA 1
ATOM 2650 C C . MET A 1 355 ? -10.195 9.984 6.766 1 98.88 355 MET A C 1
ATOM 2652 O O . MET A 1 355 ? -10.008 11.172 6.492 1 98.88 355 MET A O 1
ATOM 2656 N N . GLY A 1 356 ? -9.742 9.484 7.852 1 98.88 356 GLY A N 1
ATOM 2657 C CA . GLY A 1 356 ? -8.844 10.148 8.781 1 98.88 356 GLY A CA 1
ATOM 2658 C C . GLY A 1 356 ? -7.871 9.203 9.453 1 98.88 356 GLY A C 1
ATOM 2659 O O . GLY A 1 356 ? -8.125 8 9.531 1 98.88 356 GLY A O 1
ATOM 2660 N N . GLY A 1 357 ? -6.777 9.68 9.828 1 98.81 357 GLY A N 1
ATOM 2661 C CA . GLY A 1 357 ? -5.766 8.906 10.539 1 98.81 357 GLY A CA 1
ATOM 2662 C C . GLY A 1 357 ? -5.203 9.633 11.75 1 98.81 357 GLY A C 1
ATOM 2663 O O . GLY A 1 357 ? -5.246 10.859 11.812 1 98.81 357 GLY A O 1
ATOM 2664 N N . ALA A 1 358 ? -4.758 8.906 12.719 1 98.94 358 ALA A N 1
ATOM 2665 C CA . ALA A 1 358 ? -4.066 9.43 13.891 1 98.94 358 ALA A CA 1
ATOM 2666 C C . ALA A 1 358 ? -3.076 8.406 14.445 1 98.94 358 ALA A C 1
ATOM 2668 O O . ALA A 1 358 ? -3.211 7.207 14.203 1 98.94 358 ALA A O 1
ATOM 2669 N N . ALA A 1 359 ? -2.092 8.867 15.133 1 98.94 359 ALA A N 1
ATOM 2670 C CA . ALA A 1 359 ? -1.082 7.988 15.719 1 98.94 359 ALA A CA 1
ATOM 2671 C C . ALA A 1 359 ? -0.461 8.617 16.969 1 98.94 359 ALA A C 1
ATOM 2673 O O . ALA A 1 359 ? -0.487 9.844 17.125 1 98.94 359 ALA A O 1
ATOM 2674 N N . ILE A 1 360 ? 0.064 7.805 17.844 1 98.94 360 ILE A N 1
ATOM 2675 C CA . ILE A 1 360 ? 0.73 8.227 19.078 1 98.94 360 ILE A CA 1
ATOM 2676 C C . ILE A 1 360 ? 2.189 7.777 19.047 1 98.94 360 ILE A C 1
ATOM 2678 O O . ILE A 1 360 ? 2.488 6.625 18.719 1 98.94 360 ILE A O 1
ATOM 2682 N N . PHE A 1 361 ? 3.062 8.672 19.359 1 98.88 361 PHE A N 1
ATOM 2683 C CA . PHE A 1 361 ? 4.488 8.406 19.516 1 98.88 361 PHE A CA 1
ATOM 2684 C C . PHE A 1 361 ? 5 8.914 20.859 1 98.88 361 PHE A C 1
ATOM 2686 O O . PHE A 1 361 ? 4.422 9.828 21.438 1 98.88 361 PHE A O 1
ATOM 2693 N N . VAL A 1 362 ? 6.137 8.344 21.328 1 98.75 362 VAL A N 1
ATOM 2694 C CA . VAL A 1 362 ? 6.793 8.75 22.562 1 98.75 362 VAL A CA 1
ATOM 2695 C C . VAL A 1 362 ? 8.203 9.258 22.266 1 98.75 362 VAL A C 1
ATOM 2697 O O . VAL A 1 362 ? 8.969 8.594 21.578 1 98.75 362 VAL A O 1
ATOM 2700 N N . ASN A 1 363 ? 8.5 10.383 22.75 1 98.31 363 ASN A N 1
ATOM 2701 C CA . ASN A 1 363 ? 9.867 10.898 22.672 1 98.31 363 ASN A CA 1
ATOM 2702 C C . ASN A 1 363 ? 10.805 10.125 23.594 1 98.31 363 ASN A C 1
ATOM 2704 O O . ASN A 1 363 ? 10.523 9.953 24.781 1 98.31 363 ASN A O 1
ATOM 2708 N N . GLU A 1 364 ? 11.875 9.688 23.031 1 97.12 364 GLU A N 1
ATOM 2709 C CA . GLU A 1 364 ? 12.883 8.984 23.828 1 97.12 364 GLU A CA 1
ATOM 2710 C C . GLU A 1 364 ? 14.258 9.633 23.672 1 97.12 364 GLU A C 1
ATOM 2712 O O . GLU A 1 364 ? 15.258 9.094 24.141 1 97.12 364 GLU A O 1
ATOM 2717 N N . ALA A 1 365 ? 14.133 10.703 22.922 1 89.31 365 ALA A N 1
ATOM 2718 C CA . ALA A 1 365 ? 15.383 11.445 22.734 1 89.31 365 ALA A CA 1
ATOM 2719 C C . ALA A 1 365 ? 15.586 12.453 23.875 1 89.31 365 ALA A C 1
ATOM 2721 O O . ALA A 1 365 ? 14.625 13.055 24.359 1 89.31 365 ALA A O 1
ATOM 2722 N N . HIS A 1 366 ? 16.656 12.328 24.625 1 75.5 366 HIS A N 1
ATOM 2723 C CA . HIS A 1 366 ? 16.969 13.289 25.688 1 75.5 366 HIS A CA 1
ATOM 2724 C C . HIS A 1 366 ? 17.906 14.375 25.172 1 75.5 366 HIS A C 1
ATOM 2726 O O . HIS A 1 366 ? 18.766 14.117 24.328 1 75.5 366 HIS A O 1
ATOM 2732 N N . PRO A 1 367 ? 17.422 15.625 25.609 1 62.53 367 PRO A N 1
ATOM 2733 C CA . PRO A 1 367 ? 18.312 16.703 25.188 1 62.53 367 PRO A CA 1
ATOM 2734 C C . PRO A 1 367 ? 19.766 16.453 25.562 1 62.53 367 PRO A C 1
ATOM 2736 O O . PRO A 1 367 ? 20.047 15.742 26.516 1 62.53 367 PRO A O 1
ATOM 2739 N N . MET B 1 1 ? -12.164 -14.531 -12.703 1 97.56 1 MET B N 1
ATOM 2740 C CA . MET B 1 1 ? -11.094 -14.148 -13.609 1 97.56 1 MET B CA 1
ATOM 2741 C C . MET B 1 1 ? -11.539 -14.25 -15.062 1 97.56 1 MET B C 1
ATOM 2743 O O . MET B 1 1 ? -12.477 -14.984 -15.375 1 97.56 1 MET B O 1
ATOM 2747 N N . GLY B 1 2 ? -10.969 -13.438 -15.836 1 97.69 2 GLY B N 1
ATOM 2748 C CA . GLY B 1 2 ? -11.195 -13.453 -17.281 1 97.69 2 GLY B CA 1
ATOM 2749 C C . GLY B 1 2 ? -9.938 -13.195 -18.078 1 97.69 2 GLY B C 1
ATOM 2750 O O . GLY B 1 2 ? -9.008 -12.539 -17.609 1 97.69 2 GLY B O 1
ATOM 2751 N N . ARG B 1 3 ? -9.969 -13.758 -19.328 1 96 3 ARG B N 1
ATOM 2752 C CA . ARG B 1 3 ? -8.859 -13.492 -20.25 1 96 3 ARG B CA 1
ATOM 2753 C C . ARG B 1 3 ? -8.805 -12.023 -20.641 1 96 3 ARG B C 1
ATOM 2755 O O . ARG B 1 3 ? -9.844 -11.391 -20.844 1 96 3 ARG B O 1
ATOM 2762 N N . ALA B 1 4 ? -7.609 -11.547 -20.75 1 95.06 4 ALA B N 1
ATOM 2763 C CA . ALA B 1 4 ? -7.453 -10.148 -21.141 1 95.06 4 ALA B CA 1
ATOM 2764 C C . ALA B 1 4 ? -7.934 -9.906 -22.562 1 95.06 4 ALA B C 1
ATOM 2766 O O . ALA B 1 4 ? -7.75 -10.758 -23.438 1 95.06 4 ALA B O 1
ATOM 2767 N N . ARG B 1 5 ? -8.539 -8.766 -22.797 1 95.38 5 ARG B N 1
ATOM 2768 C CA . ARG B 1 5 ? -8.93 -8.188 -24.094 1 95.38 5 ARG B CA 1
ATOM 2769 C C . ARG B 1 5 ? -10.109 -8.938 -24.688 1 95.38 5 ARG B C 1
ATOM 2771 O O . ARG B 1 5 ? -10.914 -8.359 -25.422 1 95.38 5 ARG B O 1
ATOM 2778 N N . LYS B 1 6 ? -10.258 -10.211 -24.438 1 94.62 6 LYS B N 1
ATOM 2779 C CA . LYS B 1 6 ? -11.289 -10.977 -25.141 1 94.62 6 LYS B CA 1
ATOM 2780 C C . LYS B 1 6 ? -12.211 -11.688 -24.156 1 94.62 6 LYS B C 1
ATOM 2782 O O . LYS B 1 6 ? -13.211 -12.289 -24.547 1 94.62 6 LYS B O 1
ATOM 2787 N N . GLY B 1 7 ? -11.938 -11.664 -22.938 1 96.25 7 GLY B N 1
ATOM 2788 C CA . GLY B 1 7 ? -12.664 -12.445 -21.953 1 96.25 7 GLY B CA 1
ATOM 2789 C C . GLY B 1 7 ? -13.852 -11.711 -21.359 1 96.25 7 GLY B C 1
ATOM 2790 O O . GLY B 1 7 ? -14.18 -10.602 -21.797 1 96.25 7 GLY B O 1
ATOM 2791 N N . GLN B 1 8 ? -14.469 -12.336 -20.422 1 97.56 8 GLN B N 1
ATOM 2792 C CA . GLN B 1 8 ? -15.742 -11.945 -19.828 1 97.56 8 GLN B CA 1
ATOM 2793 C C . GLN B 1 8 ? -15.609 -10.648 -19.031 1 97.56 8 GLN B C 1
ATOM 2795 O O . GLN B 1 8 ? -16.609 -9.961 -18.781 1 97.56 8 GLN B O 1
ATOM 2800 N N . LEU B 1 9 ? -14.414 -10.242 -18.703 1 98.19 9 LEU B N 1
ATOM 2801 C CA . LEU B 1 9 ? -14.211 -9.062 -17.859 1 98.19 9 LEU B CA 1
ATOM 2802 C C . LEU B 1 9 ? -13.492 -7.969 -18.641 1 98.19 9 LEU B C 1
ATOM 2804 O O . LEU B 1 9 ? -13.047 -6.98 -18.047 1 98.19 9 LEU B O 1
ATOM 2808 N N . LYS B 1 10 ? -13.375 -8.148 -19.969 1 97.62 10 LYS B N 1
ATOM 2809 C CA . LYS B 1 10 ? -12.539 -7.289 -20.797 1 97.62 10 LYS B CA 1
ATOM 2810 C C . LYS B 1 10 ? -12.977 -5.832 -20.703 1 97.62 10 LYS B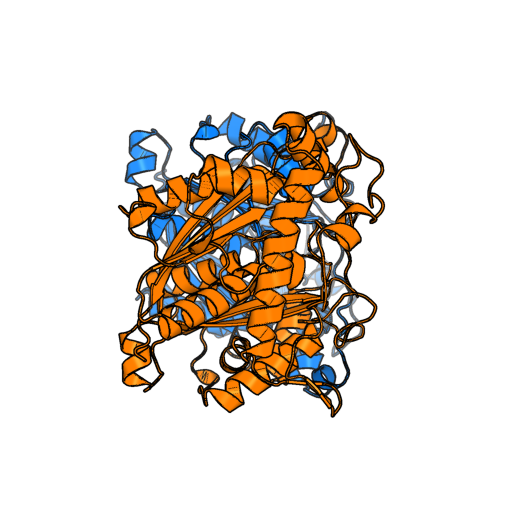 C 1
ATOM 2812 O O . LYS B 1 10 ? -12.164 -4.922 -20.875 1 97.62 10 LYS B O 1
ATOM 2817 N N . ASP B 1 11 ? -14.289 -5.539 -20.422 1 97.38 11 ASP B N 1
ATOM 2818 C CA . ASP B 1 11 ? -14.82 -4.18 -20.391 1 97.38 11 ASP B CA 1
ATOM 2819 C C . ASP B 1 11 ? -15.148 -3.748 -18.953 1 97.38 11 ASP B C 1
ATOM 2821 O O . ASP B 1 11 ? -15.852 -2.758 -18.75 1 97.38 11 ASP B O 1
ATOM 2825 N N . THR B 1 12 ? -14.734 -4.445 -17.938 1 98.06 12 THR B N 1
ATOM 2826 C CA . THR B 1 12 ? -15.102 -4.191 -16.547 1 98.06 12 THR B CA 1
ATOM 2827 C C . THR B 1 12 ? -13.969 -3.477 -15.82 1 98.06 12 THR B C 1
ATOM 2829 O O . THR B 1 12 ? -12.953 -4.09 -15.477 1 98.06 12 THR B O 1
ATOM 2832 N N . PRO B 1 13 ? -14.148 -2.186 -15.5 1 98.12 13 PRO B N 1
ATOM 2833 C CA . PRO B 1 13 ? -13.125 -1.479 -14.719 1 98.12 13 PRO B CA 1
ATOM 2834 C C . PRO B 1 13 ? -13 -2.002 -13.289 1 98.12 13 PRO B C 1
ATOM 2836 O O . PRO B 1 13 ? -13.906 -2.682 -12.797 1 98.12 13 PRO B O 1
ATOM 2839 N N . VAL B 1 14 ? -11.914 -1.65 -12.688 1 98.44 14 VAL B N 1
ATOM 2840 C CA . VAL B 1 14 ? -11.555 -2.16 -11.375 1 98.44 14 VAL B CA 1
ATOM 2841 C C . VAL B 1 14 ? -12.641 -1.794 -10.359 1 98.44 14 VAL B C 1
ATOM 2843 O O . VAL B 1 14 ? -13.016 -2.611 -9.516 1 98.44 14 VAL B O 1
ATOM 2846 N N . ASP B 1 15 ? -13.156 -0.528 -10.406 1 98.69 15 ASP B N 1
ATOM 2847 C CA . ASP B 1 15 ? -14.172 -0.122 -9.438 1 98.69 15 ASP B CA 1
ATOM 2848 C C . ASP B 1 15 ? -15.445 -0.95 -9.594 1 98.69 15 ASP B C 1
ATOM 2850 O O . ASP B 1 15 ? -16.078 -1.313 -8.602 1 98.69 15 ASP B O 1
ATOM 2854 N N . GLU B 1 16 ? -15.852 -1.27 -10.82 1 98.62 16 GLU B N 1
ATOM 2855 C CA . GLU B 1 16 ? -17.016 -2.105 -11.078 1 98.62 16 GLU B CA 1
ATOM 2856 C C . GLU B 1 16 ? -16.797 -3.525 -10.562 1 98.62 16 GLU B C 1
ATOM 2858 O O . GLU B 1 16 ? -17.719 -4.125 -9.984 1 98.62 16 GLU B O 1
ATOM 2863 N N . LEU B 1 17 ? -15.672 -4.043 -10.789 1 98.69 17 LEU B N 1
ATOM 2864 C CA . LEU B 1 17 ? -15.328 -5.375 -10.305 1 98.69 17 LEU B CA 1
ATOM 2865 C C . LEU B 1 17 ? -15.359 -5.43 -8.781 1 98.69 17 LEU B C 1
ATOM 2867 O O . LEU B 1 17 ? -15.891 -6.371 -8.203 1 98.69 17 LEU B O 1
ATOM 2871 N N . LEU B 1 18 ? -14.742 -4.445 -8.148 1 98.88 18 LEU B N 1
ATOM 2872 C CA . LEU B 1 18 ? -14.734 -4.363 -6.691 1 98.88 18 LEU B CA 1
ATOM 2873 C C . LEU B 1 18 ? -16.141 -4.227 -6.148 1 98.88 18 LEU B C 1
ATOM 2875 O O . LEU B 1 18 ? -16.5 -4.883 -5.168 1 98.88 18 LEU B O 1
ATOM 2879 N N . HIS B 1 19 ? -16.922 -3.355 -6.766 1 98.88 19 HIS B N 1
ATOM 2880 C CA . HIS B 1 19 ? -18.312 -3.145 -6.367 1 98.88 19 HIS B CA 1
ATOM 2881 C C . HIS B 1 19 ? -19.094 -4.453 -6.375 1 98.88 19 HIS B C 1
ATOM 2883 O O . HIS B 1 19 ? -19.766 -4.789 -5.395 1 98.88 19 HIS B O 1
ATOM 2889 N N . ALA B 1 20 ? -18.969 -5.18 -7.465 1 98.81 20 ALA B N 1
ATOM 2890 C CA . ALA B 1 20 ? -19.672 -6.449 -7.613 1 98.81 20 ALA B CA 1
ATOM 2891 C C . ALA B 1 20 ? -19.172 -7.473 -6.598 1 98.81 20 ALA B C 1
ATOM 2893 O O . ALA B 1 20 ? -19.969 -8.219 -6.02 1 98.81 20 ALA B O 1
ATOM 2894 N N . LEU B 1 21 ? -17.906 -7.555 -6.383 1 98.81 21 LEU B N 1
ATOM 2895 C CA . LEU B 1 21 ? -17.312 -8.508 -5.449 1 98.81 21 LEU B CA 1
ATOM 2896 C C . LEU B 1 21 ? -17.766 -8.211 -4.02 1 98.81 21 LEU B C 1
ATOM 2898 O O . LEU B 1 21 ? -18.125 -9.133 -3.277 1 98.81 21 LEU B O 1
ATOM 2902 N N . PHE B 1 22 ? -17.672 -6.934 -3.572 1 98.88 22 PHE B N 1
ATOM 2903 C CA . PHE B 1 22 ? -18.109 -6.547 -2.232 1 98.88 22 PHE B CA 1
ATOM 2904 C C . PHE B 1 22 ? -19.578 -6.902 -2.012 1 98.88 22 PHE B C 1
ATOM 2906 O O . PHE B 1 22 ? -19.938 -7.469 -0.977 1 98.88 22 PHE B O 1
ATOM 2913 N N . LYS B 1 23 ? -20.406 -6.594 -2.99 1 98.62 23 LYS B N 1
ATOM 2914 C CA . LYS B 1 23 ? -21.828 -6.883 -2.873 1 98.62 23 LYS B CA 1
ATOM 2915 C C . LYS B 1 23 ? -22.078 -8.383 -2.717 1 98.62 23 LYS B C 1
ATOM 2917 O O . LYS B 1 23 ? -22.828 -8.805 -1.831 1 98.62 23 LYS B O 1
ATOM 2922 N N . ALA B 1 24 ? -21.5 -9.117 -3.609 1 98.62 24 ALA B N 1
ATOM 2923 C CA . ALA B 1 24 ? -21.688 -10.57 -3.578 1 98.62 24 ALA B CA 1
ATOM 2924 C C . ALA B 1 24 ? -21.172 -11.156 -2.264 1 98.62 24 ALA B C 1
ATOM 2926 O O . ALA B 1 24 ? -21.781 -12.078 -1.714 1 98.62 24 ALA B O 1
ATOM 2927 N N . THR B 1 25 ? -20.062 -10.672 -1.763 1 98.25 25 THR B N 1
ATOM 2928 C CA . THR B 1 25 ? -19.469 -11.156 -0.521 1 98.25 25 THR B CA 1
ATOM 2929 C C . THR B 1 25 ? -20.406 -10.891 0.661 1 98.25 25 THR B C 1
ATOM 2931 O O . THR B 1 25 ? -20.625 -11.773 1.491 1 98.25 25 THR B O 1
ATOM 2934 N N . LEU B 1 26 ? -20.875 -9.648 0.764 1 98.19 26 LEU B N 1
ATOM 2935 C CA . LEU B 1 26 ? -21.781 -9.289 1.851 1 98.19 26 LEU B CA 1
ATOM 2936 C C . LEU B 1 26 ? -23.047 -10.141 1.804 1 98.19 26 LEU B C 1
ATOM 2938 O O . LEU B 1 26 ? -23.531 -10.602 2.842 1 98.19 26 LEU B O 1
ATOM 2942 N N . GLU B 1 27 ? -23.531 -10.359 0.603 1 97.56 27 GLU B N 1
ATOM 2943 C CA . GLU B 1 27 ? -24.734 -11.172 0.441 1 97.56 27 GLU B CA 1
ATOM 2944 C C . GLU B 1 27 ? -24.484 -12.617 0.856 1 97.56 27 GLU B C 1
ATOM 2946 O O . GLU B 1 27 ? -25.312 -13.211 1.56 1 97.56 27 GLU B O 1
ATOM 2951 N N . LYS B 1 28 ? -23.438 -13.188 0.459 1 95.88 28 LYS B N 1
ATOM 2952 C CA . LYS B 1 28 ? -23.141 -14.594 0.702 1 95.88 28 LYS B CA 1
ATOM 2953 C C . LYS B 1 28 ? -22.828 -14.844 2.174 1 95.88 28 LYS B C 1
ATOM 2955 O O . LYS B 1 28 ? -23.281 -15.828 2.754 1 95.88 28 LYS B O 1
ATOM 2960 N N . THR B 1 29 ? -22.062 -13.977 2.797 1 95.62 29 THR B N 1
ATOM 2961 C CA . THR B 1 29 ? -21.547 -14.219 4.141 1 95.62 29 THR B CA 1
ATOM 2962 C C . THR B 1 29 ? -22.516 -13.68 5.191 1 95.62 29 THR B C 1
ATOM 2964 O O . THR B 1 29 ? -22.406 -14.023 6.371 1 95.62 29 THR B O 1
ATOM 2967 N N . LYS B 1 30 ? -23.312 -12.719 4.805 1 96.12 30 LYS B N 1
ATOM 2968 C CA . LYS B 1 30 ? -24.219 -12.008 5.715 1 96.12 30 LYS B CA 1
ATOM 2969 C C . LYS B 1 30 ? -23.422 -11.242 6.777 1 96.12 30 LYS B C 1
ATOM 2971 O O . LYS B 1 30 ? -23.906 -11.047 7.895 1 96.12 30 LYS B O 1
ATOM 2976 N N . LEU B 1 31 ? -22.25 -10.977 6.445 1 96.62 31 LEU B N 1
ATOM 2977 C CA . LEU B 1 31 ? -21.406 -10.164 7.32 1 96.62 31 LEU B CA 1
ATOM 2978 C C . LEU B 1 31 ? -22.016 -8.789 7.539 1 96.62 31 LEU B C 1
ATOM 2980 O O . LEU B 1 31 ? -22.484 -8.148 6.59 1 96.62 31 LEU B O 1
ATOM 2984 N N . ASP B 1 32 ? -22.078 -8.367 8.82 1 97.12 32 ASP B N 1
ATOM 2985 C CA . ASP B 1 32 ? -22.453 -6.984 9.117 1 97.12 32 ASP B CA 1
ATOM 2986 C C . ASP B 1 32 ? -21.344 -6.02 8.688 1 97.12 32 ASP B C 1
ATOM 2988 O O . ASP B 1 3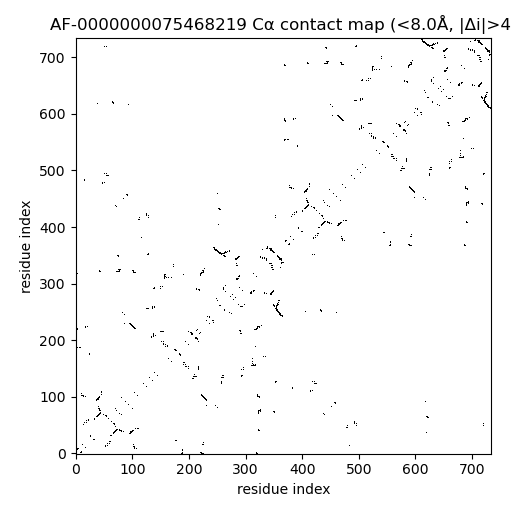2 ? -20.281 -5.973 9.305 1 97.12 32 ASP B O 1
ATOM 2992 N N . PRO B 1 33 ? -21.609 -5.238 7.664 1 98.19 33 PRO B N 1
ATOM 2993 C CA . PRO B 1 33 ? -20.531 -4.391 7.145 1 98.19 33 PRO B CA 1
ATOM 2994 C C . PRO B 1 33 ? -20.062 -3.354 8.156 1 98.19 33 PRO B C 1
ATOM 2996 O O . PRO B 1 33 ? -18.969 -2.807 8.016 1 98.19 33 PRO B O 1
ATOM 2999 N N . THR B 1 34 ? -20.828 -2.996 9.164 1 97.88 34 THR B N 1
ATOM 3000 C CA . THR B 1 34 ? -20.438 -2.02 10.18 1 97.88 34 THR B CA 1
ATOM 3001 C C . THR B 1 34 ? -19.344 -2.574 11.078 1 97.88 34 THR B C 1
ATOM 3003 O O . THR B 1 34 ? -18.703 -1.823 11.812 1 97.88 34 THR B O 1
ATOM 3006 N N . LYS B 1 35 ? -19.094 -3.893 10.992 1 97.62 35 LYS B N 1
ATOM 3007 C CA . LYS B 1 35 ? -18.094 -4.535 11.828 1 97.62 35 LYS B CA 1
ATOM 3008 C C . LYS B 1 35 ? -16.734 -4.551 11.141 1 97.62 35 LYS B C 1
ATOM 3010 O O . LYS B 1 35 ? -15.711 -4.871 11.766 1 97.62 35 LYS B O 1
ATOM 3015 N N . ILE B 1 36 ? -16.719 -4.137 9.891 1 98.75 36 ILE B N 1
ATOM 3016 C CA . ILE B 1 36 ? -15.453 -4.055 9.164 1 98.75 36 ILE B CA 1
ATOM 3017 C C . ILE B 1 36 ? -14.664 -2.842 9.648 1 98.75 36 ILE B C 1
ATOM 3019 O O . ILE B 1 36 ? -15.164 -1.717 9.641 1 98.75 36 ILE B O 1
ATOM 3023 N N . ASP B 1 37 ? -13.422 -3.074 10.047 1 98.81 37 ASP B N 1
ATOM 3024 C CA . ASP B 1 37 ? -12.617 -1.998 10.617 1 98.81 37 ASP B CA 1
ATOM 3025 C C . ASP B 1 37 ? -11.703 -1.378 9.562 1 98.81 37 ASP B C 1
ATOM 3027 O O . ASP B 1 37 ? -11.258 -0.237 9.711 1 98.81 37 ASP B O 1
ATOM 3031 N N . ASP B 1 38 ? -11.328 -2.141 8.562 1 98.88 38 ASP B N 1
ATOM 3032 C CA . ASP B 1 38 ? -10.398 -1.67 7.543 1 98.88 38 ASP B CA 1
ATOM 3033 C C . ASP B 1 38 ? -10.445 -2.566 6.305 1 98.88 38 ASP B C 1
ATOM 3035 O O . ASP B 1 38 ? -10.773 -3.748 6.402 1 98.88 38 ASP B O 1
ATOM 3039 N N . ILE B 1 39 ? -10.195 -2.018 5.152 1 98.94 39 ILE B N 1
ATOM 3040 C CA . ILE B 1 39 ? -10.078 -2.752 3.895 1 98.94 39 ILE B CA 1
ATOM 3041 C C . ILE B 1 39 ? -8.75 -2.424 3.223 1 98.94 39 ILE B C 1
ATOM 3043 O O . ILE B 1 39 ? -8.383 -1.253 3.094 1 98.94 39 ILE B O 1
ATOM 3047 N N . CYS B 1 40 ? -7.98 -3.391 2.852 1 98.94 40 CYS B N 1
ATOM 3048 C CA . CYS B 1 40 ? -6.742 -3.211 2.104 1 98.94 40 CYS B CA 1
ATOM 3049 C C . CYS B 1 40 ? -6.848 -3.832 0.715 1 98.94 40 CYS B C 1
ATOM 3051 O O . CYS B 1 40 ? -7.125 -5.023 0.584 1 98.94 40 CYS B O 1
ATOM 3053 N N . ILE B 1 41 ? -6.609 -3.049 -0.308 1 98.94 41 ILE B N 1
ATOM 3054 C CA . ILE B 1 41 ? -6.746 -3.494 -1.69 1 98.94 41 ILE B CA 1
ATOM 3055 C C . ILE B 1 41 ? -5.367 -3.576 -2.346 1 98.94 41 ILE B C 1
ATOM 3057 O O . ILE B 1 41 ? -4.688 -2.561 -2.5 1 98.94 41 ILE B O 1
ATOM 3061 N N . GLY B 1 42 ? -4.957 -4.793 -2.703 1 98.88 42 GLY B N 1
ATOM 3062 C CA . GLY B 1 42 ? -3.754 -4.98 -3.502 1 98.88 42 GLY B CA 1
ATOM 3063 C C . GLY B 1 42 ? -3.996 -4.816 -4.988 1 98.88 42 GLY B C 1
ATOM 3064 O O . GLY B 1 42 ? -4.766 -5.574 -5.586 1 98.88 42 GLY B O 1
ATOM 3065 N N . THR B 1 43 ? -3.377 -3.869 -5.664 1 98.69 43 THR B N 1
ATOM 3066 C CA . THR B 1 43 ? -3.488 -3.613 -7.094 1 98.69 43 THR B CA 1
ATOM 3067 C C . THR B 1 43 ? -2.227 -2.938 -7.621 1 98.69 43 THR B C 1
ATOM 3069 O O . THR B 1 43 ? -1.436 -2.396 -6.848 1 98.69 43 THR B O 1
ATOM 3072 N N . CYS B 1 44 ? -2.045 -2.975 -8.953 1 98 44 CYS B N 1
ATOM 3073 C CA . CYS B 1 44 ? -0.759 -2.527 -9.477 1 98 44 CYS B CA 1
ATOM 3074 C C . CYS B 1 44 ? -0.925 -1.287 -10.344 1 98 44 CYS B C 1
ATOM 3076 O O . CYS B 1 44 ? -0.243 -0.282 -10.141 1 98 44 CYS B O 1
ATOM 3078 N N . HIS B 1 45 ? -1.92 -1.283 -11.266 1 96.19 45 HIS B N 1
ATOM 3079 C CA . HIS B 1 45 ? -1.711 -0.325 -12.352 1 96.19 45 HIS B CA 1
ATOM 3080 C C . HIS B 1 45 ? -2.924 0.583 -12.523 1 96.19 45 HIS B C 1
ATOM 3082 O O . HIS B 1 45 ? -2.861 1.581 -13.242 1 96.19 45 HIS B O 1
ATOM 3088 N N . PRO B 1 46 ? -4.086 0.259 -11.914 1 95.12 46 PRO B N 1
ATOM 3089 C CA . PRO B 1 46 ? -5.188 1.206 -12.109 1 95.12 46 PRO B CA 1
ATOM 3090 C C . PRO B 1 46 ? -4.812 2.633 -11.711 1 95.12 46 PRO B C 1
ATOM 3092 O O . PRO B 1 46 ? -4.094 2.836 -10.727 1 95.12 46 PRO B O 1
ATOM 3095 N N . PRO B 1 47 ? -5.391 3.555 -12.547 1 93.19 47 PRO B N 1
ATOM 3096 C CA . PRO B 1 47 ? -5.242 4.945 -12.117 1 93.19 47 PRO B CA 1
ATOM 3097 C C . PRO B 1 47 ? -6.109 5.285 -10.906 1 93.19 47 PRO B C 1
ATOM 3099 O O . PRO B 1 47 ? -7.195 4.723 -10.742 1 93.19 47 PRO B O 1
ATOM 3102 N N . SER B 1 48 ? -5.734 6.07 -10.008 1 96.06 48 SER B N 1
ATOM 3103 C CA . SER B 1 48 ? -6.449 6.562 -8.836 1 96.06 48 SER B CA 1
ATOM 3104 C C . SER B 1 48 ? -6.957 5.41 -7.973 1 96.06 48 SER B C 1
ATOM 3106 O O . SER B 1 48 ? -8.133 5.383 -7.598 1 96.06 48 SER B O 1
ATOM 3108 N N . PRO B 1 49 ? -6.082 4.434 -7.695 1 97.56 49 PRO B N 1
ATOM 3109 C CA . PRO B 1 49 ? -6.535 3.188 -7.07 1 97.56 49 PRO B CA 1
ATOM 3110 C C . PRO B 1 49 ? -7.301 3.422 -5.773 1 97.56 49 PRO B C 1
ATOM 3112 O O . PRO B 1 49 ? -8.266 2.711 -5.484 1 97.56 49 PRO B O 1
ATOM 3115 N N . LEU B 1 50 ? -6.938 4.379 -4.992 1 98.5 50 LEU B N 1
ATOM 3116 C CA . LEU B 1 50 ? -7.578 4.578 -3.697 1 98.5 50 LEU B CA 1
ATOM 3117 C C . LEU B 1 50 ? -8.977 5.16 -3.867 1 98.5 50 LEU B C 1
ATOM 3119 O O . LEU B 1 50 ? -9.93 4.703 -3.227 1 98.5 50 LEU B O 1
ATOM 3123 N N . TYR B 1 51 ? -9.148 6.18 -4.727 1 98.44 51 TYR B N 1
ATOM 3124 C CA . TYR B 1 51 ? -10.438 6.84 -4.918 1 98.44 51 TYR B CA 1
ATOM 3125 C C . TYR B 1 51 ? -11.484 5.859 -5.414 1 98.44 51 TYR B C 1
ATOM 3127 O O . TYR B 1 51 ? -12.602 5.816 -4.891 1 98.44 51 TYR B O 1
ATOM 3135 N N . ILE B 1 52 ? -11.109 5.086 -6.406 1 98.5 52 ILE B N 1
ATOM 3136 C CA . ILE B 1 52 ? -12.102 4.227 -7.043 1 98.5 52 ILE B CA 1
ATOM 3137 C C . ILE B 1 52 ? -12.422 3.043 -6.133 1 98.5 52 ILE B C 1
ATOM 3139 O O . ILE B 1 52 ? -13.547 2.535 -6.133 1 98.5 52 ILE B O 1
ATOM 3143 N N . SER B 1 53 ? -11.43 2.568 -5.324 1 98.75 53 SER B N 1
ATOM 3144 C CA . SER B 1 53 ? -11.664 1.496 -4.363 1 98.75 53 SER B CA 1
ATOM 3145 C C . SER B 1 53 ? -12.633 1.936 -3.271 1 98.75 53 SER B C 1
ATOM 3147 O O . SER B 1 53 ? -13.547 1.188 -2.904 1 98.75 53 SER B O 1
ATOM 3149 N N . ARG B 1 54 ? -12.406 3.143 -2.744 1 98.81 54 ARG B N 1
ATOM 3150 C CA . ARG B 1 54 ? -13.289 3.707 -1.725 1 98.81 54 ARG B CA 1
ATOM 3151 C C . ARG B 1 54 ? -14.703 3.889 -2.26 1 98.81 54 ARG B C 1
ATOM 3153 O O . ARG B 1 54 ? -15.672 3.535 -1.589 1 98.81 54 ARG B O 1
ATOM 3160 N N . ALA B 1 55 ? -14.812 4.422 -3.453 1 98.88 55 ALA B N 1
ATOM 3161 C CA . ALA B 1 55 ? -16.109 4.629 -4.082 1 98.88 55 ALA B CA 1
ATOM 3162 C C . ALA B 1 55 ? -16.859 3.309 -4.258 1 98.88 55 ALA B C 1
ATOM 3164 O O . ALA B 1 55 ? -18.047 3.219 -3.98 1 98.88 55 ALA B O 1
ATOM 3165 N N . ALA B 1 56 ? -16.141 2.297 -4.723 1 98.94 56 ALA B N 1
ATOM 3166 C CA . ALA B 1 56 ? -16.75 0.984 -4.941 1 98.94 56 ALA B CA 1
ATOM 3167 C C . ALA B 1 56 ? -17.266 0.395 -3.633 1 98.94 56 ALA B C 1
ATOM 3169 O O . ALA B 1 56 ? -18.344 -0.194 -3.598 1 98.94 56 ALA B O 1
ATOM 3170 N N . ALA B 1 57 ? -16.438 0.505 -2.537 1 98.94 57 ALA B N 1
ATOM 3171 C CA . ALA B 1 57 ? -16.844 -0.018 -1.235 1 98.94 57 ALA B CA 1
ATOM 3172 C C . ALA B 1 57 ? -18.125 0.654 -0.745 1 98.94 57 ALA B C 1
ATOM 3174 O O . ALA B 1 57 ? -19.047 -0.019 -0.289 1 98.94 57 ALA B O 1
ATOM 3175 N N . LEU B 1 58 ? -18.172 1.982 -0.839 1 98.88 58 LEU B N 1
ATOM 3176 C CA . LEU B 1 58 ? -19.344 2.73 -0.407 1 98.88 58 LEU B CA 1
ATOM 3177 C C . LEU B 1 58 ? -20.562 2.324 -1.212 1 98.88 58 LEU B C 1
ATOM 3179 O O . LEU B 1 58 ? -21.641 2.076 -0.643 1 98.88 58 LEU B O 1
ATOM 3183 N N . ALA B 1 59 ? -20.406 2.223 -2.525 1 98.81 59 ALA B N 1
ATOM 3184 C CA . ALA B 1 59 ? -21.516 1.888 -3.418 1 98.81 59 ALA B CA 1
ATOM 3185 C C . ALA B 1 59 ? -22.016 0.471 -3.156 1 98.81 59 ALA B C 1
ATOM 3187 O O . ALA B 1 59 ? -23.172 0.157 -3.438 1 98.81 59 ALA B O 1
ATOM 3188 N N . ALA B 1 60 ? -21.188 -0.37 -2.617 1 98.81 60 ALA B N 1
ATOM 3189 C CA . ALA B 1 60 ? -21.531 -1.763 -2.359 1 98.81 60 ALA B CA 1
ATOM 3190 C C . ALA B 1 60 ? -22.281 -1.901 -1.038 1 98.81 60 ALA B C 1
ATOM 3192 O O . ALA B 1 60 ? -22.734 -2.994 -0.685 1 98.81 60 ALA B O 1
ATOM 3193 N N . GLY B 1 61 ? -22.359 -0.849 -0.26 1 98.44 61 GLY B N 1
ATOM 3194 C CA . GLY B 1 61 ? -23.109 -0.889 0.985 1 98.44 61 GLY B CA 1
ATOM 3195 C C . GLY B 1 61 ? -22.234 -0.92 2.215 1 98.44 61 GLY B C 1
ATOM 3196 O O . GLY B 1 61 ? -22.719 -1.066 3.338 1 98.44 61 GLY B O 1
ATOM 3197 N N . ILE B 1 62 ? -21 -0.808 2.09 1 98.88 62 ILE B N 1
ATOM 3198 C CA . ILE B 1 62 ? -20.094 -0.671 3.221 1 98.88 62 ILE B CA 1
ATOM 3199 C C . ILE B 1 62 ? -20.141 0.757 3.758 1 98.88 62 ILE B C 1
ATOM 3201 O O . ILE B 1 62 ? -20 1.718 2.996 1 98.88 62 ILE B O 1
ATOM 3205 N N . PRO B 1 63 ? -20.312 0.92 5.004 1 98.75 63 PRO B N 1
ATOM 3206 C CA . PRO B 1 63 ? -20.531 2.254 5.566 1 98.75 63 PRO B CA 1
ATOM 3207 C C . PRO B 1 63 ? -19.328 3.17 5.426 1 98.75 63 PRO B C 1
ATOM 3209 O O . PRO B 1 63 ? -18.188 2.691 5.34 1 98.75 63 PRO B O 1
ATOM 3212 N N . ALA B 1 64 ? -19.594 4.461 5.469 1 98.69 64 ALA B N 1
ATOM 3213 C CA . ALA B 1 64 ? -18.562 5.48 5.289 1 98.69 64 ALA B CA 1
ATOM 3214 C C . ALA B 1 64 ? -17.531 5.41 6.402 1 98.69 64 ALA B C 1
ATOM 3216 O O . ALA B 1 64 ? -16.406 5.883 6.238 1 98.69 64 ALA B O 1
ATOM 3217 N N . GLU B 1 65 ? -17.828 4.805 7.539 1 98.69 65 GLU B N 1
ATOM 3218 C CA . GLU B 1 65 ? -16.953 4.73 8.703 1 98.69 65 GLU B CA 1
ATOM 3219 C C . GLU B 1 65 ? -15.805 3.754 8.461 1 98.69 65 GLU B C 1
ATOM 3221 O O . GLU B 1 65 ? -14.828 3.748 9.211 1 98.69 65 GLU B O 1
ATOM 3226 N N . VAL B 1 66 ? -15.914 2.91 7.406 1 98.88 66 VAL B N 1
ATOM 3227 C CA . VAL B 1 66 ? -14.906 1.895 7.137 1 98.88 66 VAL B CA 1
ATOM 3228 C C . VAL B 1 66 ? -13.852 2.457 6.188 1 98.88 66 VAL B C 1
ATOM 3230 O O . VAL B 1 66 ? -14.141 2.746 5.023 1 98.88 66 VAL B O 1
ATOM 3233 N N . PRO B 1 67 ? -12.633 2.641 6.645 1 98.88 67 PRO B N 1
ATOM 3234 C CA . PRO B 1 67 ? -11.578 3.186 5.781 1 98.88 67 PRO B CA 1
ATOM 3235 C C . PRO B 1 67 ? -10.992 2.143 4.836 1 98.88 67 PRO B C 1
ATOM 3237 O O . PRO B 1 67 ? -11.203 0.942 5.023 1 98.88 67 PRO B O 1
ATOM 3240 N N . VAL B 1 68 ? -10.266 2.629 3.793 1 98.88 68 VAL B N 1
ATOM 3241 C CA . VAL B 1 68 ? -9.641 1.771 2.795 1 98.88 68 VAL B CA 1
ATOM 3242 C C . VAL B 1 68 ? -8.195 2.215 2.564 1 98.88 68 VAL B C 1
ATOM 3244 O O . VAL B 1 68 ? -7.863 3.387 2.762 1 98.88 68 VAL B O 1
ATOM 3247 N N . SER B 1 69 ? -7.316 1.361 2.277 1 98.88 69 SER B N 1
ATOM 3248 C CA . SER B 1 69 ? -5.965 1.619 1.782 1 98.88 69 SER B CA 1
ATOM 3249 C C . SER B 1 69 ? -5.645 0.743 0.576 1 98.88 69 SER B C 1
ATOM 3251 O O . SER B 1 69 ? -6.301 -0.276 0.349 1 98.88 69 SER B O 1
ATOM 3253 N N . THR B 1 70 ? -4.742 1.146 -0.23 1 98.88 70 THR B N 1
ATOM 3254 C CA . THR B 1 70 ? -4.266 0.301 -1.319 1 98.88 70 THR B CA 1
ATOM 3255 C C . THR B 1 70 ? -2.771 0.02 -1.172 1 98.88 70 THR B C 1
ATOM 3257 O O . THR B 1 70 ? -2.037 0.825 -0.597 1 98.88 70 THR B O 1
ATOM 3260 N N . VAL B 1 71 ? -2.357 -1.149 -1.624 1 98.88 71 VAL B N 1
ATOM 3261 C CA . VAL B 1 71 ? -0.957 -1.555 -1.589 1 98.88 71 VAL B CA 1
ATOM 3262 C C . VAL B 1 71 ? -0.537 -2.084 -2.959 1 98.88 71 VAL B C 1
ATOM 3264 O O . VAL B 1 71 ? -1.369 -2.582 -3.721 1 98.88 71 VAL B O 1
ATOM 3267 N N . ASN B 1 72 ? 0.717 -1.864 -3.254 1 98.81 72 ASN B N 1
ATOM 3268 C CA . ASN B 1 72 ? 1.328 -2.348 -4.488 1 98.81 72 ASN B CA 1
ATOM 3269 C C . ASN B 1 72 ? 2.672 -3.02 -4.223 1 98.81 72 ASN B C 1
ATOM 3271 O O . ASN B 1 72 ? 3.611 -2.375 -3.754 1 98.81 72 ASN B O 1
ATOM 3275 N N . ARG B 1 73 ? 2.711 -4.301 -4.387 1 98.75 73 ARG B N 1
ATOM 3276 C CA . ARG B 1 73 ? 3.945 -5.078 -4.43 1 98.75 73 ARG B CA 1
ATOM 3277 C C . ARG B 1 73 ? 3.969 -6 -5.645 1 98.75 73 ARG B C 1
ATOM 3279 O O . ARG B 1 73 ? 4.266 -7.191 -5.52 1 98.75 73 ARG B O 1
ATOM 3286 N N . LEU B 1 74 ? 3.43 -5.406 -6.773 1 98.5 74 LEU B N 1
ATOM 3287 C CA . LEU B 1 74 ? 3.334 -6.059 -8.078 1 98.5 74 LEU B CA 1
ATOM 3288 C C . LEU B 1 74 ? 2.672 -7.426 -7.953 1 98.5 74 LEU B C 1
ATOM 3290 O O . LEU B 1 74 ? 1.547 -7.535 -7.461 1 98.5 74 LEU B O 1
ATOM 3294 N N . CYS B 1 75 ? 3.299 -8.484 -8.344 1 98.62 75 CYS B N 1
ATOM 3295 C CA . CYS B 1 75 ? 2.676 -9.805 -8.406 1 98.62 75 CYS B CA 1
ATOM 3296 C C . CYS B 1 75 ? 2.213 -10.25 -7.023 1 98.62 75 CYS B C 1
ATOM 3298 O O . CYS B 1 75 ? 1.35 -11.125 -6.91 1 98.62 75 CYS B O 1
ATOM 3300 N N . ALA B 1 76 ? 2.75 -9.648 -5.977 1 98.81 76 ALA B N 1
ATOM 3301 C CA . ALA B 1 76 ? 2.416 -10.094 -4.625 1 98.81 76 ALA B CA 1
ATOM 3302 C C . ALA B 1 76 ? 1.496 -9.094 -3.932 1 98.81 76 ALA B C 1
ATOM 3304 O O . ALA B 1 76 ? 1.359 -9.117 -2.705 1 98.81 76 ALA B O 1
ATOM 3305 N N . SER B 1 77 ? 0.879 -8.203 -4.688 1 98.88 77 SER B N 1
ATOM 3306 C CA . SER B 1 77 ? 0.03 -7.18 -4.086 1 98.88 77 SER B CA 1
ATOM 3307 C C . SER B 1 77 ? -1.112 -7.805 -3.291 1 98.88 77 SER B C 1
ATOM 3309 O O . SER B 1 77 ? -1.466 -7.32 -2.215 1 98.88 77 SER B O 1
ATOM 3311 N N . GLY B 1 78 ? -1.705 -8.859 -3.861 1 98.88 78 GLY B N 1
ATOM 3312 C CA . GLY B 1 78 ? -2.744 -9.562 -3.123 1 98.88 78 GLY B CA 1
ATOM 3313 C C . GLY B 1 78 ? -2.256 -10.141 -1.809 1 98.88 78 GLY B C 1
ATOM 3314 O O . GLY B 1 78 ? -2.924 -10.008 -0.781 1 98.88 78 GLY B O 1
ATOM 3315 N N . LEU B 1 79 ? -1.084 -10.805 -1.798 1 98.94 79 LEU B N 1
ATOM 3316 C CA . LEU B 1 79 ? -0.511 -11.344 -0.568 1 98.94 79 LEU B CA 1
ATOM 3317 C C . LEU B 1 79 ? -0.168 -10.219 0.406 1 98.94 79 LEU B C 1
ATOM 3319 O O . LEU B 1 79 ? -0.331 -10.375 1.619 1 98.94 79 LEU B O 1
ATOM 3323 N N . GLN B 1 80 ? 0.314 -9.125 -0.145 1 98.94 80 GLN B N 1
ATOM 3324 C CA . GLN B 1 80 ? 0.626 -7.969 0.693 1 98.94 80 GLN B CA 1
ATOM 3325 C C . GLN B 1 80 ? -0.626 -7.438 1.384 1 98.94 80 GLN B C 1
ATOM 3327 O O . GLN B 1 80 ? -0.563 -6.98 2.527 1 98.94 80 GLN B O 1
ATOM 3332 N N . SER B 1 81 ? -1.772 -7.398 0.652 1 98.94 81 SER B N 1
ATOM 3333 C CA . SER B 1 81 ? -3.014 -6.953 1.278 1 98.94 81 SER B CA 1
ATOM 3334 C C . SER B 1 81 ? -3.404 -7.863 2.439 1 98.94 81 SER B C 1
ATOM 3336 O O . SER B 1 81 ? -3.838 -7.387 3.49 1 98.94 81 SER B O 1
ATOM 3338 N N . ILE B 1 82 ? -3.213 -9.18 2.297 1 98.94 82 ILE B N 1
ATOM 3339 C CA . ILE B 1 82 ? -3.48 -10.141 3.365 1 98.94 82 ILE B CA 1
ATOM 3340 C C . ILE B 1 82 ? -2.553 -9.867 4.547 1 98.94 82 ILE B C 1
ATOM 3342 O O . ILE B 1 82 ? -3 -9.805 5.695 1 98.94 82 ILE B O 1
ATOM 3346 N N . ARG B 1 83 ? -1.25 -9.695 4.254 1 98.88 83 ARG B N 1
ATOM 3347 C CA . ARG B 1 83 ? -0.276 -9.414 5.305 1 98.88 83 ARG B CA 1
ATOM 3348 C C . ARG B 1 83 ? -0.658 -8.156 6.086 1 98.88 83 ARG B C 1
ATOM 3350 O O . ARG B 1 83 ? -0.572 -8.133 7.312 1 98.88 83 ARG B O 1
ATOM 3357 N N . SER B 1 84 ? -1.052 -7.102 5.348 1 98.88 84 SER B N 1
ATOM 3358 C CA . SER B 1 84 ? -1.391 -5.828 5.977 1 98.88 84 SER B CA 1
ATOM 3359 C C . SER B 1 84 ? -2.543 -5.988 6.961 1 98.88 84 SER B C 1
ATOM 3361 O O . SER B 1 84 ? -2.475 -5.496 8.086 1 98.88 84 SER B O 1
ATOM 3363 N N . ILE B 1 85 ? -3.6 -6.652 6.551 1 98.94 85 ILE B N 1
ATOM 3364 C CA . ILE B 1 85 ? -4.762 -6.84 7.414 1 98.94 85 ILE B CA 1
ATOM 3365 C C . ILE B 1 85 ? -4.418 -7.809 8.547 1 98.94 85 ILE B C 1
ATOM 3367 O O . ILE B 1 85 ? -4.809 -7.594 9.695 1 98.94 85 ILE B O 1
ATOM 3371 N N . ALA B 1 86 ? -3.676 -8.867 8.242 1 98.88 86 ALA B N 1
ATOM 3372 C CA . ALA B 1 86 ? -3.295 -9.844 9.258 1 98.88 86 ALA B CA 1
ATOM 3373 C C . ALA B 1 86 ? -2.475 -9.195 10.367 1 98.88 86 ALA B C 1
ATOM 3375 O O . ALA B 1 86 ? -2.699 -9.461 11.555 1 98.88 86 ALA B O 1
ATOM 3376 N N . HIS B 1 87 ? -1.487 -8.414 9.969 1 98.81 87 HIS B N 1
ATOM 3377 C CA . HIS B 1 87 ? -0.66 -7.734 10.961 1 98.81 87 HIS B CA 1
ATOM 3378 C C . HIS B 1 87 ? -1.489 -6.773 11.805 1 98.81 87 HIS B C 1
ATOM 3380 O O . HIS B 1 87 ? -1.27 -6.648 13.008 1 98.81 87 HIS B O 1
ATOM 3386 N N . ALA B 1 88 ? -2.41 -6.043 11.148 1 98.69 88 ALA B N 1
ATOM 3387 C CA . ALA B 1 88 ? -3.264 -5.113 11.883 1 98.69 88 ALA B CA 1
ATOM 3388 C C . ALA B 1 88 ? -4.125 -5.844 12.906 1 98.69 88 ALA B C 1
ATOM 3390 O O . ALA B 1 88 ? -4.316 -5.359 14.023 1 98.69 88 ALA B O 1
ATOM 3391 N N . VAL B 1 89 ? -4.641 -6.984 12.555 1 98.56 89 VAL B N 1
ATOM 3392 C CA . VAL B 1 89 ? -5.438 -7.801 13.461 1 98.56 89 VAL B CA 1
ATOM 3393 C C . VAL B 1 89 ? -4.559 -8.32 14.594 1 98.56 89 VAL B C 1
ATOM 3395 O O . VAL B 1 89 ? -4.938 -8.242 15.766 1 98.56 89 VAL B O 1
ATOM 3398 N N . ARG B 1 90 ? -3.393 -8.812 14.266 1 97.94 90 ARG B N 1
ATOM 3399 C CA . ARG B 1 90 ? -2.49 -9.43 15.234 1 97.94 90 ARG B CA 1
ATOM 3400 C C . ARG B 1 90 ? -2.018 -8.414 16.266 1 97.94 90 ARG B C 1
ATOM 3402 O O . ARG B 1 90 ? -1.791 -8.758 17.422 1 97.94 90 ARG B O 1
ATOM 3409 N N . THR B 1 91 ? -1.834 -7.172 15.828 1 97 91 THR B N 1
ATOM 3410 C CA . THR B 1 91 ? -1.336 -6.141 16.734 1 97 91 THR B CA 1
ATOM 3411 C C . THR B 1 91 ? -2.48 -5.523 17.531 1 97 91 THR B C 1
ATOM 3413 O O . THR B 1 91 ? -2.254 -4.668 18.391 1 97 91 THR B O 1
ATOM 3416 N N . GLY B 1 92 ? -3.715 -5.922 17.25 1 96.69 92 GLY B N 1
ATOM 3417 C CA . GLY B 1 92 ? -4.871 -5.418 17.969 1 96.69 92 GLY B CA 1
ATOM 3418 C C . GLY B 1 92 ? -5.375 -4.09 17.438 1 96.69 92 GLY B C 1
ATOM 3419 O O . GLY B 1 92 ? -6.289 -3.492 18.016 1 96.69 92 GLY B O 1
ATOM 3420 N N . SER B 1 93 ? -4.828 -3.633 16.344 1 96.88 93 SER B N 1
ATOM 3421 C CA . SER B 1 93 ? -5.227 -2.35 15.766 1 96.88 93 SER B CA 1
ATOM 3422 C C . SER B 1 93 ? -6.641 -2.414 15.195 1 96.88 93 SER B C 1
ATOM 3424 O O . SER B 1 93 ? -7.34 -1.401 15.141 1 96.88 93 SER B O 1
ATOM 3426 N N . ILE B 1 94 ? -6.965 -3.562 14.664 1 98.25 94 ILE B N 1
ATOM 3427 C CA . ILE B 1 94 ? -8.32 -3.805 14.18 1 98.25 94 ILE B CA 1
ATOM 3428 C C . ILE B 1 94 ? -8.781 -5.195 14.617 1 98.25 94 ILE B C 1
ATOM 3430 O O . ILE B 1 94 ? -7.969 -6.02 15.039 1 98.25 94 ILE B O 1
ATOM 3434 N N . SER B 1 95 ? -10.086 -5.422 14.516 1 98.12 95 SER B N 1
ATOM 3435 C CA . SER B 1 95 ? -10.648 -6.723 14.875 1 98.12 95 SER B CA 1
ATOM 3436 C C . SER B 1 95 ? -10.992 -7.539 13.633 1 98.12 95 SER B C 1
ATOM 3438 O O . SER B 1 95 ? -10.891 -8.766 13.641 1 98.12 95 SER B O 1
ATOM 3440 N N . LEU B 1 96 ? -11.508 -6.887 12.641 1 98.62 96 LEU B N 1
ATOM 3441 C CA . LEU B 1 96 ? -11.938 -7.539 11.406 1 98.62 96 LEU B CA 1
ATOM 3442 C C . LEU B 1 96 ? -11.617 -6.672 10.195 1 98.62 96 LEU B C 1
ATOM 3444 O O . LEU B 1 96 ? -11.891 -5.469 10.195 1 98.62 96 LEU B O 1
ATOM 3448 N N . GLY B 1 97 ? -10.992 -7.246 9.195 1 98.88 97 GLY B N 1
ATOM 3449 C CA . GLY B 1 97 ? -10.68 -6.52 7.98 1 98.88 97 GLY B CA 1
ATOM 3450 C C . GLY B 1 97 ? -10.836 -7.359 6.727 1 98.88 97 GLY B C 1
ATOM 3451 O O . GLY B 1 97 ? -10.969 -8.586 6.809 1 98.88 97 GLY B O 1
ATOM 3452 N N . LEU B 1 98 ? -10.922 -6.68 5.582 1 98.94 98 LEU B N 1
ATOM 3453 C CA . LEU B 1 98 ? -10.969 -7.32 4.273 1 98.94 98 LEU B CA 1
ATOM 3454 C C . LEU B 1 98 ? -9.648 -7.145 3.533 1 98.94 98 LEU B C 1
ATOM 3456 O O . LEU B 1 98 ? -9.125 -6.031 3.441 1 98.94 98 LEU B O 1
ATOM 3460 N N . ALA B 1 99 ? -9.055 -8.211 3.094 1 98.94 99 ALA B N 1
ATOM 3461 C CA . ALA B 1 99 ? -7.93 -8.195 2.156 1 98.94 99 ALA B CA 1
ATOM 3462 C C . ALA B 1 99 ? -8.391 -8.547 0.745 1 98.94 99 ALA B C 1
ATOM 3464 O O . ALA B 1 99 ? -8.992 -9.602 0.528 1 98.94 99 ALA B O 1
ATOM 3465 N N . VAL B 1 100 ? -8.094 -7.664 -0.175 1 98.94 100 VAL B N 1
ATOM 3466 C CA . VAL B 1 100 ? -8.609 -7.812 -1.53 1 98.94 100 VAL B CA 1
ATOM 3467 C C . VAL B 1 100 ? -7.461 -7.742 -2.535 1 98.94 100 VAL B C 1
ATOM 3469 O O . VAL B 1 100 ? -6.477 -7.039 -2.309 1 98.94 100 VAL B O 1
ATOM 3472 N N . GLY B 1 101 ? -7.488 -8.531 -3.537 1 98.88 101 GLY B N 1
ATOM 3473 C CA . GLY B 1 101 ? -6.676 -8.398 -4.734 1 98.88 101 GLY B CA 1
ATOM 3474 C C . GLY B 1 101 ? -7.492 -8.164 -5.988 1 98.88 101 GLY B C 1
ATOM 3475 O O . GLY B 1 101 ? -8.5 -8.836 -6.215 1 98.88 101 GLY B O 1
ATOM 3476 N N . VAL B 1 102 ? -7.062 -7.164 -6.781 1 98.88 102 VAL B N 1
ATOM 3477 C CA . VAL B 1 102 ? -7.828 -6.871 -7.988 1 98.88 102 VAL B CA 1
ATOM 3478 C C . VAL B 1 102 ? -6.902 -6.312 -9.07 1 98.88 102 VAL B C 1
ATOM 3480 O O . VAL B 1 102 ? -5.949 -5.594 -8.766 1 98.88 102 VAL B O 1
ATOM 3483 N N . GLU B 1 103 ? -7.188 -6.691 -10.281 1 98.62 103 GLU B N 1
ATOM 3484 C CA . GLU B 1 103 ? -6.488 -6.125 -11.43 1 98.62 103 GLU B CA 1
ATOM 3485 C C . GLU B 1 103 ? -7.332 -6.234 -12.695 1 98.62 103 GLU B C 1
ATOM 3487 O O . GLU B 1 103 ? -8.031 -7.23 -12.898 1 98.62 103 GLU B O 1
ATOM 3492 N N . SER B 1 104 ? -7.375 -5.242 -13.461 1 98.44 104 SER B N 1
ATOM 3493 C CA . SER B 1 104 ? -7.82 -5.289 -14.852 1 98.44 104 SER B CA 1
ATOM 3494 C C . SER B 1 104 ? -6.676 -4.965 -15.805 1 98.44 104 SER B C 1
ATOM 3496 O O . SER B 1 104 ? -6.473 -3.807 -16.172 1 98.44 104 SER B O 1
ATOM 3498 N N . MET B 1 105 ? -5.984 -6 -16.172 1 97.88 105 MET B N 1
ATOM 3499 C CA . MET B 1 105 ? -4.816 -5.789 -17.016 1 97.88 105 MET B CA 1
ATOM 3500 C C . MET B 1 105 ? -5.242 -5.395 -18.438 1 97.88 105 MET B C 1
ATOM 3502 O O . MET B 1 105 ? -4.473 -4.77 -19.156 1 97.88 105 MET B O 1
ATOM 3506 N N . THR B 1 106 ? -6.504 -5.746 -18.812 1 98.25 106 THR B N 1
ATOM 3507 C CA . THR B 1 106 ? -7.062 -5.309 -20.094 1 98.25 106 THR B CA 1
ATOM 3508 C C . THR B 1 106 ? -7.109 -3.785 -20.156 1 98.25 106 THR B C 1
ATOM 3510 O O . THR B 1 106 ? -6.633 -3.191 -21.141 1 98.25 106 THR B O 1
ATOM 3513 N N . LEU B 1 107 ? -7.617 -3.158 -19.125 1 97.94 107 LEU B N 1
ATOM 3514 C CA . LEU B 1 107 ? -7.891 -1.726 -19.156 1 97.94 107 LEU B CA 1
ATOM 3515 C C . LEU B 1 107 ? -6.719 -0.935 -18.594 1 97.94 107 LEU B C 1
ATOM 3517 O O . LEU B 1 107 ? -6.617 0.276 -18.797 1 97.94 107 LEU B O 1
ATOM 3521 N N . ASN B 1 108 ? -5.891 -1.599 -17.828 1 97.12 108 ASN B N 1
ATOM 3522 C CA . ASN B 1 108 ? -4.73 -0.969 -17.203 1 97.12 108 ASN B CA 1
ATOM 3523 C C . ASN B 1 108 ? -3.459 -1.782 -17.422 1 97.12 108 ASN B C 1
ATOM 3525 O O . ASN B 1 108 ? -2.875 -2.307 -16.469 1 97.12 108 ASN B O 1
ATOM 3529 N N . PRO B 1 109 ? -2.965 -1.865 -18.641 1 95.81 109 PRO B N 1
ATOM 3530 C CA . PRO B 1 109 ? -1.735 -2.613 -18.922 1 95.81 109 PRO B CA 1
ATOM 3531 C C . PRO B 1 109 ? -0.516 -2.027 -18.219 1 95.81 109 PRO B C 1
ATOM 3533 O O . PRO B 1 109 ? -0.525 -0.857 -17.828 1 95.81 109 PRO B O 1
ATOM 3536 N N . ARG B 1 110 ? 0.505 -2.871 -18.016 1 94.06 110 ARG B N 1
ATOM 3537 C CA . ARG B 1 110 ? 1.747 -2.412 -17.406 1 94.06 110 ARG B CA 1
ATOM 3538 C C . ARG B 1 110 ? 2.281 -1.172 -18.109 1 94.06 110 ARG B C 1
ATOM 3540 O O . ARG B 1 110 ? 2.42 -1.162 -19.328 1 94.06 110 ARG B O 1
ATOM 3547 N N . PRO B 1 111 ? 2.605 -0.185 -17.344 1 93.56 111 PRO B N 1
ATOM 3548 C CA . PRO B 1 111 ? 3.264 0.969 -17.969 1 93.56 111 PRO B CA 1
ATOM 3549 C C . PRO B 1 111 ? 4.746 0.73 -18.234 1 93.56 111 PRO B C 1
ATOM 3551 O O . PRO B 1 111 ? 5.309 -0.271 -17.766 1 93.56 111 PRO B O 1
ATOM 3554 N N . THR B 1 112 ? 5.324 1.606 -19.047 1 94.31 112 THR B N 1
ATOM 3555 C CA . THR B 1 112 ? 6.773 1.657 -19.172 1 94.31 112 THR B CA 1
ATOM 3556 C C . THR B 1 112 ? 7.383 2.588 -18.125 1 94.31 112 THR B C 1
ATOM 3558 O O . THR B 1 112 ? 7.359 3.811 -18.281 1 94.31 112 THR B O 1
ATOM 3561 N N . PRO B 1 113 ? 7.922 1.992 -17.094 1 96.62 113 PRO B N 1
ATOM 3562 C CA . PRO B 1 113 ? 8.508 2.861 -16.062 1 96.62 113 PRO B CA 1
ATOM 3563 C C . PRO B 1 113 ? 9.695 3.67 -16.578 1 96.62 113 PRO B C 1
ATOM 3565 O O . PRO B 1 113 ? 10.469 3.178 -17.406 1 96.62 113 PRO B O 1
ATOM 3568 N N . GLU B 1 114 ? 9.805 4.875 -16.109 1 96.31 114 GLU B N 1
ATOM 3569 C CA . GLU B 1 114 ? 10.922 5.746 -16.453 1 96.31 114 GLU B CA 1
ATOM 3570 C C . GLU B 1 114 ? 11.711 6.156 -15.211 1 96.31 114 GLU B C 1
ATOM 3572 O O . GLU B 1 114 ? 11.125 6.422 -14.164 1 96.31 114 GLU B O 1
ATOM 3577 N N . VAL B 1 115 ? 13 6.117 -15.32 1 97.94 115 VAL B N 1
ATOM 3578 C CA . VAL B 1 115 ? 13.875 6.562 -14.234 1 97.94 115 VAL B CA 1
ATOM 3579 C C . VAL B 1 115 ? 14.875 7.586 -14.766 1 97.94 115 VAL B C 1
ATOM 3581 O O . VAL B 1 115 ? 15.172 7.609 -15.961 1 97.94 115 VAL B O 1
ATOM 3584 N N . VAL B 1 116 ? 15.344 8.445 -13.938 1 98.06 116 VAL B N 1
ATOM 3585 C CA . VAL B 1 116 ? 16.312 9.461 -14.32 1 98.06 116 VAL B CA 1
ATOM 3586 C C . VAL B 1 116 ? 17.672 8.805 -14.562 1 98.06 116 VAL B C 1
ATOM 3588 O O . VAL B 1 116 ? 17.906 7.668 -14.164 1 98.06 116 VAL B O 1
ATOM 3591 N N . ASP B 1 117 ? 18.625 9.508 -15.141 1 97.38 117 ASP B N 1
ATOM 3592 C CA . ASP B 1 117 ? 19.938 8.992 -15.523 1 97.38 117 ASP B CA 1
ATOM 3593 C C . ASP B 1 117 ? 20.734 8.539 -14.297 1 97.38 117 ASP B C 1
ATOM 3595 O O . ASP B 1 117 ? 21.391 7.5 -14.32 1 97.38 117 ASP B O 1
ATOM 3599 N N . ALA B 1 118 ? 20.625 9.328 -13.234 1 96.88 118 ALA B N 1
ATOM 3600 C CA . ALA B 1 118 ? 21.375 9.016 -12.023 1 96.88 118 ALA B CA 1
ATOM 3601 C C . ALA B 1 118 ? 20.984 7.645 -11.469 1 96.88 118 ALA B C 1
ATOM 3603 O O . ALA B 1 118 ? 21.812 6.941 -10.891 1 96.88 118 ALA B O 1
ATOM 3604 N N . VAL B 1 119 ? 19.734 7.25 -11.688 1 98.19 119 VAL B N 1
ATOM 3605 C CA . VAL B 1 119 ? 19.234 5.957 -11.234 1 98.19 119 VAL B CA 1
ATOM 3606 C C . VAL B 1 119 ? 19.562 4.883 -12.273 1 98.19 119 VAL B C 1
ATOM 3608 O O . VAL B 1 119 ? 20.031 3.795 -11.922 1 98.19 119 VAL B O 1
ATOM 3611 N N . ARG B 1 120 ? 19.438 5.238 -13.453 1 97.44 120 ARG B N 1
ATOM 3612 C CA . ARG B 1 120 ? 19.578 4.316 -14.578 1 97.44 120 ARG B CA 1
ATOM 3613 C C . ARG B 1 120 ? 21.016 3.803 -14.68 1 97.44 120 ARG B C 1
ATOM 3615 O O . ARG B 1 120 ? 21.25 2.725 -15.227 1 97.44 120 ARG B O 1
ATOM 3622 N N . THR B 1 121 ? 22.016 4.566 -14.211 1 97.19 121 THR B N 1
ATOM 3623 C CA . THR B 1 121 ? 23.422 4.211 -14.328 1 97.19 121 THR B CA 1
ATOM 3624 C C . THR B 1 121 ? 23.734 2.938 -13.547 1 97.19 121 THR B C 1
ATOM 3626 O O . THR B 1 121 ? 24.688 2.234 -13.852 1 97.19 121 THR B O 1
ATOM 3629 N N . ASN B 1 122 ? 22.922 2.67 -12.523 1 98.19 122 ASN B N 1
ATOM 3630 C CA . ASN B 1 122 ? 23.016 1.398 -11.812 1 98.19 122 ASN B CA 1
ATOM 3631 C C . ASN B 1 122 ? 22.344 0.272 -12.586 1 98.19 122 ASN B C 1
ATOM 3633 O O . ASN B 1 122 ? 21.141 0.333 -12.852 1 98.19 122 ASN B O 1
ATOM 3637 N N . GLN B 1 123 ? 23.094 -0.755 -12.898 1 98.25 123 GLN B N 1
ATOM 3638 C CA . GLN B 1 123 ? 22.594 -1.803 -13.773 1 98.25 123 GLN B CA 1
ATOM 3639 C C . GLN B 1 123 ? 21.375 -2.498 -13.156 1 98.25 123 GLN B C 1
ATOM 3641 O O . GLN B 1 123 ? 20.422 -2.828 -13.852 1 98.25 123 GLN B O 1
ATOM 3646 N N . GLN B 1 124 ? 21.469 -2.797 -11.914 1 98.56 124 GLN B N 1
ATOM 3647 C CA . GLN B 1 124 ? 20.344 -3.459 -11.258 1 98.56 124 GLN B CA 1
ATOM 3648 C C . GLN B 1 124 ? 19.109 -2.572 -11.273 1 98.56 124 GLN B C 1
ATOM 3650 O O . GLN B 1 124 ? 17.984 -3.068 -11.406 1 98.56 124 GLN B O 1
ATOM 3655 N N . ALA B 1 125 ? 19.344 -1.24 -11.078 1 98.62 125 ALA B N 1
ATOM 3656 C CA . ALA B 1 125 ? 18.234 -0.299 -11.164 1 98.62 125 ALA B CA 1
ATOM 3657 C C . ALA B 1 125 ? 17.625 -0.298 -12.57 1 98.62 125 ALA B C 1
ATOM 3659 O O . ALA B 1 125 ? 16.391 -0.248 -12.719 1 98.62 125 ALA B O 1
ATOM 3660 N N . GLU B 1 126 ? 18.469 -0.302 -13.57 1 98.25 126 GLU B N 1
ATOM 3661 C CA . GLU B 1 126 ? 17.984 -0.374 -14.953 1 98.25 126 GLU B CA 1
ATOM 3662 C C . GLU B 1 126 ? 17.203 -1.656 -15.195 1 98.25 126 GLU B C 1
ATOM 3664 O O . GLU B 1 126 ? 16.172 -1.641 -15.883 1 98.25 126 GLU B O 1
ATOM 3669 N N . ASP B 1 127 ? 17.641 -2.76 -14.641 1 98.25 127 ASP B N 1
ATOM 3670 C CA . ASP B 1 127 ? 16.984 -4.055 -14.805 1 98.25 127 ASP B CA 1
ATOM 3671 C C . ASP B 1 127 ? 15.586 -4.047 -14.18 1 98.25 127 ASP B C 1
ATOM 3673 O O . ASP B 1 127 ? 14.703 -4.793 -14.602 1 98.25 127 ASP B O 1
ATOM 3677 N N . CYS B 1 128 ? 15.32 -3.197 -13.172 1 97.75 128 CYS B N 1
ATOM 3678 C CA . CYS B 1 128 ? 14.055 -3.125 -12.453 1 97.75 128 CYS B CA 1
ATOM 3679 C C . CYS B 1 128 ? 12.922 -2.732 -13.398 1 97.75 128 CYS B C 1
ATOM 3681 O O . CYS B 1 128 ? 11.758 -3.082 -13.164 1 97.75 128 CYS B O 1
ATOM 3683 N N . ILE B 1 129 ? 13.273 -1.998 -14.422 1 97.25 129 ILE B N 1
ATOM 3684 C CA . ILE B 1 129 ? 12.203 -1.398 -15.211 1 97.25 129 ILE B CA 1
ATOM 3685 C C . ILE B 1 129 ? 12.039 -2.166 -16.516 1 97.25 129 ILE B C 1
ATOM 3687 O O . ILE B 1 129 ? 11.195 -1.809 -17.359 1 97.25 129 ILE B O 1
ATOM 3691 N N . GLN B 1 130 ? 12.805 -3.236 -16.719 1 96.75 130 GLN B N 1
ATOM 3692 C CA . GLN B 1 130 ? 12.688 -4.055 -17.922 1 96.75 130 GLN B CA 1
ATOM 3693 C C . GLN B 1 130 ? 11.383 -4.848 -17.922 1 96.75 130 GLN B C 1
ATOM 3695 O O . GLN B 1 130 ? 10.82 -5.121 -16.859 1 96.75 130 GLN B O 1
ATOM 3700 N N . PRO B 1 131 ? 10.875 -5.152 -19.094 1 95.44 131 PRO B N 1
ATOM 3701 C CA . PRO B 1 131 ? 9.625 -5.914 -19.172 1 95.44 131 PRO B CA 1
ATOM 3702 C C . PRO B 1 131 ? 9.742 -7.312 -18.578 1 95.44 131 PRO B C 1
ATOM 3704 O O . PRO B 1 131 ? 10.828 -7.91 -18.609 1 95.44 131 PRO B O 1
ATOM 3707 N N . MET B 1 132 ? 8.633 -7.816 -18.109 1 94.69 132 MET B N 1
ATOM 3708 C CA . MET B 1 132 ? 8.609 -9.109 -17.438 1 94.69 132 MET B CA 1
ATOM 3709 C C . MET B 1 132 ? 9.039 -10.227 -18.391 1 94.69 132 MET B C 1
ATOM 3711 O O . MET B 1 132 ? 9.695 -11.188 -17.969 1 94.69 132 MET B O 1
ATOM 3715 N N . GLY B 1 133 ? 8.625 -10.086 -19.688 1 95.38 133 GLY B N 1
ATOM 3716 C CA . GLY B 1 133 ? 9.062 -11.07 -20.656 1 95.38 133 GLY B CA 1
ATOM 3717 C C . GLY B 1 133 ? 10.57 -11.156 -20.781 1 95.38 133 GLY B C 1
ATOM 3718 O O . GLY B 1 133 ? 11.125 -12.234 -21 1 95.38 133 GLY B O 1
ATOM 3719 N N . TRP B 1 134 ? 11.219 -10 -20.703 1 96.69 134 TRP B N 1
ATOM 3720 C CA . TRP B 1 134 ? 12.68 -9.953 -20.719 1 96.69 134 TRP B CA 1
ATOM 3721 C C . TRP B 1 134 ? 13.25 -10.758 -19.547 1 96.69 134 TRP B C 1
ATOM 3723 O O . TRP B 1 134 ? 14.211 -11.516 -19.734 1 96.69 134 TRP B O 1
ATOM 3733 N N . THR B 1 135 ? 12.688 -10.68 -18.391 1 96.94 135 THR B N 1
ATOM 3734 C CA . THR B 1 135 ? 13.18 -11.406 -17.234 1 96.94 135 THR B CA 1
ATOM 3735 C C . THR B 1 135 ? 13.008 -12.906 -17.406 1 96.94 135 THR B C 1
ATOM 3737 O O . THR B 1 135 ? 13.836 -13.695 -16.938 1 96.94 135 THR B O 1
ATOM 3740 N N . SER B 1 136 ? 11.891 -13.336 -18.031 1 97.5 136 SER B N 1
ATOM 3741 C CA . SER B 1 136 ? 11.695 -14.75 -18.344 1 97.5 136 SER B CA 1
ATOM 3742 C C . SER B 1 136 ? 12.852 -15.305 -19.172 1 97.5 136 SER B C 1
ATOM 3744 O O . SER B 1 136 ? 13.352 -16.406 -18.891 1 97.5 136 SER B O 1
ATOM 3746 N N . GLU B 1 137 ? 13.234 -14.555 -20.141 1 97.69 137 GLU B N 1
ATOM 3747 C CA . GLU B 1 137 ? 14.32 -14.977 -21.016 1 97.69 137 GLU B CA 1
ATOM 3748 C C . GLU B 1 137 ? 15.656 -14.977 -20.297 1 97.69 137 GLU B C 1
ATOM 3750 O O . GLU B 1 137 ? 16.516 -15.82 -20.547 1 97.69 137 GLU B O 1
ATOM 3755 N N . MET B 1 138 ? 15.859 -13.969 -19.406 1 97.5 138 MET B N 1
ATOM 3756 C CA . MET B 1 138 ? 17.094 -13.93 -18.625 1 97.5 138 MET B CA 1
ATOM 3757 C C . MET B 1 138 ? 17.219 -15.172 -17.75 1 97.5 138 MET B C 1
ATOM 3759 O O . MET B 1 138 ? 18.297 -15.773 -17.672 1 97.5 138 MET B O 1
ATOM 3763 N N . VAL B 1 139 ? 16.156 -15.578 -17.094 1 97.94 139 VAL B N 1
ATOM 3764 C CA . VAL B 1 139 ? 16.172 -16.766 -16.25 1 97.94 139 VAL B CA 1
ATOM 3765 C C . VAL B 1 139 ? 16.406 -18 -17.109 1 97.94 139 VAL B C 1
ATOM 3767 O O . VAL B 1 139 ? 17.234 -18.859 -16.75 1 97.94 139 VAL B O 1
ATOM 3770 N N . ALA B 1 140 ? 15.688 -18.125 -18.203 1 97.69 140 ALA B N 1
ATOM 3771 C CA . ALA B 1 140 ? 15.828 -19.281 -19.094 1 97.69 140 ALA B CA 1
ATOM 3772 C C . ALA B 1 140 ? 17.281 -19.453 -19.547 1 97.69 140 ALA B C 1
ATOM 3774 O O . ALA B 1 140 ? 17.797 -20.578 -19.578 1 97.69 140 ALA B O 1
ATOM 3775 N N . THR B 1 141 ? 17.875 -18.344 -19.859 1 96.94 141 THR B N 1
ATOM 3776 C CA . THR B 1 141 ? 19.25 -18.359 -20.375 1 96.94 141 THR B CA 1
ATOM 3777 C C . THR B 1 141 ? 20.234 -18.641 -19.25 1 96.94 141 THR B C 1
ATOM 3779 O O . THR B 1 141 ? 21.078 -19.531 -19.359 1 96.94 141 THR B O 1
ATOM 3782 N N . ALA B 1 142 ? 20.156 -17.938 -18.172 1 97.56 142 ALA B N 1
ATOM 3783 C CA . ALA B 1 142 ? 21.141 -18 -17.094 1 97.56 142 ALA B CA 1
ATOM 3784 C C . ALA B 1 142 ? 21.109 -19.359 -16.406 1 97.56 142 ALA B C 1
ATOM 3786 O O . ALA B 1 142 ? 22.156 -19.844 -15.953 1 97.56 142 ALA B O 1
ATOM 3787 N N . TYR B 1 143 ? 19.938 -19.953 -16.375 1 97.38 143 TYR B N 1
ATOM 3788 C CA . TYR B 1 143 ? 19.812 -21.188 -15.602 1 97.38 143 TYR B CA 1
ATOM 3789 C C . TYR B 1 143 ? 19.5 -22.359 -16.516 1 97.38 143 TYR B C 1
ATOM 3791 O O . TYR B 1 143 ? 19.094 -23.422 -16.047 1 97.38 143 TYR B O 1
ATOM 3799 N N . ASP B 1 144 ? 19.594 -22.188 -17.734 1 96.31 144 ASP B N 1
ATOM 3800 C CA . ASP B 1 144 ? 19.531 -23.203 -18.766 1 96.31 144 ASP B CA 1
ATOM 3801 C C . ASP B 1 144 ? 18.203 -23.969 -18.703 1 96.31 144 ASP B C 1
ATOM 3803 O O . ASP B 1 144 ? 18.188 -25.188 -18.609 1 96.31 144 ASP B O 1
ATOM 3807 N N . VAL B 1 145 ? 17.141 -23.266 -18.734 1 98.25 145 VAL B N 1
ATOM 3808 C CA . VAL B 1 145 ? 15.805 -23.859 -18.812 1 98.25 145 VAL B CA 1
ATOM 3809 C C . VAL B 1 145 ? 15.359 -23.906 -20.281 1 98.25 145 VAL B C 1
ATOM 3811 O O . VAL B 1 145 ? 14.891 -22.906 -20.828 1 98.25 145 VAL B O 1
ATOM 3814 N N . SER B 1 146 ? 15.352 -25.047 -20.844 1 97.62 146 SER B N 1
ATOM 3815 C CA . SER B 1 146 ? 15.109 -25.203 -22.281 1 97.62 146 SER B CA 1
ATOM 3816 C C . SER B 1 146 ? 13.641 -24.938 -22.625 1 97.62 146 SER B C 1
ATOM 3818 O O . SER B 1 146 ? 12.773 -25.016 -21.75 1 97.62 146 SER B O 1
ATOM 3820 N N . ARG B 1 147 ? 13.406 -24.641 -23.891 1 97.25 147 ARG B N 1
ATOM 3821 C CA . ARG B 1 147 ? 12.047 -24.484 -24.406 1 97.25 147 ARG B CA 1
ATOM 3822 C C . ARG B 1 147 ? 11.227 -25.75 -24.141 1 97.25 147 ARG B C 1
ATOM 3824 O O . ARG B 1 147 ? 10.055 -25.656 -23.75 1 97.25 147 ARG B O 1
ATOM 3831 N N . GLU B 1 148 ? 11.766 -26.891 -24.344 1 97.81 148 GLU B N 1
ATOM 3832 C CA . GLU B 1 148 ? 11.086 -28.156 -24.141 1 97.81 148 GLU B CA 1
ATOM 3833 C C . GLU B 1 148 ? 10.664 -28.328 -22.672 1 97.81 148 GLU B C 1
ATOM 3835 O O . GLU B 1 148 ? 9.539 -28.75 -22.391 1 97.81 148 GLU B O 1
ATOM 3840 N N . LYS B 1 149 ? 11.539 -28.047 -21.797 1 98.25 149 LYS B N 1
ATOM 3841 C CA . LYS B 1 149 ? 11.234 -28.125 -20.359 1 98.25 149 LYS B CA 1
ATOM 3842 C C . LYS B 1 149 ? 10.109 -27.156 -20 1 98.25 149 LYS B C 1
ATOM 3844 O O . LYS B 1 149 ? 9.211 -27.5 -19.234 1 98.25 149 LYS B O 1
ATOM 3849 N N . GLN B 1 150 ? 10.242 -25.938 -20.484 1 98.62 150 GLN B N 1
ATOM 3850 C CA . GLN B 1 150 ? 9.211 -24.938 -20.234 1 98.62 150 GLN B CA 1
ATOM 3851 C C . GLN B 1 150 ? 7.844 -25.438 -20.688 1 98.62 150 GLN B C 1
ATOM 3853 O O . GLN B 1 150 ? 6.859 -25.344 -19.953 1 98.62 150 GLN B O 1
ATOM 3858 N N . ASP B 1 151 ? 7.773 -26 -21.875 1 98.69 151 ASP B N 1
ATOM 3859 C CA . ASP B 1 151 ? 6.52 -26.5 -22.406 1 98.69 151 ASP B CA 1
ATOM 3860 C C . ASP B 1 151 ? 6.008 -27.688 -21.594 1 98.69 151 ASP B C 1
ATOM 3862 O O . ASP B 1 151 ? 4.797 -27.875 -21.438 1 98.69 151 ASP B O 1
ATOM 3866 N N . GLN B 1 152 ? 6.883 -28.5 -21.125 1 98.56 152 GLN B N 1
ATOM 3867 C CA . GLN B 1 152 ? 6.496 -29.609 -20.281 1 98.56 152 GLN B CA 1
ATOM 3868 C C . GLN B 1 152 ? 5.805 -29.141 -19.016 1 98.56 152 GLN B C 1
ATOM 3870 O O . GLN B 1 152 ? 4.766 -29.672 -18.625 1 98.56 152 GLN B O 1
ATOM 3875 N N . TYR B 1 153 ? 6.367 -28.188 -18.344 1 98.69 153 TYR B N 1
ATOM 3876 C CA . TYR B 1 153 ? 5.773 -27.656 -17.125 1 98.69 153 TYR B CA 1
ATOM 3877 C C . TYR B 1 153 ? 4.473 -26.906 -17.422 1 98.69 153 TYR B C 1
ATOM 3879 O O . TYR B 1 153 ? 3.529 -26.953 -16.625 1 98.69 153 TYR B O 1
ATOM 3887 N N . ALA B 1 154 ? 4.457 -26.188 -18.531 1 98.75 154 ALA B N 1
ATOM 3888 C CA . ALA B 1 154 ? 3.217 -25.547 -18.969 1 98.75 154 ALA B CA 1
ATOM 3889 C C . ALA B 1 154 ? 2.109 -26.562 -19.188 1 98.75 154 ALA B C 1
ATOM 3891 O O . ALA B 1 154 ? 0.952 -26.328 -18.828 1 98.75 154 ALA B O 1
ATOM 3892 N N . LEU B 1 155 ? 2.465 -27.656 -19.812 1 98.75 155 LEU B N 1
ATOM 3893 C CA . LEU B 1 155 ? 1.492 -28.719 -20.078 1 98.75 155 LEU B CA 1
ATOM 3894 C C . LEU B 1 155 ? 0.894 -29.234 -18.781 1 98.75 155 LEU B C 1
ATOM 3896 O O . LEU B 1 155 ? -0.299 -29.547 -18.719 1 98.75 155 LEU B O 1
ATOM 3900 N N . ILE B 1 156 ? 1.708 -29.391 -17.75 1 98.62 156 ILE B N 1
ATOM 3901 C CA . ILE B 1 156 ? 1.22 -29.828 -16.453 1 98.62 156 ILE B CA 1
ATOM 3902 C C . ILE B 1 156 ? 0.141 -28.859 -15.961 1 98.62 156 ILE B C 1
ATOM 3904 O O . ILE B 1 156 ? -0.934 -29.297 -15.531 1 98.62 156 ILE B O 1
ATOM 3908 N N . SER B 1 157 ? 0.429 -27.562 -16.016 1 98.69 157 SER B N 1
ATOM 3909 C CA . SER B 1 157 ? -0.508 -26.547 -15.562 1 98.69 157 SER B CA 1
ATOM 3910 C C . SER B 1 157 ? -1.814 -26.609 -16.344 1 98.69 157 SER B C 1
ATOM 3912 O O . SER B 1 157 ? -2.898 -26.594 -15.758 1 98.69 157 SER B O 1
ATOM 3914 N N . HIS B 1 158 ? -1.697 -26.688 -17.656 1 98.56 158 HIS B N 1
ATOM 3915 C CA . HIS B 1 158 ? -2.869 -26.703 -18.531 1 98.56 158 HIS B CA 1
ATOM 3916 C C . HIS B 1 158 ? -3.705 -27.953 -18.281 1 98.56 158 HIS B C 1
ATOM 3918 O O . HIS B 1 158 ? -4.934 -27.891 -18.203 1 98.56 158 HIS B O 1
ATOM 3924 N N . THR B 1 159 ? -3.074 -29.062 -18.219 1 98.44 159 THR B N 1
ATOM 3925 C CA . THR B 1 159 ? -3.76 -30.344 -18.016 1 98.44 159 THR B CA 1
ATOM 3926 C C . THR B 1 159 ? -4.492 -30.359 -16.672 1 98.44 159 THR B C 1
ATOM 3928 O O . THR B 1 159 ? -5.656 -30.75 -16.609 1 98.44 159 THR B O 1
ATOM 3931 N N . ARG B 1 160 ? -3.844 -29.969 -15.664 1 98.56 160 ARG B N 1
ATOM 3932 C CA . ARG B 1 160 ? -4.441 -29.938 -14.328 1 98.56 160 ARG B CA 1
ATOM 3933 C C . ARG B 1 160 ? -5.617 -28.969 -14.273 1 98.56 160 ARG B C 1
ATOM 3935 O O . ARG B 1 160 ? -6.648 -29.266 -13.664 1 98.56 160 ARG B O 1
ATOM 3942 N N . ALA B 1 161 ? -5.453 -27.781 -14.867 1 98.25 161 ALA B N 1
ATOM 3943 C CA . ALA B 1 161 ? -6.535 -26.797 -14.875 1 98.25 161 ALA B CA 1
ATOM 3944 C C . ALA B 1 161 ? -7.762 -27.344 -15.602 1 98.25 161 ALA B C 1
ATOM 3946 O O . ALA B 1 161 ? -8.891 -27.172 -15.141 1 98.25 161 ALA B O 1
ATOM 3947 N N . GLU B 1 162 ? -7.516 -27.953 -16.734 1 97.94 162 GLU B N 1
ATOM 3948 C CA . GLU B 1 162 ? -8.617 -28.531 -17.5 1 97.94 162 GLU B CA 1
ATOM 3949 C C . GLU B 1 162 ? -9.344 -29.609 -16.688 1 97.94 162 GLU B C 1
ATOM 3951 O O . GLU B 1 162 ? -10.57 -29.625 -16.641 1 97.94 162 GLU B O 1
ATOM 3956 N N . LYS B 1 163 ? -8.625 -30.484 -16.094 1 97.81 163 LYS B N 1
ATOM 3957 C CA . LYS B 1 163 ? -9.203 -31.531 -15.25 1 97.81 163 LYS B CA 1
ATOM 3958 C C . LYS B 1 163 ? -9.992 -30.938 -14.086 1 97.81 163 LYS B C 1
ATOM 3960 O O . LYS B 1 163 ? -11.047 -31.453 -13.727 1 97.81 163 LYS B O 1
ATOM 3965 N N . SER B 1 164 ? -9.453 -29.938 -13.477 1 97.44 164 SER B N 1
ATOM 3966 C CA . SER B 1 164 ? -10.094 -29.281 -12.344 1 97.44 164 SER B CA 1
ATOM 3967 C C . SER B 1 164 ? -11.43 -28.672 -12.734 1 97.44 164 SER B C 1
ATOM 3969 O O . SER B 1 164 ? -12.398 -28.734 -11.969 1 97.44 164 SER B O 1
ATOM 3971 N N . ILE B 1 165 ? -11.469 -28.047 -13.867 1 95.56 165 ILE B N 1
ATOM 3972 C CA . ILE B 1 165 ? -12.719 -27.484 -14.367 1 95.56 165 ILE B CA 1
ATOM 3973 C C . ILE B 1 165 ? -13.734 -28.609 -14.594 1 95.56 165 ILE B C 1
ATOM 3975 O O . ILE B 1 165 ? -14.898 -28.484 -14.211 1 95.56 165 ILE B O 1
ATOM 3979 N N . GLU B 1 166 ? -13.297 -29.672 -15.234 1 95.75 166 GLU B N 1
ATOM 3980 C CA . GLU B 1 166 ? -14.156 -30.812 -15.516 1 95.75 166 GLU B CA 1
ATOM 3981 C C . GLU B 1 166 ? -14.734 -31.391 -14.227 1 95.75 166 GLU B C 1
ATOM 3983 O O . GLU B 1 166 ? -15.883 -31.844 -14.203 1 95.75 166 GLU B O 1
ATOM 3988 N N . LYS B 1 167 ? -13.969 -31.406 -13.227 1 96.69 167 LYS B N 1
ATOM 3989 C CA . LYS B 1 167 ? -14.375 -32 -11.961 1 96.69 167 LYS B CA 1
ATOM 3990 C C . LYS B 1 167 ? -15.156 -30.984 -11.109 1 96.69 167 LYS B C 1
ATOM 3992 O O . LYS B 1 167 ? -15.641 -31.328 -10.031 1 96.69 167 LYS B O 1
ATOM 3997 N N . GLY B 1 168 ? -15.219 -29.781 -11.5 1 96.25 168 GLY B N 1
ATOM 3998 C CA . GLY B 1 168 ? -15.953 -28.75 -10.773 1 96.25 168 GLY B CA 1
ATOM 3999 C C . GLY B 1 168 ? -15.234 -28.281 -9.523 1 96.25 168 GLY B C 1
ATOM 4000 O O . GLY B 1 168 ? -15.867 -27.859 -8.555 1 96.25 168 GLY B O 1
ATOM 4001 N N . ILE B 1 169 ? -13.961 -28.281 -9.539 1 96.56 169 ILE B N 1
ATOM 4002 C CA . ILE B 1 169 ? -13.141 -28 -8.359 1 96.56 169 ILE B CA 1
ATOM 4003 C C . ILE B 1 169 ? -13.305 -26.547 -7.949 1 96.56 169 ILE B C 1
ATOM 4005 O O . ILE B 1 169 ? -13.344 -26.219 -6.762 1 96.56 169 ILE B O 1
ATOM 4009 N N . PHE B 1 170 ? -13.422 -25.609 -8.898 1 96.12 170 PHE B N 1
ATOM 4010 C CA . PHE B 1 170 ? -13.352 -24.188 -8.633 1 96.12 170 PHE B CA 1
ATOM 4011 C C . PHE B 1 170 ? -14.719 -23.641 -8.211 1 96.12 170 PHE B C 1
ATOM 4013 O O . PHE B 1 170 ? -14.828 -22.5 -7.766 1 96.12 170 PHE B O 1
ATOM 4020 N N . VAL B 1 171 ? -15.727 -24.453 -8.25 1 92.94 171 VAL B N 1
ATOM 4021 C CA . VAL B 1 171 ? -17.094 -24.031 -7.988 1 92.94 171 VAL B CA 1
ATOM 4022 C C . VAL B 1 171 ? -17.219 -23.516 -6.551 1 92.94 171 VAL B C 1
ATOM 4024 O O . VAL B 1 171 ? -17.922 -22.531 -6.289 1 92.94 171 VAL B O 1
ATOM 4027 N N . GLU B 1 172 ? -16.484 -24.109 -5.695 1 89.44 172 GLU B N 1
ATOM 4028 C CA . GLU B 1 172 ? -16.609 -23.75 -4.285 1 89.44 172 GLU B CA 1
ATOM 4029 C C . GLU B 1 172 ? -15.852 -22.469 -3.955 1 89.44 172 GLU B C 1
AT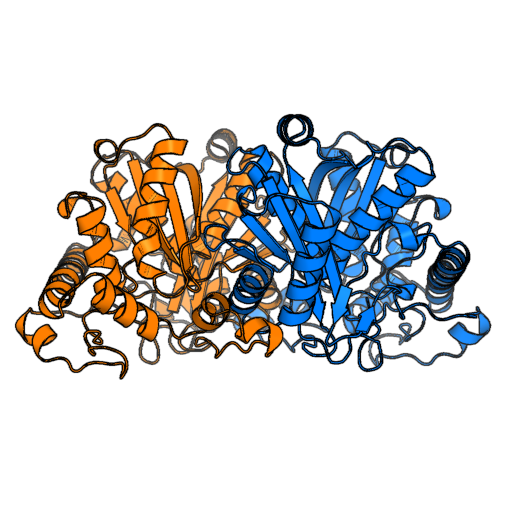OM 4031 O O . GLU B 1 172 ? -16.109 -21.828 -2.936 1 89.44 172 GLU B O 1
ATOM 4036 N N . GLU B 1 173 ? -14.93 -22.109 -4.816 1 94.19 173 GLU B N 1
ATOM 4037 C CA . GLU B 1 173 ? -14.094 -20.969 -4.465 1 94.19 173 GLU B CA 1
ATOM 4038 C C . GLU B 1 173 ? -14.461 -19.734 -5.289 1 94.19 173 GLU B C 1
ATOM 4040 O O . GLU B 1 173 ? -13.992 -18.641 -5.012 1 94.19 173 GLU B O 1
ATOM 4045 N N . ILE B 1 174 ? -15.328 -19.875 -6.281 1 97.31 174 ILE B N 1
ATOM 4046 C CA . ILE B 1 174 ? -15.766 -18.75 -7.102 1 97.31 174 ILE B CA 1
ATOM 4047 C C . ILE B 1 174 ? -17.141 -18.266 -6.625 1 97.31 174 ILE B C 1
ATOM 4049 O O . ILE B 1 174 ? -18.078 -19.062 -6.5 1 97.31 174 ILE B O 1
ATOM 4053 N N . ILE B 1 175 ? -17.234 -17.047 -6.289 1 97.69 175 ILE B N 1
ATOM 4054 C CA . ILE B 1 175 ? -18.516 -16.438 -5.953 1 97.69 175 ILE B CA 1
ATOM 4055 C C . ILE B 1 175 ? -19.094 -15.75 -7.184 1 97.69 175 ILE B C 1
ATOM 4057 O O . ILE B 1 175 ? -18.422 -14.945 -7.828 1 97.69 175 ILE B O 1
ATOM 4061 N N . PRO B 1 176 ? -20.344 -16.094 -7.535 1 98.06 176 PRO B N 1
ATOM 4062 C CA . PRO B 1 176 ? -20.953 -15.406 -8.672 1 98.06 176 PRO B CA 1
ATOM 4063 C C . PRO B 1 176 ? -21.094 -13.898 -8.43 1 98.06 176 PRO B C 1
ATOM 4065 O O . PRO B 1 176 ? -21.453 -13.484 -7.328 1 98.06 176 PRO B O 1
ATOM 4068 N N . ILE B 1 177 ? -20.766 -13.141 -9.391 1 98.31 177 ILE B N 1
ATOM 4069 C CA . ILE B 1 177 ? -20.984 -11.695 -9.305 1 98.31 177 ILE B CA 1
ATOM 4070 C C . ILE B 1 177 ? -21.875 -11.242 -10.453 1 98.31 177 ILE B C 1
ATOM 4072 O O . ILE B 1 177 ? -21.922 -11.891 -11.508 1 98.31 177 ILE B O 1
ATOM 4076 N N . GLU B 1 178 ? -22.562 -10.18 -10.258 1 97.81 178 GLU B N 1
ATOM 4077 C CA . GLU B 1 178 ? -23.422 -9.602 -11.289 1 97.81 178 GLU B CA 1
ATOM 4078 C C . GLU B 1 178 ? -22.797 -8.328 -11.867 1 97.81 178 GLU B C 1
ATOM 4080 O O . GLU B 1 178 ? -22.469 -7.402 -11.133 1 97.81 178 GLU B O 1
ATOM 4085 N N . LEU B 1 179 ? -22.594 -8.328 -13.109 1 97.5 179 LEU B N 1
ATOM 4086 C CA . LEU B 1 179 ? -22.078 -7.18 -13.844 1 97.5 179 LEU B CA 1
ATOM 4087 C C . LEU B 1 179 ? -23.062 -6.75 -14.93 1 97.5 179 LEU B C 1
ATOM 4089 O O . LEU B 1 179 ? -23.234 -7.457 -15.922 1 97.5 179 LEU B O 1
ATOM 4093 N N . ARG B 1 180 ? -23.781 -5.629 -14.828 1 95.44 180 ARG B N 1
ATOM 4094 C CA . ARG B 1 180 ? -24.688 -5.043 -15.805 1 95.44 180 ARG B CA 1
ATOM 4095 C C . ARG B 1 180 ? -25.766 -6.039 -16.203 1 95.44 180 ARG B C 1
ATOM 4097 O O . ARG B 1 180 ? -26.031 -6.238 -17.391 1 95.44 180 ARG B O 1
ATOM 4104 N N . GLY B 1 181 ? -26.188 -6.758 -15.25 1 94.69 181 GLY B N 1
ATOM 4105 C CA . GLY B 1 181 ? -27.312 -7.668 -15.445 1 94.69 181 GLY B CA 1
ATOM 4106 C C . GLY B 1 181 ? -26.875 -9.078 -15.812 1 94.69 181 GLY B C 1
ATOM 4107 O O . GLY B 1 181 ? -27.703 -9.984 -15.891 1 94.69 181 GLY B O 1
ATOM 4108 N N . THR B 1 182 ? -25.656 -9.336 -15.961 1 96.56 182 THR B N 1
ATOM 4109 C CA . THR B 1 182 ? -25.141 -10.656 -16.312 1 96.56 182 THR B CA 1
ATOM 4110 C C . THR B 1 182 ? -24.391 -11.273 -15.125 1 96.56 182 THR B C 1
ATOM 4112 O O . THR B 1 182 ? -23.547 -10.625 -14.516 1 96.56 182 THR B O 1
ATOM 4115 N N . VAL B 1 183 ? -24.75 -12.492 -14.891 1 97.69 183 VAL B N 1
ATOM 4116 C CA . VAL B 1 183 ? -24.062 -13.195 -13.805 1 97.69 183 VAL B CA 1
ATOM 4117 C C . VAL B 1 183 ? -22.812 -13.875 -14.336 1 97.69 183 VAL B C 1
ATOM 4119 O O . VAL B 1 183 ? -22.875 -14.625 -15.32 1 97.69 183 VAL B O 1
ATOM 4122 N N . VAL B 1 184 ? -21.703 -13.617 -13.766 1 97.62 184 VAL B N 1
ATOM 4123 C CA . VAL B 1 184 ? -20.422 -14.266 -14.055 1 97.62 184 VAL B CA 1
ATOM 4124 C C . VAL B 1 184 ? -20.062 -15.219 -12.922 1 97.62 184 VAL B C 1
ATOM 4126 O O . VAL B 1 184 ? -19.859 -14.797 -11.781 1 97.62 184 VAL B O 1
ATOM 4129 N N . SER B 1 185 ? -19.969 -16.547 -13.273 1 96.94 185 SER B N 1
ATOM 4130 C CA . SER B 1 185 ? -19.781 -17.516 -12.195 1 96.94 185 SER B CA 1
ATOM 4131 C C . SER B 1 185 ? -18.734 -18.547 -12.555 1 96.94 185 SER B C 1
ATOM 4133 O O . SER B 1 185 ? -18.422 -19.438 -11.758 1 96.94 185 SER B O 1
ATOM 4135 N N . VAL B 1 186 ? -18.234 -18.453 -13.711 1 96.31 186 VAL B N 1
ATOM 4136 C CA . VAL B 1 186 ? -17.203 -19.375 -14.172 1 96.31 186 VAL B CA 1
ATOM 4137 C C . VAL B 1 186 ? -16.078 -18.578 -14.852 1 96.31 186 VAL B C 1
ATOM 4139 O O . VAL B 1 186 ? -16.344 -17.688 -15.648 1 96.31 186 VAL B O 1
ATOM 4142 N N . ASP B 1 187 ? -14.875 -18.922 -14.484 1 97 187 ASP B N 1
ATOM 4143 C CA . ASP B 1 187 ? -13.742 -18.281 -15.148 1 97 187 ASP B CA 1
ATOM 4144 C C . ASP B 1 187 ? -13.617 -18.75 -16.594 1 97 187 ASP B C 1
ATOM 4146 O O . ASP B 1 187 ? -13.875 -19.922 -16.906 1 97 187 ASP B O 1
ATOM 4150 N N . ASP B 1 188 ? -13.203 -17.875 -17.484 1 97.31 188 ASP B N 1
ATOM 4151 C CA . ASP B 1 188 ? -13.086 -18.234 -18.891 1 97.31 188 ASP B CA 1
ATOM 4152 C C . ASP B 1 188 ? -11.633 -18.25 -19.344 1 97.31 188 ASP B C 1
ATOM 4154 O O . ASP B 1 188 ? -11.32 -17.875 -20.484 1 97.31 188 ASP B O 1
ATOM 4158 N N . THR B 1 189 ? -10.758 -18.641 -18.547 1 96.62 189 THR B N 1
ATOM 4159 C CA . THR B 1 189 ? -9.328 -18.453 -18.766 1 96.62 189 THR B CA 1
ATOM 4160 C C . THR B 1 189 ? -8.688 -19.766 -19.234 1 96.62 189 THR B C 1
ATOM 4162 O O . THR B 1 189 ? -7.602 -19.75 -19.812 1 96.62 189 THR B O 1
ATOM 4165 N N . VAL B 1 190 ? -9.273 -20.938 -18.938 1 96.81 190 VAL B N 1
ATOM 4166 C CA . VAL B 1 190 ? -8.656 -22.234 -19.172 1 96.81 190 VAL B CA 1
ATOM 4167 C C . VAL B 1 190 ? -8.891 -22.672 -20.625 1 96.81 190 VAL B C 1
ATOM 4169 O O . VAL B 1 190 ? -10.023 -22.688 -21.094 1 96.81 190 VAL B O 1
ATOM 4172 N N . ARG B 1 191 ? -7.855 -22.984 -21.297 1 94.5 191 ARG B N 1
ATOM 4173 C CA . ARG B 1 191 ? -7.914 -23.516 -22.641 1 94.5 191 ARG B CA 1
ATOM 4174 C C . ARG B 1 191 ? -8.039 -25.031 -22.625 1 94.5 191 ARG B C 1
ATOM 4176 O O . ARG B 1 191 ? -7.254 -25.719 -21.969 1 94.5 191 ARG B O 1
ATOM 4183 N N . LYS B 1 192 ? -8.922 -25.562 -23.422 1 95.25 192 LYS B N 1
ATOM 4184 C CA . LYS B 1 192 ? -9.133 -27.016 -23.469 1 95.25 192 LYS B CA 1
ATOM 4185 C C . LYS B 1 192 ? -8.273 -27.656 -24.562 1 95.25 192 LYS B C 1
ATOM 4187 O O . LYS B 1 192 ? -8 -27.031 -25.594 1 95.25 192 LYS B O 1
ATOM 4192 N N . GLY B 1 193 ? -7.855 -28.766 -24.25 1 96.56 193 GLY B N 1
ATOM 4193 C CA . GLY B 1 193 ? -7.254 -29.609 -25.266 1 96.56 193 GLY B CA 1
ATOM 4194 C C . GLY B 1 193 ? -5.805 -29.25 -25.547 1 96.56 193 GLY B C 1
ATOM 4195 O O . GLY B 1 193 ? -5.297 -29.531 -26.641 1 96.56 193 GLY B O 1
ATOM 4196 N N . VAL B 1 194 ? -5.137 -28.641 -24.656 1 97.69 194 VAL B N 1
ATOM 4197 C CA . VAL B 1 194 ? -3.727 -28.312 -24.844 1 97.69 194 VAL B CA 1
ATOM 4198 C C . VAL B 1 194 ? -2.895 -29.594 -24.844 1 97.69 194 VAL B C 1
ATOM 4200 O O . VAL B 1 194 ? -3.08 -30.469 -24 1 97.69 194 VAL B O 1
ATOM 4203 N N . THR B 1 195 ? -2.027 -29.75 -25.844 1 98.12 195 THR B N 1
ATOM 4204 C CA . THR B 1 195 ? -1.155 -30.906 -25.953 1 98.12 195 THR B CA 1
ATOM 4205 C C . THR B 1 195 ? 0.304 -30.484 -26.078 1 98.12 195 THR B C 1
ATOM 4207 O O . THR B 1 195 ? 0.592 -29.297 -26.312 1 98.12 195 THR B O 1
ATOM 4210 N N . SER B 1 196 ? 1.154 -31.5 -25.844 1 98 196 SER B N 1
ATOM 4211 C CA . SER B 1 196 ? 2.574 -31.234 -26.047 1 98 196 SER B CA 1
ATOM 4212 C C . SER B 1 196 ? 2.846 -30.719 -27.469 1 98 196 SER B C 1
ATOM 4214 O O . SER B 1 196 ? 3.676 -29.828 -27.656 1 98 196 SER B O 1
ATOM 4216 N N . GLU B 1 197 ? 2.227 -31.281 -28.453 1 97.88 197 GLU B N 1
ATOM 4217 C CA . GLU B 1 197 ? 2.408 -30.906 -29.844 1 97.88 197 GLU B CA 1
ATOM 4218 C C . GLU B 1 197 ? 1.944 -29.469 -30.094 1 97.88 197 GLU B C 1
ATOM 4220 O O . GLU B 1 197 ? 2.621 -28.703 -30.781 1 97.88 197 GLU B O 1
ATOM 4225 N N . SER B 1 198 ? 0.763 -29.172 -29.609 1 97.81 198 SER B N 1
ATOM 4226 C CA . SER B 1 198 ? 0.246 -27.828 -29.828 1 97.81 198 SER B CA 1
ATOM 4227 C C . SER B 1 198 ? 1.153 -26.781 -29.188 1 97.81 198 SER B C 1
ATOM 4229 O O . SER B 1 198 ? 1.334 -25.688 -29.734 1 97.81 198 SER B O 1
ATOM 4231 N N . LEU B 1 199 ? 1.675 -27.047 -27.984 1 98.06 199 LEU B N 1
ATOM 4232 C CA . LEU B 1 199 ? 2.586 -26.125 -27.312 1 98.06 199 LEU B CA 1
ATOM 4233 C C . LEU B 1 199 ? 3.873 -25.953 -28.109 1 98.06 199 LEU B C 1
ATOM 4235 O O . LEU B 1 199 ? 4.391 -24.844 -28.234 1 98.06 199 LEU B O 1
ATOM 4239 N N . ALA B 1 200 ? 4.406 -27.047 -28.656 1 97.06 200 ALA B N 1
ATOM 4240 C CA . ALA B 1 200 ? 5.672 -27.031 -29.391 1 97.06 200 ALA B CA 1
ATOM 4241 C C . ALA B 1 200 ? 5.562 -26.188 -30.641 1 97.06 200 ALA B C 1
ATOM 4243 O O . ALA B 1 200 ? 6.566 -25.656 -31.141 1 97.06 200 ALA B O 1
ATOM 4244 N N . GLN B 1 201 ? 4.41 -26 -31.156 1 97.06 201 GLN B N 1
ATOM 4245 C CA . GLN B 1 201 ? 4.195 -25.297 -32.406 1 97.06 201 GLN B CA 1
ATOM 4246 C C . GLN B 1 201 ? 4.07 -23.797 -32.188 1 97.06 201 GLN B C 1
ATOM 4248 O O . GLN B 1 201 ? 4.137 -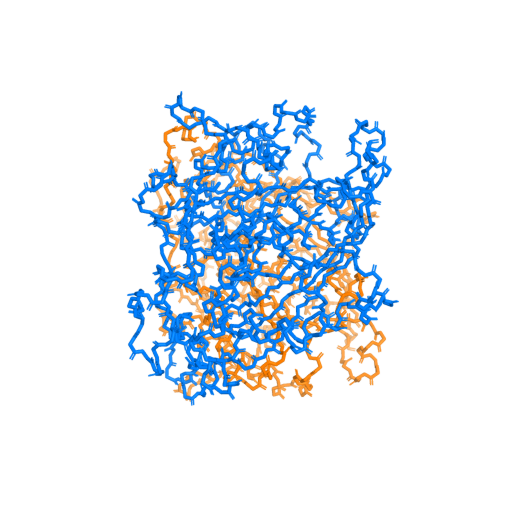23.016 -33.156 1 97.06 201 GLN B O 1
ATOM 4253 N N . LEU B 1 202 ? 3.908 -23.406 -31 1 96.88 202 LEU B N 1
ATOM 4254 C CA . LEU B 1 202 ? 3.703 -21.984 -30.719 1 96.88 202 LEU B CA 1
ATOM 4255 C C . LEU B 1 202 ? 4.98 -21.188 -30.969 1 96.88 202 LEU B C 1
ATOM 4257 O O . LEU B 1 202 ? 6.078 -21.672 -30.672 1 96.88 202 LEU B O 1
ATOM 4261 N N . LYS B 1 203 ? 4.816 -20.016 -31.484 1 95.81 203 LYS B N 1
ATOM 4262 C CA . LYS B 1 203 ? 5.938 -19.109 -31.734 1 95.81 203 LYS B CA 1
ATOM 4263 C C . LYS B 1 203 ? 6.297 -18.312 -30.484 1 95.81 203 LYS B C 1
ATOM 4265 O O . LYS B 1 203 ? 5.434 -18.031 -29.656 1 95.81 203 LYS B O 1
ATOM 4270 N N . PRO B 1 204 ? 7.586 -17.906 -30.406 1 94.75 204 PRO B N 1
ATOM 4271 C CA . PRO B 1 204 ? 7.969 -17.031 -29.281 1 94.75 204 PRO B CA 1
ATOM 4272 C C . PRO B 1 204 ? 7.215 -15.711 -29.281 1 94.75 204 PRO B C 1
ATOM 4274 O O . PRO B 1 204 ? 6.957 -15.141 -30.344 1 94.75 204 PRO B O 1
ATOM 4277 N N . VAL B 1 205 ? 6.922 -15.195 -28.094 1 92 205 VAL B N 1
ATOM 4278 C CA . VAL B 1 205 ? 6.172 -13.953 -27.969 1 92 205 VAL B CA 1
ATOM 4279 C C . VAL B 1 205 ? 7.141 -12.773 -27.891 1 92 205 VAL B C 1
ATOM 4281 O O . VAL B 1 205 ? 6.789 -11.648 -28.266 1 92 205 VAL B O 1
ATOM 4284 N N . PHE B 1 206 ? 8.32 -13.008 -27.391 1 87.44 206 PHE B N 1
ATOM 4285 C CA . PHE B 1 206 ? 9.273 -11.93 -27.156 1 87.44 206 PHE B CA 1
ATOM 4286 C C . PHE B 1 206 ? 10.492 -12.086 -28.062 1 87.44 206 PHE B C 1
ATOM 4288 O O . PHE B 1 206 ? 10.773 -13.188 -28.547 1 87.44 206 PHE B O 1
ATOM 4295 N N . ASP B 1 207 ? 11.211 -11 -28.25 1 84.88 207 ASP B N 1
ATOM 4296 C CA . ASP B 1 207 ? 12.336 -11.008 -29.172 1 84.88 207 ASP B CA 1
ATOM 4297 C C . ASP B 1 207 ? 13.664 -10.875 -28.422 1 84.88 207 ASP B C 1
ATOM 4299 O O . ASP B 1 207 ? 14.672 -10.469 -29.016 1 84.88 207 ASP B O 1
ATOM 4303 N N . TRP B 1 208 ? 13.641 -11.18 -27.234 1 84.5 208 TRP B N 1
ATOM 4304 C CA . TRP B 1 208 ? 14.867 -11.094 -26.453 1 84.5 208 TRP B CA 1
ATOM 4305 C C . TRP B 1 208 ? 15.484 -12.477 -26.266 1 84.5 208 TRP B C 1
ATOM 4307 O O . TRP B 1 208 ? 14.836 -13.492 -26.516 1 84.5 208 TRP B O 1
ATOM 4317 N N . GLY B 1 209 ? 16.719 -12.523 -25.891 1 85.12 209 GLY B N 1
ATOM 4318 C CA . GLY B 1 209 ? 17.359 -13.766 -25.5 1 85.12 209 GLY B CA 1
ATOM 4319 C C . GLY B 1 209 ? 17.219 -14.859 -26.547 1 85.12 209 GLY B C 1
ATOM 4320 O O . GLY B 1 209 ? 17.359 -14.602 -27.75 1 85.12 209 GLY B O 1
ATOM 4321 N N . ASP B 1 210 ? 16.891 -16.109 -25.984 1 87.69 210 ASP B N 1
ATOM 4322 C CA . ASP B 1 210 ? 16.812 -17.266 -26.859 1 87.69 210 ASP B CA 1
ATOM 4323 C C . ASP B 1 210 ? 15.375 -17.516 -27.328 1 87.69 210 ASP B C 1
ATOM 4325 O O . ASP B 1 210 ? 15.07 -18.562 -27.906 1 87.69 210 ASP B O 1
ATOM 4329 N N . ARG B 1 211 ? 14.523 -16.656 -26.953 1 93.19 211 ARG B N 1
ATOM 4330 C CA . ARG B 1 211 ? 13.156 -16.656 -27.453 1 93.19 211 ARG B CA 1
ATOM 4331 C C . ARG B 1 211 ? 12.438 -17.953 -27.094 1 93.19 211 ARG B C 1
ATOM 4333 O O . ARG B 1 211 ? 11.875 -18.625 -27.953 1 93.19 211 ARG B O 1
ATOM 4340 N N . ARG B 1 212 ? 12.555 -18.297 -25.844 1 96.31 212 ARG B N 1
ATOM 4341 C CA . ARG B 1 212 ? 12.016 -19.547 -25.344 1 96.31 212 ARG B CA 1
ATOM 4342 C C . ARG B 1 212 ? 10.602 -19.375 -24.797 1 96.31 212 ARG B C 1
ATOM 4344 O O . ARG B 1 212 ? 9.891 -20.344 -24.578 1 96.31 212 ARG B O 1
ATOM 4351 N N . THR B 1 213 ? 10.164 -18.109 -24.625 1 97.19 213 THR B N 1
ATOM 4352 C CA . THR B 1 213 ? 8.867 -17.844 -24.016 1 97.19 213 THR B CA 1
ATOM 4353 C C . THR B 1 213 ? 7.785 -17.734 -25.094 1 97.19 213 THR B C 1
ATOM 4355 O O . THR B 1 213 ? 7.938 -17.016 -26.062 1 97.19 213 THR B O 1
ATOM 4358 N N . THR B 1 214 ? 6.758 -18.5 -24.938 1 97.5 214 THR B N 1
ATOM 4359 C CA . THR B 1 214 ? 5.609 -18.453 -25.828 1 97.5 214 THR B CA 1
ATOM 4360 C C . THR B 1 214 ? 4.328 -18.141 -25.062 1 97.5 214 THR B C 1
ATOM 4362 O O . THR B 1 214 ? 4.336 -18.109 -23.828 1 97.5 214 THR B O 1
ATOM 4365 N N . ALA B 1 215 ? 3.252 -17.969 -25.828 1 95.25 215 ALA B N 1
ATOM 4366 C CA . ALA B 1 215 ? 1.954 -17.734 -25.188 1 95.25 215 ALA B CA 1
ATOM 4367 C C . ALA B 1 215 ? 1.483 -18.953 -24.422 1 95.25 215 ALA B C 1
ATOM 4369 O O . ALA B 1 215 ? 0.662 -18.844 -23.516 1 95.25 215 ALA B O 1
ATOM 4370 N N . GLY B 1 216 ? 1.991 -20.109 -24.734 1 97.19 216 GLY B N 1
ATOM 4371 C CA . GLY B 1 216 ? 1.571 -21.344 -24.109 1 97.19 216 GLY B CA 1
ATOM 4372 C C . GLY B 1 216 ? 2.336 -21.672 -22.844 1 97.19 216 GLY B C 1
ATOM 4373 O O . GLY B 1 216 ? 1.886 -22.469 -22.031 1 97.19 216 GLY B O 1
ATOM 4374 N N . ASN B 1 217 ? 3.529 -21.094 -22.75 1 98.25 217 ASN B N 1
ATOM 4375 C CA . ASN B 1 217 ? 4.328 -21.391 -21.578 1 98.25 217 ASN B CA 1
ATOM 4376 C C . ASN B 1 217 ? 4.562 -20.156 -20.719 1 98.25 217 ASN B C 1
ATOM 4378 O O . ASN B 1 217 ? 5.551 -20.078 -19.984 1 98.25 217 ASN B O 1
ATOM 4382 N N . ALA B 1 218 ? 3.752 -19.141 -20.859 1 98 218 ALA B N 1
ATOM 4383 C CA . ALA B 1 218 ? 3.662 -17.953 -20.016 1 98 218 ALA B CA 1
ATOM 4384 C C . ALA B 1 218 ? 2.242 -17.75 -19.484 1 98 218 ALA B C 1
ATOM 4386 O O . ALA B 1 218 ? 1.275 -18.188 -20.109 1 98 218 ALA B O 1
ATOM 4387 N N . SER B 1 219 ? 2.236 -17.172 -18.281 1 97.31 219 SER B N 1
ATOM 4388 C CA . SER B 1 219 ? 0.899 -16.875 -17.766 1 97.31 219 SER B CA 1
ATOM 4389 C C . SER B 1 219 ? 0.147 -15.953 -18.719 1 97.31 219 SER B C 1
ATOM 4391 O O . SER B 1 219 ? 0.747 -15.078 -19.344 1 97.31 219 SER B O 1
ATOM 4393 N N . GLY B 1 220 ? -1.086 -16.188 -18.828 1 91.12 220 GLY B N 1
ATOM 4394 C CA . GLY B 1 220 ? -1.915 -15.219 -19.531 1 91.12 220 GLY B CA 1
ATOM 4395 C C . GLY B 1 220 ? -2.012 -13.883 -18.812 1 91.12 220 GLY B C 1
ATOM 4396 O O . GLY B 1 220 ? -1.757 -13.805 -17.609 1 91.12 220 GLY B O 1
ATOM 4397 N N . VAL B 1 221 ? -2.281 -12.844 -19.594 1 94.25 221 VAL B N 1
ATOM 4398 C CA . VAL B 1 221 ? -2.732 -11.586 -19 1 94.25 221 VAL B CA 1
ATOM 4399 C C . VAL B 1 221 ? -4.227 -11.656 -18.703 1 94.25 221 VAL B C 1
ATOM 4401 O O . VAL B 1 221 ? -4.988 -12.281 -19.453 1 94.25 221 VAL B O 1
ATOM 4404 N N . GLY B 1 222 ? -4.602 -11.18 -17.609 1 97.12 222 GLY B N 1
ATOM 4405 C CA . GLY B 1 222 ? -6 -11.367 -17.25 1 97.12 222 GLY B CA 1
ATOM 4406 C C . GLY B 1 222 ? -6.539 -10.297 -16.328 1 97.12 222 GLY B C 1
ATOM 4407 O O . GLY B 1 222 ? -5.824 -9.359 -15.977 1 97.12 222 GLY B O 1
ATOM 4408 N N . ASP B 1 223 ? -7.801 -10.422 -16.047 1 98.5 223 ASP B N 1
ATOM 4409 C CA . ASP B 1 223 ? -8.586 -9.562 -15.172 1 98.5 223 ASP B CA 1
ATOM 4410 C C . ASP B 1 223 ? -9.258 -10.375 -14.07 1 98.5 223 ASP B C 1
ATOM 4412 O O . ASP B 1 223 ? -9.688 -11.508 -14.297 1 98.5 223 ASP B O 1
ATOM 4416 N N . GLY B 1 224 ? -9.281 -9.805 -12.867 1 98.38 224 GLY B N 1
ATOM 4417 C CA . GLY B 1 224 ? -9.977 -10.539 -11.82 1 98.38 224 GLY B CA 1
ATOM 4418 C C . GLY B 1 224 ? -9.844 -9.898 -10.453 1 98.38 224 GLY B C 1
ATOM 4419 O O . GLY B 1 224 ? -9.141 -8.898 -10.297 1 98.38 224 GLY B O 1
ATOM 4420 N N . ALA B 1 225 ? -10.602 -10.422 -9.547 1 98.75 225 ALA B N 1
ATOM 4421 C CA . ALA B 1 225 ? -10.586 -9.969 -8.156 1 98.75 225 ALA B CA 1
ATOM 4422 C C . ALA B 1 225 ? -10.836 -11.133 -7.203 1 98.75 225 ALA B C 1
ATOM 4424 O O . ALA B 1 225 ? -11.461 -12.125 -7.574 1 98.75 225 ALA B O 1
ATOM 4425 N N . ALA B 1 226 ? -10.289 -11.078 -6.074 1 98.81 226 ALA B N 1
ATOM 4426 C CA . ALA B 1 226 ? -10.469 -12.047 -4.996 1 98.81 226 ALA B CA 1
ATOM 4427 C C . ALA B 1 226 ? -10.406 -11.367 -3.631 1 98.81 226 ALA B C 1
ATOM 4429 O O . ALA B 1 226 ? -9.922 -10.234 -3.516 1 98.81 226 ALA B O 1
ATOM 4430 N N . LEU B 1 227 ? -10.938 -12.016 -2.625 1 98.69 227 LEU B N 1
ATOM 4431 C CA . LEU B 1 227 ? -11.078 -11.375 -1.321 1 98.69 227 LEU B CA 1
ATOM 4432 C C . LEU B 1 227 ? -10.977 -12.406 -0.2 1 98.69 227 LEU B C 1
ATOM 4434 O O . LEU B 1 227 ? -11.453 -13.531 -0.338 1 98.69 227 LEU B O 1
ATOM 4438 N N . CYS B 1 228 ? -10.344 -12.008 0.911 1 98.62 228 CYS B N 1
ATOM 4439 C CA . CYS B 1 228 ? -10.32 -12.734 2.176 1 98.62 228 CYS B CA 1
ATOM 4440 C C . CYS B 1 228 ? -10.82 -11.859 3.316 1 98.62 228 CYS B C 1
ATOM 4442 O O . CYS B 1 228 ? -10.492 -10.672 3.389 1 98.62 228 CYS B O 1
ATOM 4444 N N . ILE B 1 229 ? -11.664 -12.422 4.141 1 98.75 229 ILE B N 1
ATOM 4445 C CA . ILE B 1 229 ? -12.055 -11.789 5.398 1 98.75 229 ILE B CA 1
ATOM 4446 C C . ILE B 1 229 ? -11.18 -12.32 6.535 1 98.75 229 ILE B C 1
ATOM 4448 O O . ILE B 1 229 ? -11.109 -13.523 6.758 1 98.75 229 ILE B O 1
ATOM 4452 N N . LEU B 1 230 ? -10.469 -11.391 7.23 1 98.88 230 LEU B N 1
ATOM 4453 C CA . LEU B 1 230 ? -9.578 -11.797 8.312 1 98.88 230 LEU B CA 1
ATOM 4454 C C . LEU B 1 230 ? -10.047 -11.227 9.648 1 98.88 230 LEU B C 1
ATOM 4456 O O . LEU B 1 230 ? -10.492 -10.078 9.719 1 98.88 230 LEU B O 1
ATOM 4460 N N . THR B 1 231 ? -9.961 -12 10.68 1 98.62 231 THR B N 1
ATOM 4461 C CA . THR B 1 231 ? -10.32 -11.625 12.047 1 98.62 231 THR B CA 1
ATOM 4462 C C . THR B 1 231 ? -9.617 -12.516 13.062 1 98.62 231 THR B C 1
ATOM 4464 O O . THR B 1 231 ? -8.711 -13.273 12.703 1 98.62 231 THR B O 1
ATOM 4467 N N . THR B 1 232 ? -9.914 -12.375 14.336 1 98.19 232 THR B N 1
ATOM 4468 C CA . THR B 1 232 ? -9.438 -13.289 15.367 1 98.19 232 THR B CA 1
ATOM 4469 C C . THR B 1 232 ? -10.375 -14.484 15.508 1 98.19 232 THR B C 1
ATOM 4471 O O . THR B 1 232 ? -11.562 -14.391 15.188 1 98.19 232 THR B O 1
ATOM 4474 N N . ARG B 1 233 ? -9.82 -15.586 15.961 1 97.38 233 ARG B N 1
ATOM 4475 C CA . ARG B 1 233 ? -10.656 -16.75 16.203 1 97.38 233 ARG B CA 1
ATOM 4476 C C . ARG B 1 233 ? -11.82 -16.406 17.141 1 97.38 233 ARG B C 1
ATOM 4478 O O . ARG B 1 233 ? -12.953 -16.812 16.891 1 97.38 233 ARG B O 1
ATOM 4485 N N . ARG B 1 234 ? -11.531 -15.664 18.188 1 97.12 234 ARG B N 1
ATOM 4486 C CA . ARG B 1 234 ? -12.555 -15.289 19.172 1 97.12 234 ARG B CA 1
ATOM 4487 C C . ARG B 1 234 ? -13.68 -14.5 18.5 1 97.12 234 ARG B C 1
ATOM 4489 O O . ARG B 1 234 ? -14.859 -14.797 18.719 1 97.12 234 ARG B O 1
ATOM 4496 N N . HIS B 1 235 ? -13.289 -13.555 17.672 1 96.44 235 HIS B N 1
ATOM 4497 C CA . HIS B 1 235 ? -14.297 -12.742 17 1 96.44 235 HIS B CA 1
ATOM 4498 C C . HIS B 1 235 ? -15.141 -13.578 16.047 1 96.44 235 HIS B C 1
ATOM 4500 O O . HIS B 1 235 ? -16.359 -13.383 15.953 1 96.44 235 HIS B O 1
ATOM 4506 N N . ALA B 1 236 ? -14.492 -14.422 15.305 1 96.19 236 ALA B N 1
ATOM 4507 C CA . ALA B 1 236 ? -15.203 -15.297 14.375 1 96.19 236 ALA B CA 1
ATOM 4508 C C . ALA B 1 236 ? -16.219 -16.172 15.109 1 96.19 236 ALA B C 1
ATOM 4510 O O . ALA B 1 236 ? -17.359 -16.328 14.664 1 96.19 236 ALA B O 1
ATOM 4511 N N . GLN B 1 237 ? -15.805 -16.719 16.219 1 96.44 237 GLN B N 1
ATOM 4512 C CA . GLN B 1 237 ? -16.672 -17.594 17 1 96.44 237 GLN B CA 1
ATOM 4513 C C . GLN B 1 237 ? -17.859 -16.828 17.578 1 96.44 237 GLN B C 1
ATOM 4515 O O . GLN B 1 237 ? -19 -17.297 17.5 1 96.44 237 GLN B O 1
ATOM 4520 N N . VAL B 1 238 ? -17.641 -15.672 18.141 1 95.81 238 VAL B N 1
ATOM 4521 C CA . VAL B 1 238 ? -18.688 -14.852 18.734 1 95.81 238 VAL B CA 1
ATOM 4522 C C . VAL B 1 238 ? -19.688 -14.438 17.656 1 95.81 238 VAL B C 1
ATOM 4524 O O . VAL B 1 238 ? -20.891 -14.383 17.891 1 95.81 238 VAL B O 1
ATOM 4527 N N . ALA B 1 239 ? -19.172 -14.203 16.438 1 93.75 239 ALA B N 1
ATOM 4528 C CA . ALA B 1 239 ? -20.016 -13.727 15.352 1 93.75 239 ALA B CA 1
ATOM 4529 C C . ALA B 1 239 ? -20.625 -14.891 14.578 1 93.75 239 ALA B C 1
ATOM 4531 O O . ALA B 1 239 ? -21.438 -14.68 13.664 1 93.75 239 ALA B O 1
ATOM 4532 N N . GLY B 1 240 ? -20.234 -16.109 14.875 1 93.69 240 GLY B N 1
ATOM 4533 C CA . GLY B 1 240 ? -20.75 -17.281 14.18 1 93.69 240 GLY B CA 1
ATOM 4534 C C . GLY B 1 240 ? -20.234 -17.406 12.766 1 93.69 240 GLY B C 1
ATOM 4535 O O . GLY B 1 240 ? -20.922 -17.938 11.891 1 93.69 240 GLY B O 1
ATOM 4536 N N . LEU B 1 241 ? -19.078 -16.844 12.5 1 93.62 241 LEU B N 1
ATOM 4537 C CA . LEU B 1 241 ? -18.469 -16.953 11.188 1 93.62 241 LEU B CA 1
ATOM 4538 C C . LEU B 1 241 ? -17.703 -18.266 11.055 1 93.62 241 LEU B C 1
ATOM 4540 O O . LEU B 1 241 ? -16.969 -18.656 11.977 1 93.62 241 LEU B O 1
ATOM 4544 N N . PRO B 1 242 ? -17.906 -18.953 9.883 1 94.69 242 PRO B N 1
ATOM 4545 C CA . PRO B 1 242 ? -17.094 -20.156 9.688 1 94.69 242 PRO B CA 1
ATOM 4546 C C . PRO B 1 242 ? -15.602 -19.859 9.602 1 94.69 242 PRO B C 1
ATOM 4548 O O . PRO B 1 242 ? -15.211 -18.859 8.977 1 94.69 242 PRO B O 1
ATOM 4551 N N . ILE B 1 243 ? -14.805 -20.656 10.266 1 96.88 243 ILE B N 1
ATOM 4552 C CA . ILE B 1 243 ? -13.359 -20.516 10.227 1 96.88 243 ILE B CA 1
ATOM 4553 C C . ILE B 1 243 ? -12.773 -21.453 9.164 1 96.88 243 ILE B C 1
ATOM 4555 O O . ILE B 1 243 ? -12.859 -22.672 9.289 1 96.88 243 ILE B O 1
ATOM 4559 N N . LEU B 1 244 ? -12.164 -20.844 8.094 1 97 244 LEU B N 1
ATOM 4560 C CA . LEU B 1 244 ? -11.688 -21.625 6.949 1 97 244 LEU B CA 1
ATOM 4561 C C . LEU B 1 244 ? -10.203 -21.953 7.102 1 97 244 LEU B C 1
ATOM 4563 O O . LEU B 1 244 ? -9.742 -22.984 6.617 1 97 244 LEU B O 1
ATOM 4567 N N . GLY B 1 245 ? -9.492 -21 7.723 1 98.12 245 GLY B N 1
ATOM 4568 C CA . GLY B 1 245 ? -8.047 -21.172 7.852 1 98.12 245 GLY B CA 1
ATOM 4569 C C . GLY B 1 245 ? -7.414 -20.156 8.789 1 98.12 245 GLY B C 1
ATOM 4570 O O . GLY B 1 245 ? -8.117 -19.344 9.406 1 98.12 245 GLY B O 1
ATOM 4571 N N . LYS B 1 246 ? -6.152 -20.328 8.977 1 98.38 246 LYS B N 1
ATOM 4572 C CA . LYS B 1 246 ? -5.352 -19.453 9.836 1 98.38 246 LYS B CA 1
ATOM 4573 C C . LYS B 1 246 ? -4.137 -18.906 9.086 1 98.38 246 LYS B C 1
ATOM 4575 O O . LYS B 1 246 ? -3.398 -19.672 8.461 1 98.38 246 LYS B O 1
ATOM 4580 N N . TYR B 1 247 ? -3.971 -17.625 9.102 1 98.81 247 TYR B N 1
ATOM 4581 C CA . TYR B 1 247 ? -2.734 -16.984 8.656 1 98.81 247 TYR B CA 1
ATOM 4582 C C . TYR B 1 247 ? -1.621 -17.188 9.672 1 98.81 247 TYR B C 1
ATOM 4584 O O . TYR B 1 247 ? -1.773 -16.828 10.844 1 98.81 247 TYR B O 1
ATOM 4592 N N . VAL B 1 248 ? -0.487 -17.719 9.211 1 98.75 248 VAL B N 1
ATOM 4593 C CA . VAL B 1 248 ? 0.613 -17.969 10.141 1 98.75 248 VAL B CA 1
ATOM 4594 C C . VAL B 1 248 ? 1.664 -16.875 10.008 1 98.75 248 VAL B C 1
ATOM 4596 O O . VAL B 1 248 ? 1.971 -16.172 10.977 1 98.75 248 VAL B O 1
ATOM 4599 N N . ALA B 1 249 ? 2.213 -16.719 8.789 1 98.75 249 ALA B N 1
ATOM 4600 C CA . ALA B 1 249 ? 3.262 -15.727 8.531 1 98.75 249 ALA B CA 1
ATOM 4601 C C . ALA B 1 249 ? 3.451 -15.516 7.035 1 98.75 249 ALA B C 1
ATOM 4603 O O . ALA B 1 249 ? 3.02 -16.328 6.223 1 98.75 249 ALA B O 1
ATOM 4604 N N . SER B 1 250 ? 3.998 -14.453 6.672 1 98.81 250 SER B N 1
ATOM 4605 C CA . SER B 1 250 ? 4.465 -14.156 5.32 1 98.81 250 SER B CA 1
ATOM 4606 C C . SER B 1 250 ? 5.82 -13.461 5.344 1 98.81 250 SER B C 1
ATOM 4608 O O . SER B 1 250 ? 6.18 -12.82 6.336 1 98.81 250 SER B O 1
ATOM 4610 N N . THR B 1 251 ? 6.559 -13.609 4.305 1 98.81 251 THR B N 1
ATOM 4611 C CA . THR B 1 251 ? 7.867 -12.977 4.191 1 98.81 251 THR B CA 1
ATOM 4612 C C . THR B 1 251 ? 8.117 -12.5 2.76 1 98.81 251 THR B C 1
ATOM 4614 O O . THR B 1 251 ? 7.473 -12.977 1.823 1 98.81 251 THR B O 1
ATOM 4617 N N . PHE B 1 252 ? 8.914 -11.547 2.623 1 98.88 252 PHE B N 1
ATOM 4618 C CA . PHE B 1 252 ? 9.344 -11.023 1.334 1 98.88 252 PHE B CA 1
ATOM 4619 C C . PHE B 1 252 ? 10.867 -10.93 1.264 1 98.88 252 PHE B C 1
ATOM 4621 O O . PHE B 1 252 ? 11.523 -10.664 2.271 1 98.88 252 PHE B O 1
ATOM 4628 N N . VAL B 1 253 ? 11.391 -11.18 0.079 1 98.81 253 VAL B N 1
ATOM 4629 C CA . VAL B 1 253 ? 12.836 -11.172 -0.161 1 98.81 253 VAL B CA 1
ATOM 4630 C C . VAL B 1 253 ? 13.141 -10.391 -1.437 1 98.81 253 VAL B C 1
ATOM 4632 O O . VAL B 1 253 ? 12.234 -10.078 -2.215 1 98.81 253 VAL B O 1
ATOM 4635 N N . GLY B 1 254 ? 14.414 -10.031 -1.584 1 98.75 254 GLY B N 1
ATOM 4636 C CA . GLY B 1 254 ? 14.898 -9.477 -2.836 1 98.75 254 GLY B CA 1
ATOM 4637 C C . GLY B 1 254 ? 15.945 -10.344 -3.512 1 98.75 254 GLY B C 1
ATOM 4638 O O . GLY B 1 254 ? 16.672 -11.086 -2.844 1 98.75 254 GLY B O 1
ATOM 4639 N N . VAL B 1 255 ? 15.938 -10.297 -4.785 1 98.75 255 VAL B N 1
ATOM 4640 C CA . VAL B 1 255 ? 16.984 -10.875 -5.629 1 98.75 255 VAL B CA 1
ATOM 4641 C C . VAL B 1 255 ? 17.359 -9.898 -6.738 1 98.75 255 VAL B C 1
ATOM 4643 O O . VAL B 1 255 ? 16.781 -8.812 -6.832 1 98.75 255 VAL B O 1
ATOM 4646 N N . GLU B 1 256 ? 18.359 -10.266 -7.52 1 98.56 256 GLU B N 1
ATOM 4647 C CA . GLU B 1 256 ? 18.703 -9.398 -8.648 1 98.56 256 GLU B CA 1
ATOM 4648 C C . GLU B 1 256 ? 17.516 -9.25 -9.602 1 98.56 256 GLU B C 1
ATOM 4650 O O . GLU B 1 256 ? 16.891 -10.242 -9.992 1 98.56 256 GLU B O 1
ATOM 4655 N N . PRO B 1 257 ? 17.203 -7.996 -9.977 1 98.62 257 PRO B N 1
ATOM 4656 C CA . PRO B 1 257 ? 15.992 -7.746 -10.758 1 98.62 257 PRO B CA 1
ATOM 4657 C C . PRO B 1 257 ? 15.945 -8.555 -12.055 1 98.62 257 PRO B C 1
ATOM 4659 O O . PRO B 1 257 ? 14.883 -9.047 -12.445 1 98.62 257 PRO B O 1
ATOM 4662 N N . LYS B 1 258 ? 17.062 -8.781 -12.688 1 97.56 258 LYS B N 1
ATOM 4663 C CA . LYS B 1 258 ? 17.109 -9.508 -13.953 1 97.56 258 LYS B CA 1
ATOM 4664 C C . LYS B 1 258 ? 16.688 -10.969 -13.758 1 97.56 258 LYS B C 1
ATOM 4666 O O . LYS B 1 258 ? 16.266 -11.625 -14.711 1 97.56 258 LYS B O 1
ATOM 4671 N N . TYR B 1 259 ? 16.781 -11.477 -12.547 1 98.38 259 TYR B N 1
ATOM 4672 C CA . TYR B 1 259 ? 16.453 -12.867 -12.242 1 98.38 259 TYR B CA 1
ATOM 4673 C C . TYR B 1 259 ? 15.297 -12.953 -11.266 1 98.38 259 TYR B C 1
ATOM 4675 O O . TYR B 1 259 ? 15.25 -13.867 -10.43 1 98.38 259 TYR B O 1
ATOM 4683 N N . MET B 1 260 ? 14.43 -11.945 -11.359 1 98.12 260 MET B N 1
ATOM 4684 C CA . MET B 1 260 ? 13.336 -11.867 -10.398 1 98.12 260 MET B CA 1
ATOM 4685 C C . MET B 1 260 ? 12.586 -13.195 -10.32 1 98.12 260 MET B C 1
ATOM 4687 O O . MET B 1 260 ? 12.062 -13.562 -9.266 1 98.12 260 MET B O 1
ATOM 4691 N N . GLY B 1 261 ? 12.594 -13.984 -11.414 1 98.31 261 GLY B N 1
ATOM 4692 C CA . GLY B 1 261 ? 11.844 -15.227 -11.5 1 98.31 261 GLY B CA 1
ATOM 4693 C C . GLY B 1 261 ? 12.312 -16.281 -10.523 1 98.31 261 GLY B C 1
ATOM 4694 O O . GLY B 1 261 ? 11.555 -17.188 -10.172 1 98.31 261 GLY B O 1
ATOM 4695 N N . ILE B 1 262 ? 13.469 -16.25 -9.992 1 98.56 262 ILE B N 1
ATOM 4696 C CA . ILE B 1 262 ? 14.016 -17.328 -9.172 1 98.56 262 ILE B CA 1
ATOM 4697 C C . ILE B 1 262 ? 13.719 -17.047 -7.695 1 98.56 262 ILE B C 1
ATOM 4699 O O . ILE B 1 262 ? 14.094 -17.828 -6.824 1 98.56 262 ILE B O 1
ATOM 4703 N N . SER B 1 263 ? 13.07 -15.938 -7.402 1 98.88 263 SER B N 1
ATOM 4704 C CA . SER B 1 263 ? 12.938 -15.414 -6.043 1 98.88 263 SER B CA 1
ATOM 4705 C C . SER B 1 263 ? 12.188 -16.406 -5.148 1 98.88 263 SER B C 1
ATOM 4707 O O . SER B 1 263 ? 12.43 -16.453 -3.939 1 98.88 263 SER B O 1
ATOM 4709 N N . PRO B 1 264 ? 11.289 -17.266 -5.656 1 98.88 264 PRO B N 1
ATOM 4710 C CA . PRO B 1 264 ? 10.68 -18.25 -4.766 1 98.88 264 PRO B CA 1
ATOM 4711 C C . PRO B 1 264 ? 11.711 -19.188 -4.125 1 98.88 264 PRO B C 1
ATOM 4713 O O . PRO B 1 264 ? 11.5 -19.656 -3.008 1 98.88 264 PRO B O 1
ATOM 4716 N N . VAL B 1 265 ? 12.828 -19.453 -4.801 1 98.88 265 VAL B N 1
ATOM 4717 C CA . VAL B 1 265 ? 13.891 -20.312 -4.281 1 98.88 265 VAL B CA 1
ATOM 4718 C C . VAL B 1 265 ? 14.477 -19.688 -3.014 1 98.88 265 VAL B C 1
ATOM 4720 O O . VAL B 1 265 ? 14.969 -20.406 -2.137 1 98.88 265 VAL B O 1
ATOM 4723 N N . ALA B 1 266 ? 14.414 -18.375 -2.9 1 98.81 266 ALA B N 1
ATOM 4724 C CA . ALA B 1 266 ? 14.867 -17.672 -1.7 1 98.81 266 ALA B CA 1
ATOM 4725 C C . ALA B 1 266 ? 13.734 -17.531 -0.687 1 98.81 266 ALA B C 1
ATOM 4727 O O . ALA B 1 266 ? 13.953 -17.688 0.519 1 98.81 266 ALA B O 1
ATOM 4728 N N . ALA B 1 267 ? 12.516 -17.266 -1.118 1 98.88 267 ALA B N 1
ATOM 4729 C CA . ALA B 1 267 ? 11.391 -16.922 -0.253 1 98.88 267 ALA B CA 1
ATOM 4730 C C . ALA B 1 267 ? 10.875 -18.141 0.497 1 98.88 267 ALA B C 1
ATOM 4732 O O . ALA B 1 267 ? 10.539 -18.062 1.682 1 98.88 267 ALA B O 1
ATOM 4733 N N . VAL B 1 268 ? 10.789 -19.312 -0.174 1 98.94 268 VAL B N 1
ATOM 4734 C CA . VAL B 1 268 ? 10.18 -20.5 0.407 1 98.94 268 VAL B CA 1
ATOM 4735 C C . VAL B 1 268 ? 11.031 -21 1.57 1 98.94 268 VAL B C 1
ATOM 4737 O O . VAL B 1 268 ? 10.531 -21.188 2.684 1 98.94 268 VAL B O 1
ATOM 4740 N N . PRO B 1 269 ? 12.375 -21.219 1.388 1 98.81 269 PRO B N 1
ATOM 4741 C CA . PRO B 1 269 ? 13.172 -21.625 2.545 1 98.81 269 PRO B CA 1
ATOM 4742 C C . PRO B 1 269 ? 13.109 -20.609 3.689 1 98.81 269 PRO B C 1
ATOM 4744 O O . PRO B 1 269 ? 13.109 -21 4.859 1 98.81 269 PRO B O 1
ATOM 4747 N N . LYS B 1 270 ? 13.047 -19.344 3.338 1 98.75 270 LYS B N 1
ATOM 4748 C CA . LYS B 1 270 ? 13.016 -18.328 4.387 1 98.75 270 LYS B CA 1
ATOM 4749 C C . LYS B 1 270 ? 11.766 -18.469 5.254 1 98.75 270 LYS B C 1
ATOM 4751 O O . LYS B 1 270 ? 11.859 -18.484 6.48 1 98.75 270 LYS B O 1
ATOM 4756 N N . ILE B 1 271 ? 10.57 -18.594 4.629 1 98.81 271 ILE B N 1
ATOM 4757 C CA . ILE B 1 271 ? 9.336 -18.656 5.398 1 98.81 271 ILE B CA 1
ATOM 4758 C C . ILE B 1 271 ? 9.273 -19.969 6.18 1 98.81 271 ILE B C 1
ATOM 4760 O O . ILE B 1 271 ? 8.742 -20 7.293 1 98.81 271 ILE B O 1
ATOM 4764 N N . LEU B 1 272 ? 9.758 -21.047 5.574 1 98.81 272 LEU B N 1
ATOM 4765 C CA . LEU B 1 272 ? 9.82 -22.328 6.289 1 98.81 272 LEU B CA 1
ATOM 4766 C C . LEU B 1 272 ? 10.711 -22.219 7.52 1 98.81 272 LEU B C 1
ATOM 4768 O O . LEU B 1 272 ? 10.336 -22.656 8.602 1 98.81 272 LEU B O 1
ATOM 4772 N N . GLY B 1 273 ? 11.859 -21.578 7.359 1 98.5 273 GLY B N 1
ATOM 4773 C CA . GLY B 1 273 ? 12.75 -21.344 8.492 1 98.5 273 GLY B CA 1
ATOM 4774 C C . GLY B 1 273 ? 12.117 -20.5 9.578 1 98.5 273 GLY B C 1
ATOM 4775 O O . GLY B 1 273 ? 12.242 -20.812 10.766 1 98.5 273 GLY B O 1
ATOM 4776 N N . GLU B 1 274 ? 11.43 -19.484 9.211 1 98.06 274 GLU B N 1
ATOM 4777 C CA . GLU B 1 274 ? 10.805 -18.547 10.148 1 98.06 274 GLU B CA 1
ATOM 4778 C C . GLU B 1 274 ? 9.695 -19.234 10.938 1 98.06 274 GLU B C 1
ATOM 4780 O O . GLU B 1 274 ? 9.383 -18.828 12.062 1 98.06 274 GLU B O 1
ATOM 4785 N N . THR B 1 275 ? 9.078 -20.25 10.336 1 98.31 275 THR B N 1
ATOM 4786 C CA . THR B 1 275 ? 7.93 -20.891 10.969 1 98.31 275 THR B CA 1
ATOM 4787 C C . THR B 1 275 ? 8.328 -22.234 11.586 1 98.31 275 THR B C 1
ATOM 4789 O O . THR B 1 275 ? 7.492 -22.938 12.156 1 98.31 275 THR B O 1
ATOM 4792 N N . GLY B 1 276 ? 9.594 -22.625 11.422 1 98.5 276 GLY B N 1
ATOM 4793 C CA . GLY B 1 276 ? 10.078 -23.875 11.969 1 98.5 276 GLY B CA 1
ATOM 4794 C C . GLY B 1 276 ? 9.555 -25.094 11.234 1 98.5 276 GLY B C 1
ATOM 4795 O O . GLY B 1 276 ? 9.43 -26.172 11.812 1 98.5 276 GLY B O 1
ATOM 4796 N N . LEU B 1 277 ? 9.156 -24.953 9.992 1 98.69 277 LEU B N 1
ATOM 4797 C CA . LEU B 1 277 ? 8.625 -26.016 9.164 1 98.69 277 LEU B CA 1
ATOM 4798 C C . LEU B 1 277 ? 9.656 -26.484 8.148 1 98.69 277 LEU B C 1
ATOM 4800 O O . LEU B 1 277 ? 10.656 -25.812 7.91 1 98.69 277 LEU B O 1
ATOM 4804 N N . THR B 1 278 ? 9.477 -27.656 7.656 1 98.38 278 THR B N 1
ATOM 4805 C CA . THR B 1 278 ? 10.219 -28.172 6.516 1 98.38 278 THR B CA 1
ATOM 4806 C C . THR B 1 278 ? 9.32 -28.328 5.297 1 98.38 278 THR B C 1
ATOM 4808 O O . THR B 1 278 ? 8.094 -28.266 5.414 1 98.38 278 THR B O 1
ATOM 4811 N N . LYS B 1 279 ? 9.938 -28.438 4.141 1 98 279 LYS B N 1
ATOM 4812 C CA . LYS B 1 279 ? 9.133 -28.578 2.924 1 98 279 LYS B CA 1
ATOM 4813 C C . LYS B 1 279 ? 8.273 -29.844 2.975 1 98 279 LYS B C 1
ATOM 4815 O O . LYS B 1 279 ? 7.195 -29.891 2.383 1 98 279 LYS B O 1
ATOM 4820 N N . GLU B 1 280 ? 8.711 -30.875 3.73 1 97.88 280 GLU B N 1
ATOM 4821 C CA . GLU B 1 280 ? 7.969 -32.125 3.873 1 97.88 280 GLU B CA 1
ATOM 4822 C C . GLU B 1 280 ? 6.695 -31.922 4.688 1 97.88 280 GLU B C 1
ATOM 4824 O O . GLU B 1 280 ? 5.723 -32.656 4.531 1 97.88 280 GLU B O 1
ATOM 4829 N N . ASP B 1 281 ? 6.66 -30.922 5.52 1 98.56 281 ASP B N 1
ATOM 4830 C CA . ASP B 1 281 ? 5.5 -30.625 6.355 1 98.56 281 ASP B CA 1
ATOM 4831 C C . ASP B 1 281 ? 4.359 -30.031 5.527 1 98.56 281 ASP B C 1
ATOM 4833 O O . ASP B 1 281 ? 3.195 -30.109 5.934 1 98.56 281 ASP B O 1
ATOM 4837 N N . ILE B 1 282 ? 4.652 -29.453 4.395 1 98.88 282 ILE B N 1
ATOM 4838 C CA . ILE B 1 282 ? 3.672 -28.719 3.6 1 98.88 282 ILE B CA 1
ATOM 4839 C C . ILE B 1 282 ? 2.883 -29.688 2.729 1 98.88 282 ILE B C 1
ATOM 4841 O O . ILE B 1 282 ? 3.467 -30.547 2.049 1 98.88 282 ILE B O 1
ATOM 4845 N N . ASP B 1 283 ? 1.597 -29.562 2.723 1 98.81 283 ASP B N 1
ATOM 4846 C CA . ASP B 1 283 ? 0.732 -30.469 1.975 1 98.81 283 ASP B CA 1
ATOM 4847 C C . ASP B 1 283 ? 0.498 -29.969 0.554 1 98.81 283 ASP B C 1
ATOM 4849 O O . ASP B 1 283 ? 0.444 -30.75 -0.392 1 98.81 283 ASP B O 1
ATOM 4853 N N . VAL B 1 284 ? 0.299 -28.672 0.434 1 98.81 284 VAL B N 1
ATOM 4854 C CA . VAL B 1 284 ? 0.057 -28.062 -0.869 1 98.81 284 VAL B CA 1
ATOM 4855 C C . VAL B 1 284 ? 0.92 -26.812 -1.022 1 98.81 284 VAL B C 1
ATOM 4857 O O . VAL B 1 284 ? 1.025 -26 -0.095 1 98.81 284 VAL B O 1
ATOM 4860 N N . PHE B 1 285 ? 1.599 -26.719 -2.121 1 98.94 285 PHE B N 1
ATOM 4861 C CA . PHE B 1 285 ? 2.291 -25.516 -2.537 1 98.94 285 PHE B CA 1
ATOM 4862 C C . PHE B 1 285 ? 1.537 -24.812 -3.668 1 98.94 285 PHE B C 1
ATOM 4864 O O . PHE B 1 285 ? 1.135 -25.469 -4.637 1 98.94 285 PHE B O 1
ATOM 4871 N N . GLU B 1 286 ? 1.229 -23.578 -3.514 1 98.88 286 GLU B N 1
ATOM 4872 C CA . GLU B 1 286 ? 0.849 -22.703 -4.617 1 98.88 286 GLU B CA 1
ATOM 4873 C C . GLU B 1 286 ? 2 -21.781 -5.012 1 98.88 286 GLU B C 1
ATOM 4875 O O . GLU B 1 286 ? 2.309 -20.828 -4.301 1 98.88 286 GLU B O 1
ATOM 4880 N N . ILE B 1 287 ? 2.658 -22.078 -6.055 1 98.88 287 ILE B N 1
ATOM 4881 C CA . ILE B 1 287 ? 3.738 -21.25 -6.578 1 98.88 287 ILE B CA 1
ATOM 4882 C C . ILE B 1 287 ? 3.291 -20.578 -7.875 1 98.88 287 ILE B C 1
ATOM 4884 O O . ILE B 1 287 ? 2.924 -21.266 -8.836 1 98.88 287 ILE B O 1
ATOM 4888 N N . ASN B 1 288 ? 3.307 -19.266 -7.926 1 98.75 288 ASN B N 1
ATOM 4889 C CA . ASN B 1 288 ? 2.814 -18.547 -9.094 1 98.75 288 ASN B CA 1
ATOM 4890 C C . ASN B 1 288 ? 3.633 -18.875 -10.344 1 98.75 288 ASN B C 1
ATOM 4892 O O . ASN B 1 288 ? 4.863 -18.859 -10.305 1 98.75 288 ASN B O 1
ATOM 4896 N N . GLU B 1 289 ? 2.912 -19.141 -11.375 1 98.5 289 GLU B N 1
ATOM 4897 C CA . GLU B 1 289 ? 3.492 -19.5 -12.664 1 98.5 289 GLU B CA 1
ATOM 4898 C C . GLU B 1 289 ? 3.492 -18.312 -13.625 1 98.5 289 GLU B C 1
ATOM 4900 O O . GLU B 1 289 ? 2.896 -18.375 -14.695 1 98.5 289 GLU B O 1
ATOM 4905 N N . ALA B 1 290 ? 4.266 -17.281 -13.266 1 98.12 290 ALA B N 1
ATOM 4906 C CA . ALA B 1 290 ? 4.312 -16.141 -14.18 1 98.12 290 ALA B CA 1
ATOM 4907 C C . ALA B 1 290 ? 4.836 -16.562 -15.555 1 98.12 290 ALA B C 1
ATOM 4909 O O . ALA B 1 290 ? 4.316 -16.125 -16.578 1 98.12 290 ALA B O 1
ATOM 4910 N N . PHE B 1 291 ? 5.859 -17.328 -15.578 1 98.5 291 PHE B N 1
ATOM 4911 C CA . PHE B 1 291 ? 6.461 -17.953 -16.75 1 98.5 291 PHE B CA 1
ATOM 4912 C C . PHE B 1 291 ? 6.906 -19.375 -16.438 1 98.5 291 PHE B C 1
ATOM 4914 O O . PHE B 1 291 ? 7.273 -19.672 -15.305 1 98.5 291 PHE B O 1
ATOM 4921 N N . ALA B 1 292 ? 6.887 -20.203 -17.484 1 98.69 292 ALA B N 1
ATOM 4922 C CA . ALA B 1 292 ? 7.336 -21.578 -17.281 1 98.69 292 ALA B CA 1
ATOM 4923 C C . ALA B 1 292 ? 8.828 -21.609 -16.953 1 98.69 292 ALA B C 1
ATOM 4925 O O . ALA B 1 292 ? 9.289 -22.5 -16.234 1 98.69 292 ALA B O 1
ATOM 4926 N N . SER B 1 293 ? 9.602 -20.625 -17.453 1 98.25 293 SER B N 1
ATOM 4927 C CA . SER B 1 293 ? 11.039 -20.578 -17.188 1 98.25 293 SER B CA 1
ATOM 4928 C C . SER B 1 293 ? 11.32 -20.484 -15.688 1 98.25 293 SER B C 1
ATOM 4930 O O . SER B 1 293 ? 12.031 -21.328 -15.133 1 98.25 293 SER B O 1
ATOM 4932 N N . GLN B 1 294 ? 10.719 -19.484 -15.055 1 98.44 294 GLN B N 1
ATOM 4933 C CA . GLN B 1 294 ? 10.953 -19.328 -13.625 1 98.44 294 GLN B CA 1
ATOM 4934 C C . GLN B 1 294 ? 10.289 -20.438 -12.828 1 98.44 294 GLN B C 1
ATOM 4936 O O . GLN B 1 294 ? 10.836 -20.906 -11.82 1 98.44 294 GLN B O 1
ATOM 4941 N N . PHE B 1 295 ? 9.133 -20.938 -13.266 1 98.75 295 PHE B N 1
ATOM 4942 C CA . PHE B 1 295 ? 8.406 -21.969 -12.539 1 98.75 295 PHE B CA 1
ATOM 4943 C C . PHE B 1 295 ? 9.188 -23.281 -12.531 1 98.75 295 PHE B C 1
ATOM 4945 O O . PHE B 1 295 ? 9.398 -23.875 -11.477 1 98.75 295 PHE B O 1
ATOM 4952 N N . ALA B 1 296 ? 9.602 -23.703 -13.672 1 98.69 296 ALA B N 1
ATOM 4953 C CA . ALA B 1 296 ? 10.359 -24.938 -13.797 1 98.69 296 ALA B CA 1
ATOM 4954 C C . ALA B 1 296 ? 11.633 -24.891 -12.953 1 98.69 296 ALA B C 1
ATOM 4956 O O . ALA B 1 296 ? 11.93 -25.828 -12.211 1 98.69 296 ALA B O 1
ATOM 4957 N N . TYR B 1 297 ? 12.359 -23.828 -13.07 1 98.62 297 TYR B N 1
ATOM 4958 C CA . TYR B 1 297 ? 13.586 -23.672 -12.297 1 98.62 297 TYR B CA 1
ATOM 4959 C C . TYR B 1 297 ? 13.312 -23.766 -10.805 1 98.62 297 TYR B C 1
ATOM 4961 O O . TYR B 1 297 ? 14.023 -24.484 -10.086 1 98.62 297 TYR B O 1
ATOM 4969 N N . CYS B 1 298 ? 12.297 -23.047 -10.281 1 98.75 298 CYS B N 1
ATOM 4970 C CA . CYS B 1 298 ? 11.992 -23 -8.859 1 98.75 298 CYS B CA 1
ATOM 4971 C C . CYS B 1 298 ? 11.586 -24.375 -8.344 1 98.75 298 CYS B C 1
ATOM 4973 O O . CYS B 1 298 ? 12.008 -24.797 -7.266 1 98.75 298 CYS B O 1
ATOM 4975 N N . VAL B 1 299 ? 10.719 -25.047 -9.125 1 98.38 299 VAL B N 1
ATOM 4976 C CA . VAL B 1 299 ? 10.266 -26.375 -8.727 1 98.38 299 VAL B CA 1
ATOM 4977 C C . VAL B 1 299 ? 11.469 -27.312 -8.57 1 98.38 299 VAL B C 1
ATOM 4979 O O . VAL B 1 299 ? 11.602 -28 -7.559 1 98.38 299 VAL B O 1
ATOM 4982 N N . GLU B 1 300 ? 12.289 -27.312 -9.547 1 98.25 300 GLU B N 1
ATOM 4983 C CA . GLU B 1 300 ? 13.438 -28.219 -9.547 1 98.25 300 GLU B CA 1
ATOM 4984 C C . GLU B 1 300 ? 14.43 -27.844 -8.453 1 98.25 300 GLU B C 1
ATOM 4986 O O . GLU B 1 300 ? 14.953 -28.719 -7.758 1 98.25 300 GLU B O 1
ATOM 4991 N N . GLN B 1 301 ? 14.695 -26.562 -8.289 1 98.5 301 GLN B N 1
ATOM 4992 C CA . GLN B 1 301 ? 15.664 -26.109 -7.289 1 98.5 301 GLN B CA 1
ATOM 4993 C C . GLN B 1 301 ? 15.164 -26.391 -5.875 1 98.5 301 GLN B C 1
ATOM 4995 O O . GLN B 1 301 ? 15.953 -26.703 -4.98 1 98.5 301 GLN B O 1
ATOM 5000 N N . LEU B 1 302 ? 13.859 -26.203 -5.656 1 98.56 302 LEU B N 1
ATOM 5001 C CA . LEU B 1 302 ? 13.273 -26.406 -4.336 1 98.56 302 LEU B CA 1
ATOM 5002 C C . LEU B 1 302 ? 13.125 -27.891 -4.023 1 98.56 302 LEU B C 1
ATOM 5004 O O . LEU B 1 302 ? 12.953 -28.281 -2.865 1 98.56 302 LEU B O 1
ATOM 5008 N N . GLN B 1 303 ? 13.172 -28.75 -5.023 1 98.12 303 GLN B N 1
ATOM 5009 C CA . GLN B 1 303 ? 13.07 -30.188 -4.883 1 98.12 303 GLN B CA 1
ATOM 5010 C C . GLN B 1 303 ? 11.781 -30.578 -4.16 1 98.12 303 GLN B C 1
ATOM 5012 O O . GLN B 1 303 ? 11.805 -31.406 -3.236 1 98.12 303 GLN B O 1
ATOM 5017 N N . ILE B 1 304 ? 10.734 -29.891 -4.492 1 97.31 304 ILE B N 1
ATOM 5018 C CA . ILE B 1 304 ? 9.398 -30.219 -4 1 97.31 304 ILE B CA 1
ATOM 5019 C C . ILE B 1 304 ? 8.695 -31.141 -4.996 1 97.31 304 ILE B C 1
ATOM 5021 O O . ILE B 1 304 ? 8.734 -30.906 -6.207 1 97.31 304 ILE B O 1
ATOM 5025 N N . PRO B 1 305 ? 8.148 -32.219 -4.52 1 97.38 305 PRO B N 1
ATOM 5026 C CA . PRO B 1 305 ? 7.41 -33.094 -5.445 1 97.38 305 PRO B CA 1
ATOM 5027 C C . PRO B 1 305 ? 6.34 -32.344 -6.234 1 97.38 305 PRO B C 1
ATOM 5029 O O . PRO B 1 305 ? 5.527 -31.625 -5.645 1 97.38 305 PRO B O 1
ATOM 5032 N N . ILE B 1 306 ? 6.305 -32.531 -7.512 1 97.69 306 ILE B N 1
ATOM 5033 C CA . ILE B 1 306 ? 5.457 -31.75 -8.422 1 97.69 306 ILE B CA 1
ATOM 5034 C C . ILE B 1 306 ? 3.988 -32 -8.086 1 97.69 306 ILE B C 1
ATOM 5036 O O . ILE B 1 306 ? 3.139 -31.141 -8.305 1 97.69 306 ILE B O 1
ATOM 5040 N N . ASP B 1 307 ? 3.65 -33.156 -7.523 1 96.94 307 ASP B N 1
ATOM 5041 C CA . ASP B 1 307 ? 2.266 -33.5 -7.215 1 96.94 307 ASP B CA 1
ATOM 5042 C C . ASP B 1 307 ? 1.726 -32.625 -6.086 1 96.94 307 ASP B C 1
ATOM 5044 O O . ASP B 1 307 ? 0.511 -32.531 -5.906 1 96.94 307 ASP B O 1
ATOM 5048 N N . LYS B 1 308 ? 2.6 -31.953 -5.285 1 98.19 308 LYS B N 1
ATOM 5049 C CA . LYS B 1 308 ? 2.195 -31.078 -4.191 1 98.19 308 LYS B CA 1
ATOM 5050 C C . LYS B 1 308 ? 2.055 -29.641 -4.676 1 98.19 308 LYS B C 1
ATOM 5052 O O . LYS B 1 308 ? 1.532 -28.781 -3.955 1 98.19 308 LYS B O 1
ATOM 5057 N N . ILE B 1 309 ? 2.51 -29.406 -5.895 1 98.75 309 ILE B N 1
ATOM 5058 C CA . ILE B 1 309 ? 2.586 -28.016 -6.363 1 98.75 309 ILE B CA 1
ATOM 5059 C C . ILE B 1 309 ? 1.448 -27.75 -7.344 1 98.75 309 ILE B C 1
ATOM 5061 O O . ILE B 1 309 ? 1.319 -28.438 -8.359 1 98.75 309 ILE B O 1
ATOM 5065 N N . ASN B 1 310 ? 0.662 -26.766 -7.055 1 98.69 310 ASN B N 1
ATOM 5066 C CA . ASN B 1 310 ? -0.419 -26.312 -7.926 1 98.69 310 ASN B CA 1
ATOM 5067 C C . ASN B 1 310 ? -1.265 -27.484 -8.422 1 98.69 310 ASN B C 1
ATOM 5069 O O . ASN B 1 310 ? -1.424 -27.656 -9.633 1 98.69 310 ASN B O 1
ATOM 5073 N N . PRO B 1 311 ? -1.864 -28.188 -7.512 1 98.5 311 PRO B N 1
ATOM 5074 C CA . PRO B 1 311 ? -2.562 -29.406 -7.93 1 98.5 311 PRO B CA 1
ATOM 5075 C C . PRO B 1 311 ? -3.725 -29.125 -8.875 1 98.5 311 PRO B C 1
ATOM 5077 O O . PRO B 1 311 ? -4.152 -30.016 -9.617 1 98.5 311 PRO B O 1
ATOM 5080 N N . ASN B 1 312 ? -4.242 -27.922 -8.93 1 98.25 312 ASN B N 1
ATOM 5081 C CA . ASN B 1 312 ? -5.398 -27.578 -9.75 1 98.25 312 ASN B CA 1
ATOM 5082 C C . ASN B 1 312 ? -5.012 -26.688 -10.922 1 98.25 312 ASN B C 1
ATOM 5084 O O . ASN B 1 312 ? -5.867 -26.047 -11.531 1 98.25 312 ASN B O 1
ATOM 5088 N N . GLY B 1 313 ? -3.732 -26.625 -11.211 1 98.12 313 GLY B N 1
ATOM 5089 C CA . GLY B 1 313 ? -3.221 -25.703 -12.203 1 98.12 313 GLY B CA 1
ATOM 5090 C C . GLY B 1 313 ? -2.811 -24.359 -11.609 1 98.12 313 GLY B C 1
ATOM 5091 O O . GLY B 1 313 ? -3.172 -24.047 -10.477 1 98.12 313 GLY B O 1
ATOM 5092 N N . GLY B 1 314 ? -2.025 -23.688 -12.367 1 97.94 314 GLY B N 1
ATOM 5093 C CA . GLY B 1 314 ? -1.553 -22.375 -11.93 1 97.94 314 GLY B CA 1
ATOM 5094 C C . GLY B 1 314 ? -1.772 -21.281 -12.961 1 97.94 314 GLY B C 1
ATOM 5095 O O . GLY B 1 314 ? -2.645 -21.406 -13.82 1 97.94 314 GLY B O 1
ATOM 5096 N N . SER B 1 315 ? -1.034 -20.25 -12.883 1 98.56 315 SER B N 1
ATOM 5097 C CA . SER B 1 315 ? -1.281 -19.016 -13.609 1 98.56 315 SER B CA 1
ATOM 5098 C C . SER B 1 315 ? -1.057 -19.203 -15.109 1 98.56 315 SER B C 1
ATOM 5100 O O . SER B 1 315 ? -1.616 -18.453 -15.922 1 98.56 315 SER B O 1
ATOM 5102 N N . ILE B 1 316 ? -0.2 -20.109 -15.492 1 98.62 316 ILE B N 1
ATOM 5103 C CA . ILE B 1 316 ? -0.013 -20.359 -16.922 1 98.62 316 ILE B CA 1
ATOM 5104 C C . ILE B 1 316 ? -1.344 -20.75 -17.547 1 98.62 316 ILE B C 1
ATOM 5106 O O . ILE B 1 316 ? -1.659 -20.344 -18.672 1 98.62 316 ILE B O 1
ATOM 5110 N N . ALA B 1 317 ? -2.096 -21.531 -16.828 1 98.31 317 ALA B N 1
ATOM 5111 C CA . ALA B 1 317 ? -3.379 -22 -17.344 1 98.31 317 ALA B CA 1
ATOM 5112 C C . ALA B 1 317 ? -4.516 -21.094 -16.906 1 98.31 317 ALA B C 1
ATOM 5114 O O . ALA B 1 317 ? -5.461 -20.844 -17.656 1 98.31 317 ALA B O 1
ATOM 5115 N N . LEU B 1 318 ? -4.473 -20.547 -15.68 1 97.94 318 LEU B N 1
ATOM 5116 C CA . LEU B 1 318 ? -5.59 -19.844 -15.055 1 97.94 318 LEU B CA 1
ATOM 5117 C C . LEU B 1 318 ? -5.512 -18.359 -15.336 1 97.94 318 LEU B C 1
ATOM 5119 O O . LEU B 1 318 ? -6.512 -17.641 -15.219 1 97.94 318 LEU B O 1
ATOM 5123 N N . THR B 1 319 ? -4.43 -17.797 -15.664 1 97.5 319 THR B N 1
ATOM 5124 C CA . THR B 1 319 ? -4.102 -16.391 -15.867 1 97.5 319 THR B CA 1
ATOM 5125 C C . THR B 1 319 ? -3.52 -15.781 -14.594 1 97.5 319 THR B C 1
ATOM 5127 O O . THR B 1 319 ? -3.406 -16.453 -13.57 1 97.5 319 THR B O 1
ATOM 5130 N N . HIS B 1 320 ? -3.016 -14.578 -14.758 1 98 320 HIS B N 1
ATOM 5131 C CA . HIS B 1 320 ? -2.289 -13.945 -13.664 1 98 320 HIS B CA 1
ATOM 5132 C C . HIS B 1 320 ? -2.65 -12.469 -13.547 1 98 320 HIS B C 1
ATOM 5134 O O . HIS B 1 320 ? -1.799 -11.602 -13.75 1 98 320 HIS B O 1
ATOM 5140 N N . PRO B 1 321 ? -3.969 -12.156 -13.164 1 98.25 321 PRO B N 1
ATOM 5141 C CA . PRO B 1 321 ? -4.156 -10.758 -12.75 1 98.25 321 PRO B CA 1
ATOM 5142 C C . PRO B 1 321 ? -3.283 -10.375 -11.562 1 98.25 321 PRO B C 1
ATOM 5144 O O . PRO B 1 321 ? -3.488 -10.875 -10.453 1 98.25 321 PRO B O 1
ATOM 5147 N N . LEU B 1 322 ? -2.344 -9.516 -11.758 1 97.62 322 LEU B N 1
ATOM 5148 C CA . LEU B 1 322 ? -1.222 -9.266 -10.859 1 97.62 322 LEU B CA 1
ATOM 5149 C C . LEU B 1 322 ? -1.708 -9.055 -9.43 1 97.62 322 LEU B C 1
ATOM 5151 O O . LEU B 1 322 ? -1.36 -9.828 -8.531 1 97.62 322 LEU B O 1
ATOM 5155 N N . GLY B 1 323 ? -2.578 -8.078 -9.242 1 97.81 323 GLY B N 1
ATOM 5156 C CA . GLY B 1 323 ? -3.021 -7.703 -7.906 1 97.81 323 GLY B CA 1
ATOM 5157 C C . GLY B 1 323 ? -3.852 -8.781 -7.23 1 97.81 323 GLY B C 1
ATOM 5158 O O . GLY B 1 323 ? -3.961 -8.805 -6 1 97.81 323 GLY B O 1
ATOM 5159 N N . MET B 1 324 ? -4.359 -9.734 -7.973 1 98.25 324 MET B N 1
ATOM 5160 C CA . MET B 1 324 ? -5.328 -10.703 -7.465 1 98.25 324 MET B CA 1
ATOM 5161 C C . MET B 1 324 ? -4.633 -12 -7.07 1 98.25 324 MET B C 1
ATOM 5163 O O . MET B 1 324 ? -5.094 -12.711 -6.172 1 98.25 324 MET B O 1
ATOM 5167 N N . THR B 1 325 ? -3.564 -12.336 -7.719 1 98.44 325 THR B N 1
ATOM 5168 C CA . THR B 1 325 ? -3.01 -13.68 -7.73 1 98.44 325 THR B CA 1
ATOM 5169 C C . THR B 1 325 ? -2.66 -14.141 -6.316 1 98.44 325 THR B C 1
ATOM 5171 O O . THR B 1 325 ? -2.908 -15.289 -5.949 1 98.44 325 THR B O 1
ATOM 5174 N N . GLY B 1 326 ? -2.1 -13.219 -5.523 1 98.69 326 GLY B N 1
ATOM 5175 C CA . GLY B 1 326 ? -1.751 -13.586 -4.16 1 98.69 326 GLY B CA 1
ATOM 5176 C C . GLY B 1 326 ? -2.945 -14.031 -3.338 1 98.69 326 GLY B C 1
ATOM 5177 O O . GLY B 1 326 ? -2.85 -14.984 -2.561 1 98.69 326 GLY B O 1
ATOM 5178 N N . VAL B 1 327 ? -4.062 -13.398 -3.463 1 98.88 327 VAL B N 1
ATOM 5179 C CA . VAL B 1 327 ? -5.273 -13.773 -2.74 1 98.88 327 VAL B CA 1
ATOM 5180 C C . VAL B 1 327 ? -5.852 -15.055 -3.33 1 98.88 327 VAL B C 1
ATOM 5182 O O . VAL B 1 327 ? -6.262 -15.953 -2.592 1 98.88 327 VAL B O 1
ATOM 5185 N N . ARG B 1 328 ? -5.879 -15.148 -4.652 1 98.38 328 ARG B N 1
ATOM 5186 C CA . ARG B 1 328 ? -6.402 -16.344 -5.32 1 98.38 328 ARG B CA 1
ATOM 5187 C C . ARG B 1 328 ? -5.664 -17.594 -4.867 1 98.38 328 ARG B C 1
ATOM 5189 O O . ARG B 1 328 ? -6.281 -18.625 -4.617 1 98.38 328 ARG B O 1
ATOM 5196 N N . GLN B 1 329 ? -4.305 -17.5 -4.777 1 98.81 329 GLN B N 1
ATOM 5197 C CA . GLN B 1 329 ? -3.52 -18.656 -4.355 1 98.81 329 GLN B CA 1
ATOM 5198 C C . GLN B 1 329 ? -3.945 -19.141 -2.967 1 98.81 329 GLN B C 1
ATOM 5200 O O . GLN B 1 329 ? -3.965 -20.344 -2.697 1 98.81 329 GLN B O 1
ATOM 5205 N N . VAL B 1 330 ? -4.25 -18.219 -2.088 1 98.81 330 VAL B N 1
ATOM 5206 C CA . VAL B 1 330 ? -4.672 -18.562 -0.735 1 98.81 330 VAL B CA 1
ATOM 5207 C C . VAL B 1 330 ? -6.055 -19.219 -0.775 1 98.81 330 VAL B C 1
ATOM 5209 O O . VAL B 1 330 ? -6.273 -20.266 -0.152 1 98.81 330 VAL B O 1
ATOM 5212 N N . VAL B 1 331 ? -6.961 -18.641 -1.541 1 98.44 331 VAL B N 1
ATOM 5213 C CA . VAL B 1 331 ? -8.32 -19.156 -1.659 1 98.44 331 VAL B CA 1
ATOM 5214 C C . VAL B 1 331 ? -8.297 -20.562 -2.238 1 98.44 331 VAL B C 1
ATOM 5216 O O . VAL B 1 331 ? -8.883 -21.484 -1.672 1 98.44 331 VAL B O 1
ATOM 5219 N N . THR B 1 332 ? -7.562 -20.734 -3.322 1 98.38 332 THR B N 1
ATOM 5220 C CA . THR B 1 332 ? -7.48 -22.016 -4.016 1 98.38 332 THR B CA 1
ATOM 5221 C C . THR B 1 332 ? -6.766 -23.047 -3.156 1 98.38 332 THR B C 1
ATOM 5223 O O . THR B 1 332 ? -7.191 -24.203 -3.092 1 98.38 332 THR B O 1
ATOM 5226 N N . GLY B 1 333 ? -5.668 -22.609 -2.537 1 98.44 333 GLY B N 1
ATOM 5227 C CA . GLY B 1 333 ? -4.91 -23.516 -1.695 1 98.44 333 GLY B CA 1
ATOM 5228 C C . GLY B 1 333 ? -5.699 -24.031 -0.506 1 98.44 333 GLY B C 1
ATOM 5229 O O . GLY B 1 333 ? -5.656 -25.219 -0.192 1 98.44 333 GLY B O 1
ATOM 5230 N N . LEU B 1 334 ? -6.402 -23.172 0.193 1 98.19 334 LEU B N 1
ATOM 5231 C CA . LEU B 1 334 ? -7.191 -23.578 1.349 1 98.19 334 LEU B CA 1
ATOM 5232 C C . LEU B 1 334 ? -8.336 -24.484 0.927 1 98.19 334 LEU B C 1
ATOM 5234 O O . LEU B 1 334 ? -8.672 -25.438 1.636 1 98.19 334 LEU B O 1
ATOM 5238 N N . ALA B 1 335 ? -8.953 -24.156 -0.215 1 97.31 335 ALA B N 1
ATOM 5239 C CA . ALA B 1 335 ? -10.008 -25.031 -0.733 1 97.31 335 ALA B CA 1
ATOM 5240 C C . ALA B 1 335 ? -9.477 -26.422 -1.029 1 97.31 335 ALA B C 1
ATOM 5242 O O . ALA B 1 335 ? -10.141 -27.422 -0.74 1 97.31 335 ALA B O 1
ATOM 5243 N N . GLU B 1 336 ? -8.328 -26.469 -1.619 1 97.75 336 GLU B N 1
ATOM 5244 C CA . GLU B 1 336 ? -7.703 -27.75 -1.938 1 97.75 336 GLU B CA 1
ATOM 5245 C C . GLU B 1 336 ? -7.383 -28.531 -0.671 1 97.75 336 GLU B C 1
ATOM 5247 O O . GLU B 1 336 ? -7.602 -29.75 -0.615 1 97.75 336 GLU B O 1
ATOM 5252 N N . LEU B 1 337 ? -6.812 -27.859 0.313 1 97.94 337 LEU B N 1
ATOM 5253 C CA . LEU B 1 337 ? -6.504 -28.531 1.574 1 97.94 337 LEU B CA 1
ATOM 5254 C C . LEU B 1 337 ? -7.766 -29.109 2.205 1 97.94 337 LEU B C 1
ATOM 5256 O O . LEU B 1 337 ? -7.734 -30.203 2.77 1 97.94 337 LEU B O 1
ATOM 5260 N N . ARG B 1 338 ? -8.812 -28.344 2.201 1 96.88 338 ARG B N 1
ATOM 5261 C CA . ARG B 1 338 ? -10.086 -28.844 2.732 1 96.88 338 ARG B CA 1
ATOM 5262 C C . ARG B 1 338 ? -10.523 -30.109 2.014 1 96.88 338 ARG B C 1
ATOM 5264 O O . ARG B 1 338 ? -10.906 -31.094 2.654 1 96.88 338 ARG B O 1
ATOM 5271 N N . ARG B 1 339 ? -10.438 -30.125 0.665 1 95.31 339 ARG B N 1
ATOM 5272 C CA . ARG B 1 339 ? -10.844 -31.281 -0.139 1 95.31 339 ARG B CA 1
ATOM 5273 C C . ARG B 1 339 ? -9.984 -32.5 0.174 1 95.31 339 ARG B C 1
ATOM 5275 O O . ARG B 1 339 ? -10.477 -33.625 0.176 1 95.31 339 ARG B O 1
ATOM 5282 N N . ARG B 1 340 ? -8.734 -32.25 0.496 1 95.06 340 ARG B N 1
ATOM 5283 C CA . ARG B 1 340 ? -7.777 -33.312 0.75 1 95.06 340 ARG B CA 1
ATOM 5284 C C . ARG B 1 340 ? -7.75 -33.688 2.23 1 95.06 340 ARG B C 1
ATOM 5286 O O . ARG B 1 340 ? -7.074 -34.625 2.627 1 95.06 340 ARG B O 1
ATOM 5293 N N . ASN B 1 341 ? -8.477 -33 3.031 1 96.88 341 ASN B N 1
ATOM 5294 C CA . ASN B 1 341 ? -8.367 -33.156 4.48 1 96.88 341 ASN B CA 1
ATOM 5295 C C . ASN B 1 341 ? -6.914 -33.031 4.945 1 96.88 341 ASN B C 1
ATOM 5297 O O . ASN B 1 341 ? -6.434 -33.906 5.684 1 96.88 341 ASN B O 1
ATOM 5301 N N . ALA B 1 342 ? -6.211 -32.094 4.355 1 97.81 342 ALA B N 1
ATOM 5302 C CA . ALA B 1 342 ? -4.816 -31.812 4.688 1 97.81 342 ALA B CA 1
ATOM 5303 C C . ALA B 1 342 ? -4.676 -30.5 5.441 1 97.81 342 ALA B C 1
ATOM 5305 O O . ALA B 1 342 ? -5.66 -29.781 5.645 1 97.81 342 ALA B O 1
ATOM 5306 N N . LYS B 1 343 ? -3.445 -30.141 5.836 1 98.12 343 LYS B N 1
ATOM 5307 C CA . LYS B 1 343 ? -3.369 -29.141 6.898 1 98.12 343 LYS B CA 1
ATOM 5308 C C . LYS B 1 343 ? -2.639 -27.891 6.43 1 98.12 343 LYS B C 1
ATOM 5310 O O . LYS B 1 343 ? -3.096 -26.766 6.672 1 98.12 343 LYS B O 1
ATOM 5315 N N . LEU B 1 344 ? -1.489 -27.953 5.777 1 98.81 344 LEU B N 1
ATOM 5316 C CA . LEU B 1 344 ? -0.596 -26.812 5.633 1 98.81 344 LEU B CA 1
ATOM 5317 C C . LEU B 1 344 ? -0.496 -26.375 4.172 1 98.81 344 LEU B C 1
ATOM 5319 O O . LEU B 1 344 ? -0.339 -27.219 3.281 1 98.81 344 LEU B O 1
ATOM 5323 N N . LEU B 1 345 ? -0.586 -25.078 3.941 1 98.94 345 LEU B N 1
ATOM 5324 C CA . LEU B 1 345 ? -0.429 -24.438 2.641 1 98.94 345 LEU B CA 1
ATOM 5325 C C . LEU B 1 345 ? 0.766 -23.484 2.643 1 98.94 345 LEU B C 1
ATOM 5327 O O . LEU B 1 345 ? 0.928 -22.688 3.568 1 98.94 345 LEU B O 1
ATOM 5331 N N . CYS B 1 346 ? 1.611 -23.609 1.688 1 98.94 346 CYS B N 1
ATOM 5332 C CA . CYS B 1 346 ? 2.635 -22.609 1.403 1 98.94 346 CYS B CA 1
ATOM 5333 C C . CYS B 1 346 ? 2.383 -21.938 0.059 1 98.94 346 CYS B C 1
ATOM 5335 O O . CYS B 1 346 ? 2.328 -22.609 -0.974 1 98.94 346 CYS B O 1
ATOM 5337 N N . THR B 1 347 ? 2.141 -20.656 0.052 1 98.94 347 THR B N 1
ATOM 5338 C CA . THR B 1 347 ? 2.049 -19.891 -1.189 1 98.94 347 THR B CA 1
ATOM 5339 C C . THR B 1 347 ? 3.35 -19.141 -1.462 1 98.94 347 THR B C 1
ATOM 5341 O O . THR B 1 347 ? 4.047 -18.734 -0.529 1 98.94 347 THR B O 1
ATOM 5344 N N . SER B 1 348 ? 3.709 -18.969 -2.717 1 98.88 348 SER B N 1
ATOM 5345 C CA . SER B 1 348 ? 4.891 -18.203 -3.09 1 98.88 348 SER B CA 1
ATOM 5346 C C . SER B 1 348 ? 4.758 -17.625 -4.5 1 98.88 348 SER B C 1
ATOM 5348 O O . SER B 1 348 ? 3.953 -18.109 -5.297 1 98.88 348 SER B O 1
ATOM 5350 N N . MET B 1 349 ? 5.484 -16.578 -4.762 1 98.81 349 MET B N 1
ATOM 5351 C CA . MET B 1 349 ? 5.465 -15.953 -6.078 1 98.81 349 MET B CA 1
ATOM 5352 C C . MET B 1 349 ? 6.711 -15.102 -6.293 1 98.81 349 MET B C 1
ATOM 5354 O O . MET B 1 349 ? 7.27 -14.555 -5.34 1 98.81 349 MET B O 1
ATOM 5358 N N . CYS B 1 350 ? 7.137 -15.102 -7.547 1 98.81 350 CYS B N 1
ATOM 5359 C CA . CYS B 1 350 ? 8.125 -14.102 -7.945 1 98.81 350 CYS B CA 1
ATOM 5360 C C . CYS B 1 350 ? 7.465 -12.742 -8.148 1 98.81 350 CYS B C 1
ATOM 5362 O O . CYS B 1 350 ? 6.266 -12.664 -8.414 1 98.81 350 CYS B O 1
ATOM 5364 N N . ILE B 1 351 ? 8.203 -11.727 -7.875 1 98.81 351 ILE B N 1
ATOM 5365 C CA . ILE B 1 351 ? 7.703 -10.359 -7.945 1 98.81 351 ILE B CA 1
ATOM 5366 C C . ILE B 1 351 ? 8.578 -9.531 -8.875 1 98.81 351 ILE B C 1
ATOM 5368 O O . ILE B 1 351 ? 9.805 -9.555 -8.766 1 98.81 351 ILE B O 1
ATOM 5372 N N . GLY B 1 352 ? 7.918 -8.789 -9.805 1 97.81 352 GLY B N 1
ATOM 5373 C CA . GLY B 1 352 ? 8.641 -7.883 -10.688 1 97.81 352 GLY B CA 1
ATOM 5374 C C . GLY B 1 352 ? 9.648 -7.02 -9.953 1 97.81 352 GLY B C 1
ATOM 5375 O O . GLY B 1 352 ? 9.461 -6.691 -8.781 1 97.81 352 GLY B O 1
ATOM 5376 N N . SER B 1 353 ? 10.672 -6.617 -10.633 1 97.81 353 SER B N 1
ATOM 5377 C CA . SER B 1 353 ? 11.734 -5.742 -10.156 1 97.81 353 SER B CA 1
ATOM 5378 C C . SER B 1 353 ? 12.656 -6.477 -9.188 1 97.81 353 SER B C 1
ATOM 5380 O O . SER B 1 353 ? 13.453 -5.848 -8.484 1 97.81 353 SER B O 1
ATOM 5382 N N . GLY B 1 354 ? 12.57 -7.727 -9.086 1 98.62 354 GLY B N 1
ATOM 5383 C CA . GLY B 1 354 ? 13.555 -8.539 -8.375 1 98.62 354 GLY B CA 1
ATOM 5384 C C . GLY B 1 354 ? 13.195 -8.773 -6.922 1 98.62 354 GLY B C 1
ATOM 5385 O O . GLY B 1 354 ? 14.008 -8.539 -6.031 1 98.62 354 GLY B O 1
ATOM 5386 N N . MET B 1 355 ? 11.977 -9.336 -6.684 1 98.88 355 MET B N 1
ATOM 5387 C CA . MET B 1 355 ? 11.555 -9.664 -5.328 1 98.88 355 MET B CA 1
ATOM 5388 C C . MET B 1 355 ? 10.75 -10.961 -5.305 1 98.88 355 MET B C 1
ATOM 5390 O O . MET B 1 355 ? 10.43 -11.516 -6.355 1 98.88 355 MET B O 1
ATOM 5394 N N . GLY B 1 356 ? 10.531 -11.516 -4.172 1 98.88 356 GLY B N 1
ATOM 5395 C CA . GLY B 1 356 ? 9.75 -12.727 -3.969 1 98.88 356 GLY B CA 1
ATOM 5396 C C . GLY B 1 356 ? 8.969 -12.719 -2.666 1 98.88 356 GLY B C 1
ATOM 5397 O O . GLY B 1 356 ? 9.32 -12 -1.729 1 98.88 356 GLY B O 1
ATOM 5398 N N . GLY B 1 357 ? 7.914 -13.383 -2.629 1 98.81 357 GLY B N 1
ATOM 5399 C CA . GLY B 1 357 ? 7.09 -13.516 -1.438 1 98.81 357 GLY B CA 1
ATOM 5400 C C . GLY B 1 357 ? 6.676 -14.953 -1.159 1 98.81 357 GLY B C 1
ATOM 5401 O O . GLY B 1 357 ? 6.625 -15.781 -2.07 1 98.81 357 GLY B O 1
ATOM 5402 N N . ALA B 1 358 ? 6.449 -15.273 0.075 1 98.94 358 ALA B N 1
ATOM 5403 C CA . ALA B 1 358 ? 5.922 -16.562 0.509 1 98.94 358 ALA B CA 1
ATOM 5404 C C . ALA B 1 358 ? 5.113 -16.422 1.795 1 98.94 358 ALA B C 1
ATOM 5406 O O . ALA B 1 358 ? 5.297 -15.461 2.549 1 98.94 358 ALA B O 1
ATOM 5407 N N . ALA B 1 359 ? 4.223 -17.328 2.029 1 98.94 359 ALA B N 1
ATOM 5408 C CA . ALA B 1 359 ? 3.393 -17.297 3.232 1 98.94 359 ALA B CA 1
ATOM 5409 C C . ALA B 1 359 ? 2.934 -18.703 3.611 1 98.94 359 ALA B C 1
ATOM 5411 O O . ALA B 1 359 ? 2.889 -19.594 2.766 1 98.94 359 ALA B O 1
ATOM 5412 N N . ILE B 1 360 ? 2.619 -18.906 4.867 1 98.94 360 ILE B N 1
ATOM 5413 C CA . ILE B 1 360 ? 2.131 -20.156 5.41 1 98.94 360 ILE B CA 1
ATOM 5414 C C . ILE B 1 360 ? 0.724 -19.969 5.973 1 98.94 360 ILE B C 1
ATOM 5416 O O . ILE B 1 360 ? 0.466 -19.016 6.703 1 98.94 360 ILE B O 1
ATOM 5420 N N . PHE B 1 361 ? -0.15 -20.859 5.617 1 98.88 361 PHE B N 1
ATOM 5421 C CA . PHE B 1 361 ? -1.511 -20.922 6.141 1 98.88 361 PHE B CA 1
ATOM 5422 C C . PHE B 1 361 ? -1.835 -22.312 6.66 1 98.88 361 PHE B C 1
ATOM 5424 O O . PHE B 1 361 ? -1.242 -23.297 6.223 1 98.88 361 PHE B O 1
ATOM 5431 N N . VAL B 1 362 ? -2.832 -22.406 7.578 1 98.75 362 VAL B N 1
ATOM 5432 C CA . VAL B 1 362 ? -3.311 -23.656 8.133 1 98.75 362 VAL B CA 1
ATOM 5433 C C . VAL B 1 362 ? -4.785 -23.859 7.781 1 98.75 362 VAL B C 1
ATOM 5435 O O . VAL B 1 362 ? -5.602 -22.953 7.992 1 98.75 362 VAL B O 1
ATOM 5438 N N . ASN B 1 363 ? -5.098 -24.984 7.262 1 98.38 363 ASN B N 1
ATOM 5439 C CA . ASN B 1 363 ? -6.488 -25.344 7.039 1 98.38 363 ASN B CA 1
ATOM 5440 C C . ASN B 1 363 ? -7.207 -25.641 8.352 1 98.38 363 ASN B C 1
ATOM 5442 O O . ASN B 1 363 ? -6.719 -26.422 9.172 1 98.38 363 ASN B O 1
ATOM 5446 N N . GLU B 1 364 ? -8.305 -25.016 8.523 1 97.12 364 GLU B N 1
ATOM 5447 C CA . GLU B 1 364 ? -9.117 -25.25 9.711 1 97.12 364 GLU B CA 1
ATOM 5448 C C . GLU B 1 364 ? -10.539 -25.672 9.336 1 97.12 364 GLU B C 1
ATOM 5450 O O . GLU B 1 364 ? -11.406 -25.766 10.203 1 97.12 364 GLU B O 1
ATOM 5455 N N . ALA B 1 365 ? -10.625 -25.75 8.039 1 89.5 365 ALA B N 1
ATOM 5456 C CA . ALA B 1 365 ? -11.93 -26.188 7.555 1 89.5 365 ALA B CA 1
ATOM 5457 C C . ALA B 1 365 ? -12.016 -27.703 7.504 1 89.5 365 ALA B C 1
ATOM 5459 O O . ALA B 1 365 ? -11.031 -28.375 7.195 1 89.5 365 ALA B O 1
ATOM 5460 N N . HIS B 1 366 ? -12.945 -28.297 8.219 1 76 366 HIS B N 1
ATOM 5461 C CA . HIS B 1 366 ? -13.156 -29.734 8.172 1 76 366 HIS B CA 1
ATOM 5462 C C . HIS B 1 366 ? -14.219 -30.109 7.137 1 76 366 HIS B C 1
ATOM 5464 O O . HIS B 1 366 ? -15.172 -29.359 6.922 1 76 366 HIS B O 1
ATOM 5470 N N . PRO B 1 367 ? -13.773 -31.234 6.398 1 63.38 367 PRO B N 1
ATOM 5471 C CA . PRO B 1 367 ? -14.766 -31.641 5.406 1 63.38 367 PRO B CA 1
ATOM 5472 C C . PRO B 1 367 ? -16.156 -31.859 6.012 1 63.38 367 PRO B C 1
ATOM 5474 O O . PRO B 1 367 ? -16.266 -32.156 7.203 1 63.38 367 PRO B O 1
#

Sequence (734 aa):
MGRARKGQLKDTPVDELLHALFKATLEKTKLDPTKIDDICIGTCHPPSPLYISRAAALAAGIPAEVPVSTVNRLCASGLQSIRSIAHAVRTGSISLGLAVGVESMTLNPRPTPEVVDAVRTNQQAEDCIQPMGWTSEMVATAYDVSREKQDQYALISHTRAEKSIEKGIFVEEIIPIELRGTVVSVDDTVRKGVTSESLAQLKPVFDWGDRRTTAGNASGVGDGAALCILTTRRHAQVAGLPILGKYVASTFVGVEPKYMGISPVAAVPKILGETGLTKEDIDVFEINEAFASQFAYCVEQLQIPIDKINPNGGSIALTHPLGMTGVRQVVTGLAELRRRNAKLLCTSMCIGSGMGGAAIFVNEAHPMGRARKGQLKDTPVDELLHALFKATLEKTKLDPTKIDDICIGTCHPPSPLYISRAAALAAGIPAEVPVSTVNRLCASGLQSIRSIAHAVRTGSISLGLAVGVESMTLNPRPTPEVVDAVRTNQQAEDCIQPMGWTSEMVATAYDVSREKQDQYALISHTRAEKSIEKGIFVEEIIPIELRGTVVSVDDTVRKGVTSESLAQLKPVFDWGDRRTTAGNASGVGDGAALCILTTRRHAQVAGLPILGKYVASTFVGVEPKYMGISPVAAVPKILGETGLTKEDIDVFEINEAFASQFAYCVEQLQIPIDKINPNGGSIALTHPLGMTGVRQVVTGLAELRRRNAKLLCTSMCIGSGMGGAAIFVNEAHP

Nearest PDB structures (foldseek):
  4w61-assembly3_I  TM=9.179E-01  e=1.155E-34  Cupriavidus necator H16
  4w61-assembly4_P  TM=9.165E-01  e=3.613E-34  Cupriavidus necator H16
  7ldc-assembly1_B  TM=9.058E-01  e=2.676E-34  Zoogloea ramigera
  7lca-assembly1_B  TM=9.109E-01  e=4.878E-34  Zoogloea ramigera
  5lp7-assembly2_B  TM=9.123E-01  e=1.493E-32  Bacillus subtilis subsp. subtilis str. 168

Solvent-accessible surface area (backbone atoms only — not comparable to full-atom values): 35561 Å² total; per-residue (Å²): 83,14,25,40,72,75,29,90,42,36,87,50,52,59,37,54,51,49,21,25,48,49,35,38,48,39,65,74,67,63,56,64,53,84,62,40,46,35,34,28,37,3,32,66,53,60,80,53,57,51,43,31,48,47,14,13,43,39,43,38,65,35,50,48,55,41,26,65,37,30,31,26,40,43,38,37,4,6,40,47,13,41,49,54,43,49,39,35,37,73,73,62,69,36,63,27,26,38,19,24,7,32,27,32,37,50,81,29,54,84,77,84,60,74,71,52,68,82,30,43,72,28,62,60,17,42,36,18,51,52,57,69,71,54,28,40,31,42,36,18,62,78,67,67,44,48,50,67,58,20,42,52,52,23,47,52,20,31,51,28,30,44,51,29,57,75,70,50,62,58,60,83,75,48,72,57,29,60,58,96,87,40,77,48,66,69,65,63,36,70,61,78,83,78,42,75,66,63,48,69,67,54,59,54,71,52,91,47,82,82,40,60,49,23,75,63,24,19,28,38,61,8,19,31,68,33,73,46,82,47,61,44,71,68,56,31,58,76,69,68,47,87,61,57,57,43,85,73,53,62,44,64,29,24,30,55,18,50,43,12,46,47,20,34,57,58,15,48,60,49,42,28,59,77,68,74,48,54,80,85,68,45,55,36,34,34,59,54,22,67,28,20,34,28,36,51,50,31,43,62,73,62,67,53,66,65,81,35,40,34,69,54,24,34,18,42,22,58,28,42,18,38,4,11,42,32,33,42,44,51,53,53,44,43,52,49,25,29,76,65,72,41,49,33,35,38,40,31,27,40,14,78,49,7,16,12,29,18,33,39,37,36,42,57,41,75,118,82,13,26,40,72,75,28,90,41,36,86,51,51,59,35,55,48,47,20,25,48,49,35,38,48,38,65,73,68,62,55,63,52,83,62,40,45,37,34,28,38,2,32,67,53,62,80,53,55,53,44,31,48,49,14,11,42,39,44,38,64,34,49,49,56,42,27,65,37,28,31,26,39,44,39,36,3,6,40,48,14,42,49,54,43,48,40,34,36,73,72,63,68,35,62,26,26,37,20,25,7,32,27,31,38,50,81,28,54,84,75,82,60,76,71,53,68,84,30,43,72,29,63,60,18,41,35,17,51,53,57,70,69,55,29,39,30,44,36,19,61,78,67,67,45,48,50,67,56,19,41,52,52,23,46,51,20,32,50,28,30,43,50,27,58,74,68,50,61,57,62,83,75,46,72,58,29,60,59,96,88,41,77,49,63,69,66,66,39,68,62,78,84,78,43,76,67,63,49,69,68,55,61,51,72,52,94,46,80,81,41,59,50,23,75,62,24,19,30,37,61,8,20,30,66,34,74,48,82,48,60,44,72,68,56,31,58,77,69,68,47,87,61,58,58,41,86,73,50,62,42,63,28,24,30,55,20,50,42,12,47,48,19,34,57,57,15,47,58,49,42,28,58,76,68,74,48,54,79,84,67,44,57,35,33,35,59,53,22,67,28,21,34,26,36,51,51,30,43,61,73,62,68,54,64,66,82,33,39,34,70,54,26,34,17,40,22,59,28,44,18,38,5,10,43,32,31,43,44,52,53,52,43,43,52,49,25,28,76,65,70,42,49,32,34,34,40,31,28,40,14,80,51,6,16,11,28,17,33,38,36,35,41,59,41,74,117